Protein AF-0000000077112912 (afdb_homodimer)

Radius of gyration: 29.17 Å; Cα contacts (8 Å, |Δi|>4): 1895; chains: 2; bounding box: 53×95×68 Å

Foldseek 3Di:
DLPDDDQAWWAFFQDDAAQPFFTDIDGGHGFDDDAAQKFKWQWFWAWDDLVQLCQNRVQAAFDGGAGFLTWGATSDDYHPADPVRHGFIWTGAQFQDAPCPDPCNVVQNRVPHPPTDTAGGRADHRRIRMGMGGRVPIGGFDDQFDSQFRRLCRFLVQQLLQQLVVQPDQDAQVFEEEEEPLQAANNLLNLQVNVVRRYAYEYEEADDVSQVSSVVSRHPYYDHVVPDDQLVVLCVVHVNFAGLEYEYQAQDPVSLQCRLSRHGQLHEYEYEHHHRPPDDRDDDVVSCVVSVYHYYYTDGHGSVSSVVSSVCVSVVSGTWDEDEEASNCVRVVSVCVVVVNDGHIYMYTHD/DLPDDDQAWWAFFQPDAAQPFFTDIDGGHGFDDDAAQKFKWQWFWAWDDLVQLCQNRVQAAFDGGAGFQTWGATSDDHHPADPVRHGFIWTGAQFQDAPCPDPCNVVQNRLPHPPTDTAGGRADHRRIRMGMGGRVPIGGFDDQFDSLFLRLCRFLVLQLLQQLVVQPDQDAQVFEEEEEVLQAANNLLNLQVNVVRRYAYEYEEADDVSQVSSVVSRHPYYDHVVPDDQLVVLCVVHVNFAGLEYEYQAQDPVSLQCRLSRHGQLHEYEYRHHHRPPDDRPDDVVSCVVSVYYYYYTGGHGPVSSVVSSVCVSVVSTTWDEDEEASNCSRVVSVCVVVRNDGHIYMHTHD

Organism: Leptosphaeria maculans (strain JN3 / isolate v23.1.3 / race Av1-4-5-6-7-8) (NCBI:txid985895)

Nearest PDB structures (foldseek):
  4ejm-assembly1_A  TM=8.605E-01  e=1.794E-27  Sinorhizobium meliloti 1021
  5kia-assembly1_A-2  TM=8.356E-01  e=2.113E-24  Burkholderia thailandensis E264
  7f3p-assembly1_D  TM=8.708E-01  e=6.729E-24  Thermoanaerobacter brockii
  7xl5-assembly1_D-3  TM=8.618E-01  e=3.761E-22  Thermoanaerobacter brockii
  6sch-assembly1_B  TM=8.354E-01  e=3.176E-21  Clostridium beijerinckii

pLDDT: mean 96.27, std 5.17, range [39.06, 98.94]

Structure (mmCIF, N/CA/C/O backbone):
data_AF-0000000077112912-model_v1
#
loop_
_entity.id
_entity.type
_entity.pdbx_description
1 polymer 'Similar to alcohol dehydrogenase'
#
loop_
_atom_site.group_PDB
_atom_site.id
_atom_site.type_symbol
_atom_site.label_atom_id
_atom_site.label_alt_id
_atom_site.label_comp_id
_atom_site.label_asym_id
_atom_site.label_entity_id
_atom_site.label_seq_id
_atom_site.pdbx_PDB_ins_code
_atom_site.Cartn_x
_atom_site.Cartn_y
_atom_site.Cartn_z
_atom_site.occupancy
_atom_site.B_iso_or_equiv
_atom_site.auth_seq_id
_atom_site.auth_comp_id
_atom_site.auth_asym_id
_atom_site.auth_atom_id
_atom_site.pdbx_PDB_model_num
ATOM 1 N N . MET A 1 1 ? 13.766 -52.406 -16.375 1 39.31 1 MET A N 1
ATOM 2 C CA . MET A 1 1 ? 14.859 -51.625 -16.938 1 39.31 1 MET A CA 1
ATOM 3 C C . MET A 1 1 ? 14.656 -50.156 -16.672 1 39.31 1 MET A C 1
ATOM 5 O O . MET A 1 1 ? 13.523 -49.656 -16.625 1 39.31 1 MET A O 1
ATOM 9 N N . PRO A 1 2 ? 15.602 -49.406 -15.977 1 51.31 2 PRO A N 1
ATOM 10 C CA . PRO A 1 2 ? 15.297 -47.969 -15.797 1 51.31 2 PRO A CA 1
ATOM 11 C C . PRO A 1 2 ? 14.75 -47.312 -17.062 1 51.31 2 PRO A C 1
ATOM 13 O O . PRO A 1 2 ? 15.25 -47.594 -18.156 1 51.31 2 PRO A O 1
ATOM 16 N N . ASP A 1 3 ? 13.43 -47.094 -17.094 1 62.88 3 ASP A N 1
ATOM 17 C CA . ASP A 1 3 ? 12.766 -46.625 -18.312 1 62.88 3 ASP A CA 1
ATOM 18 C C . ASP A 1 3 ? 13.625 -45.625 -19.062 1 62.88 3 ASP A C 1
ATOM 20 O O . ASP A 1 3 ? 14.141 -44.688 -18.453 1 62.88 3 ASP A O 1
ATOM 24 N N . GLN A 1 4 ? 14.164 -46.031 -20.141 1 87.31 4 GLN A N 1
ATOM 25 C CA . GLN A 1 4 ? 15 -45.219 -21 1 87.31 4 GLN A CA 1
ATOM 26 C C . GLN A 1 4 ? 14.305 -43.906 -21.344 1 87.31 4 GLN A C 1
ATOM 28 O O . GLN A 1 4 ? 13.125 -43.875 -21.703 1 87.31 4 GLN A O 1
ATOM 33 N N . ILE A 1 5 ? 14.945 -42.781 -21.031 1 93.75 5 ILE A N 1
ATOM 34 C CA . ILE A 1 5 ? 14.453 -41.469 -21.391 1 93.75 5 ILE A CA 1
ATOM 35 C C . ILE A 1 5 ? 14.398 -41.312 -22.906 1 93.75 5 ILE A C 1
ATOM 37 O O . ILE A 1 5 ? 15.414 -41.5 -23.594 1 93.75 5 ILE A O 1
ATOM 41 N N . PRO A 1 6 ? 13.25 -41.125 -23.406 1 95.81 6 PRO A N 1
ATOM 42 C CA . PRO A 1 6 ? 13.148 -40.969 -24.859 1 95.81 6 PRO A CA 1
ATOM 43 C C . PRO A 1 6 ? 13.859 -39.719 -25.375 1 95.81 6 PRO A C 1
ATOM 45 O O . PRO A 1 6 ? 14.188 -38.812 -24.594 1 95.81 6 PRO A O 1
ATOM 48 N N . THR A 1 7 ? 14.086 -39.719 -26.703 1 95.38 7 THR A N 1
ATOM 49 C CA . THR A 1 7 ? 14.742 -38.562 -27.297 1 95.38 7 THR A CA 1
ATOM 50 C C . THR A 1 7 ? 13.727 -37.5 -27.703 1 95.38 7 THR A C 1
ATOM 52 O O . THR A 1 7 ? 14.07 -36.344 -27.875 1 95.38 7 THR A O 1
ATOM 55 N N . SER A 1 8 ? 12.508 -38 -27.953 1 97.06 8 SER A N 1
ATOM 56 C CA . SER A 1 8 ? 11.445 -37.094 -28.359 1 97.06 8 SER A CA 1
ATOM 57 C C . SER A 1 8 ? 10.25 -37.156 -27.406 1 97.06 8 SER A C 1
ATOM 59 O O . SER A 1 8 ? 10.117 -38.125 -26.656 1 97.06 8 SER A O 1
ATOM 61 N N . GLN A 1 9 ? 9.477 -36.094 -27.469 1 97.75 9 GLN A N 1
ATOM 62 C CA . GLN A 1 9 ? 8.344 -36.031 -26.547 1 97.75 9 GLN A CA 1
ATOM 63 C C . GLN A 1 9 ? 7.191 -35.25 -27.141 1 97.75 9 GLN A C 1
ATOM 65 O O . GLN A 1 9 ? 7.34 -34.625 -28.188 1 97.75 9 GLN A O 1
ATOM 70 N N . THR A 1 10 ? 6.027 -35.344 -26.438 1 98 10 THR A N 1
ATOM 71 C CA . THR A 1 10 ? 4.844 -34.562 -26.734 1 98 10 THR A CA 1
ATOM 72 C C . THR A 1 10 ? 4.801 -33.281 -25.891 1 98 10 THR A C 1
ATOM 74 O O . THR A 1 10 ? 5.039 -33.344 -24.672 1 98 10 THR A O 1
ATOM 77 N N . VAL A 1 11 ? 4.586 -32.125 -26.5 1 98.44 11 VAL A N 1
ATOM 78 C CA . VAL A 1 11 ? 4.527 -30.859 -25.797 1 98.44 11 VAL A CA 1
ATOM 79 C C . VAL A 1 11 ? 3.338 -30.047 -26.297 1 98.44 11 VAL A C 1
ATOM 81 O O . VAL A 1 11 ? 2.789 -30.328 -27.359 1 98.44 11 VAL A O 1
ATOM 84 N N . ALA A 1 12 ? 2.814 -29.219 -25.5 1 98.31 12 ALA A N 1
ATOM 85 C CA . ALA A 1 12 ? 1.978 -28.109 -25.969 1 98.31 12 ALA A CA 1
ATOM 86 C C . ALA A 1 12 ? 2.83 -26.922 -26.406 1 98.31 12 ALA A C 1
ATOM 88 O O . ALA A 1 12 ? 3.664 -26.438 -25.641 1 98.31 12 ALA A O 1
ATOM 89 N N . TRP A 1 13 ? 2.645 -26.453 -27.609 1 98 13 TRP A N 1
ATOM 90 C CA . TRP A 1 13 ? 3.592 -25.547 -28.266 1 98 13 TRP A CA 1
ATOM 91 C C . TRP A 1 13 ? 2.914 -24.25 -28.672 1 98 13 TRP A C 1
ATOM 93 O O . TRP A 1 13 ? 1.846 -24.266 -29.297 1 98 13 TRP A O 1
ATOM 103 N N . ILE A 1 14 ? 3.59 -23.172 -28.281 1 97.5 14 ILE A N 1
ATOM 104 C CA . ILE A 1 14 ? 3.199 -21.859 -28.766 1 97.5 14 ILE A CA 1
ATOM 105 C C . ILE A 1 14 ? 4.031 -21.484 -29.984 1 97.5 14 ILE A C 1
ATOM 107 O O . ILE A 1 14 ? 5.254 -21.328 -29.891 1 97.5 14 ILE A O 1
ATOM 111 N N . GLU A 1 15 ? 3.654 -21.219 -31.188 1 93.56 15 GLU A N 1
ATOM 112 C CA . GLU A 1 15 ? 4.414 -20.891 -32.375 1 93.56 15 GLU A CA 1
ATOM 113 C C . GLU A 1 15 ? 4.422 -19.391 -32.625 1 93.56 15 GLU A C 1
ATOM 115 O O . GLU A 1 15 ? 5.488 -18.781 -32.812 1 93.56 15 GLU A O 1
ATOM 120 N N . ASN A 1 16 ? 3.541 -18.578 -32.531 1 91.44 16 ASN A N 1
ATOM 121 C CA . ASN A 1 16 ? 3.395 -17.141 -32.75 1 91.44 16 ASN A CA 1
ATOM 122 C C . ASN A 1 16 ? 2.289 -16.562 -31.859 1 91.44 16 ASN A C 1
ATOM 124 O O . ASN A 1 16 ? 1.188 -16.297 -32.344 1 91.44 16 ASN A O 1
ATOM 128 N N . PRO A 1 17 ? 2.766 -16.312 -30.734 1 94.56 17 PRO A N 1
ATOM 129 C CA . PRO A 1 17 ? 1.732 -15.805 -29.812 1 94.56 17 PRO A CA 1
ATOM 130 C C . PRO A 1 17 ? 1.017 -14.57 -30.359 1 94.56 17 PRO A C 1
ATOM 132 O O . PRO A 1 17 ? 1.653 -13.695 -30.953 1 94.56 17 PRO A O 1
ATOM 135 N N . SER A 1 18 ? -0.224 -14.484 -30.359 1 94.5 18 SER A N 1
ATOM 136 C CA . SER A 1 18 ? -1.115 -13.422 -30.828 1 94.5 18 SER A CA 1
ATOM 137 C C . SER A 1 18 ? -2.525 -13.609 -30.281 1 94.5 18 SER A C 1
ATOM 139 O O . SER A 1 18 ? -2.855 -14.664 -29.734 1 94.5 18 SER A O 1
ATOM 141 N N . PRO A 1 19 ? -3.322 -12.648 -30.422 1 91.06 19 PRO A N 1
ATOM 142 C CA . PRO A 1 19 ? -4.707 -12.781 -29.969 1 91.06 19 PRO A CA 1
ATOM 143 C C . PRO A 1 19 ? -5.449 -13.922 -30.656 1 91.06 19 PRO A C 1
ATOM 145 O O . PRO A 1 19 ? -6.445 -14.422 -30.141 1 91.06 19 PRO A O 1
ATOM 148 N N . SER A 1 20 ? -4.93 -14.422 -31.812 1 92.81 20 SER A N 1
ATOM 149 C CA . SER A 1 20 ? -5.586 -15.492 -32.562 1 92.81 20 SER A CA 1
ATOM 150 C C . SER A 1 20 ? -4.816 -16.797 -32.438 1 92.81 20 SER A C 1
ATOM 152 O O . SER A 1 20 ? -5.195 -17.812 -33.031 1 92.81 20 SER A O 1
ATOM 154 N N . CYS A 1 21 ? -3.764 -16.781 -31.609 1 94.31 21 CYS A N 1
ATOM 155 C CA . CYS A 1 21 ? -2.914 -17.969 -31.469 1 94.31 21 CYS A CA 1
ATOM 156 C C . CYS A 1 21 ? -3.65 -19.078 -30.734 1 94.31 21 CYS A C 1
ATOM 158 O O . CYS A 1 21 ? -4.383 -18.828 -29.781 1 94.31 21 CYS A O 1
ATOM 160 N N . THR A 1 22 ? -3.459 -20.266 -31.234 1 94.56 22 THR A N 1
ATOM 161 C CA . THR A 1 22 ? -3.953 -21.453 -30.562 1 94.56 22 THR A CA 1
ATOM 162 C C . THR A 1 22 ? -2.801 -22.391 -30.188 1 94.56 22 THR A C 1
ATOM 164 O O . THR A 1 22 ? -1.913 -22.641 -31 1 94.56 22 THR A O 1
ATOM 167 N N . LEU A 1 23 ? -2.846 -22.828 -28.984 1 96.56 23 LEU A N 1
ATOM 168 C CA . LEU A 1 23 ? -1.861 -23.797 -28.516 1 96.56 23 LEU A CA 1
ATOM 169 C C . LEU A 1 23 ? -1.886 -25.062 -29.375 1 96.56 23 LEU A C 1
ATOM 171 O O . LEU A 1 23 ? -2.959 -25.547 -29.734 1 96.56 23 LEU A O 1
ATOM 175 N N . GLN A 1 24 ? -0.699 -25.594 -29.719 1 97 24 GLN A N 1
ATOM 176 C CA . GLN A 1 24 ? -0.6 -26.766 -30.578 1 97 24 GLN A CA 1
ATOM 177 C C . GLN A 1 24 ? 0.045 -27.938 -29.844 1 97 24 GLN A C 1
ATOM 179 O O . GLN A 1 24 ? 0.989 -27.75 -29.078 1 97 24 GLN A O 1
ATOM 184 N N . ILE A 1 25 ? -0.458 -29.141 -30.156 1 97.94 25 ILE A N 1
ATOM 185 C CA . ILE A 1 25 ? 0.181 -30.344 -29.641 1 97.94 25 ILE A CA 1
ATOM 186 C C . ILE A 1 25 ? 1.195 -30.859 -30.656 1 97.94 25 ILE A C 1
ATOM 188 O O . ILE A 1 25 ? 0.842 -31.156 -31.797 1 97.94 25 ILE A O 1
ATOM 192 N N . ARG A 1 26 ? 2.445 -30.922 -30.203 1 97.56 26 ARG A N 1
ATOM 193 C CA . ARG A 1 26 ? 3.523 -31.469 -31.031 1 97.56 26 ARG A CA 1
ATOM 194 C C . ARG A 1 26 ? 4.078 -32.75 -30.422 1 97.56 26 ARG A C 1
ATOM 196 O O . ARG A 1 26 ? 4.301 -32.844 -29.219 1 97.56 26 ARG A O 1
ATOM 203 N N . LYS A 1 27 ? 4.406 -33.75 -31.219 1 96.38 27 LYS A N 1
ATOM 204 C CA . LYS A 1 27 ? 4.77 -35.062 -30.703 1 96.38 27 LYS A CA 1
ATOM 205 C C . LYS A 1 27 ? 6.25 -35.344 -30.938 1 96.38 27 LYS A C 1
ATOM 207 O O . LYS A 1 27 ? 6.758 -36.375 -30.5 1 96.38 27 LYS A O 1
ATOM 212 N N . ASN A 1 28 ? 6.953 -34.438 -31.469 1 96 28 ASN A N 1
ATOM 213 C CA . ASN A 1 28 ? 8.336 -34.75 -31.844 1 96 28 ASN A CA 1
ATOM 214 C C . ASN A 1 28 ? 9.297 -33.688 -31.312 1 96 28 ASN A C 1
ATOM 216 O O . ASN A 1 28 ? 10.297 -33.375 -31.938 1 96 28 ASN A O 1
ATOM 220 N N . ALA A 1 29 ? 8.953 -33.125 -30.188 1 97.19 29 ALA A N 1
ATOM 221 C CA . ALA A 1 29 ? 9.875 -32.188 -29.578 1 97.19 29 ALA A CA 1
ATOM 222 C C . ALA A 1 29 ? 11.023 -32.906 -28.891 1 97.19 29 ALA A C 1
ATOM 224 O O . ALA A 1 29 ? 10.875 -34.031 -28.422 1 97.19 29 ALA A O 1
ATOM 225 N N . ILE A 1 30 ? 12.125 -32.281 -28.812 1 96.81 30 ILE A N 1
ATOM 226 C CA . ILE A 1 30 ? 13.32 -32.875 -28.234 1 96.81 30 ILE A CA 1
ATOM 227 C C . ILE A 1 30 ? 13.219 -32.875 -26.719 1 96.81 30 ILE A C 1
ATOM 229 O O . ILE A 1 30 ? 12.789 -31.906 -26.109 1 96.81 30 ILE A O 1
ATOM 233 N N . VAL A 1 31 ? 13.562 -34 -26.094 1 97.94 31 VAL A N 1
ATOM 234 C CA . VAL A 1 31 ? 13.734 -34.031 -24.641 1 97.94 31 VAL A CA 1
ATOM 235 C C . VAL A 1 31 ? 15.094 -33.438 -24.266 1 97.94 31 VAL A C 1
ATOM 237 O O . VAL A 1 31 ? 16.125 -33.906 -24.75 1 97.94 31 VAL A O 1
ATOM 240 N N . GLN A 1 32 ? 15.078 -32.469 -23.438 1 97.06 32 GLN A N 1
ATOM 241 C CA . GLN A 1 32 ? 16.312 -31.812 -23.062 1 97.06 32 GLN A CA 1
ATOM 242 C C . GLN A 1 32 ? 17.094 -32.594 -22.016 1 97.06 32 GLN A C 1
ATOM 244 O O . GLN A 1 32 ? 16.516 -33.406 -21.281 1 97.06 32 GLN A O 1
ATOM 249 N N . SER A 1 33 ? 18.359 -32.406 -22 1 97.56 33 SER A N 1
ATOM 250 C CA . SER A 1 33 ? 19.219 -32.969 -20.953 1 97.56 33 SER A CA 1
ATOM 251 C C . SER A 1 33 ? 19.531 -31.938 -19.891 1 97.56 33 SER A C 1
ATOM 253 O O . SER A 1 33 ? 19.812 -30.781 -20.203 1 97.56 33 SER A O 1
ATOM 255 N N . PRO A 1 34 ? 19.516 -32.344 -18.641 1 98.38 34 PRO A N 1
ATOM 256 C CA . PRO A 1 34 ? 19.75 -31.375 -17.578 1 98.38 34 PRO A CA 1
ATOM 257 C C . PRO A 1 34 ? 21.203 -30.922 -17.516 1 98.38 34 PRO A C 1
ATOM 259 O O . PRO A 1 34 ? 22.125 -31.734 -17.594 1 98.38 34 PRO A O 1
ATOM 262 N N . GLY A 1 35 ? 21.375 -29.609 -17.453 1 97.94 35 GLY A N 1
ATOM 263 C CA . GLY A 1 35 ? 22.688 -29.031 -17.188 1 97.94 35 GLY A CA 1
ATOM 264 C C . GLY A 1 35 ? 23.031 -28.984 -15.719 1 97.94 35 GLY A C 1
ATOM 265 O O . GLY A 1 35 ? 22.375 -29.625 -14.898 1 97.94 35 GLY A O 1
ATOM 266 N N . PRO A 1 36 ? 24.094 -28.203 -15.391 1 97.5 36 PRO A N 1
ATOM 267 C CA . PRO A 1 36 ? 24.484 -28.078 -13.984 1 97.5 36 PRO A CA 1
ATOM 268 C C . PRO A 1 36 ? 23.359 -27.547 -13.109 1 97.5 36 PRO A C 1
ATOM 270 O O . PRO A 1 36 ? 22.734 -26.531 -13.453 1 97.5 36 PRO A O 1
ATOM 273 N N . HIS A 1 37 ? 23.062 -28.25 -12.008 1 96.5 37 HIS A N 1
ATOM 274 C CA . HIS A 1 37 ? 22.078 -27.891 -10.984 1 96.5 37 HIS A CA 1
ATOM 275 C C . HIS A 1 37 ? 20.656 -28.031 -11.516 1 96.5 37 HIS A C 1
ATOM 277 O O . HIS A 1 37 ? 19.719 -27.469 -10.945 1 96.5 37 HIS A O 1
ATOM 283 N N . GLU A 1 38 ? 20.531 -28.734 -12.562 1 98.44 38 GLU A N 1
ATOM 284 C CA . GLU A 1 38 ? 19.219 -29 -13.125 1 98.44 38 GLU A CA 1
ATOM 285 C C . GLU A 1 38 ? 18.812 -30.469 -12.945 1 98.44 38 GLU A C 1
ATOM 287 O O . GLU A 1 38 ? 19.641 -31.297 -12.555 1 98.44 38 GLU A O 1
ATOM 292 N N . LEU A 1 39 ? 17.547 -30.688 -13.125 1 98.06 39 LEU A N 1
ATOM 293 C CA . LEU A 1 39 ? 16.938 -32 -13.133 1 98.06 39 LEU A CA 1
ATOM 294 C C . LEU A 1 39 ? 16 -32.188 -14.328 1 98.06 39 LEU A C 1
ATOM 296 O O . LEU A 1 39 ? 15.453 -31.188 -14.828 1 98.06 39 LEU A O 1
ATOM 300 N N . LEU A 1 40 ? 15.984 -33.406 -14.727 1 98.75 40 LEU A N 1
ATOM 301 C CA . LEU A 1 40 ? 14.914 -33.75 -15.648 1 98.75 40 LEU A CA 1
ATOM 302 C C . LEU A 1 40 ? 13.758 -34.406 -14.906 1 98.75 40 LEU A C 1
ATOM 304 O O . LEU A 1 40 ? 13.961 -35.375 -14.164 1 98.75 40 LEU A O 1
ATOM 308 N N . VAL A 1 41 ? 12.625 -33.875 -15.062 1 98.81 41 VAL A N 1
ATOM 309 C CA . VAL A 1 41 ? 11.445 -34.375 -14.383 1 98.81 41 VAL A CA 1
ATOM 310 C C . VAL A 1 41 ? 10.492 -35 -15.398 1 98.81 41 VAL A C 1
ATOM 312 O O . VAL A 1 41 ? 10.125 -34.375 -16.391 1 98.81 41 VAL A O 1
ATOM 315 N N . LYS A 1 42 ? 10.18 -36.25 -15.227 1 98.75 42 LYS A N 1
ATOM 316 C CA . LYS A 1 42 ? 9.086 -36.844 -15.977 1 98.75 42 LYS A CA 1
ATOM 317 C C . LYS A 1 42 ? 7.73 -36.469 -15.375 1 98.75 42 LYS A C 1
ATOM 319 O O . LYS A 1 42 ? 7.359 -36.969 -14.312 1 98.75 42 LYS A O 1
ATOM 324 N N . LEU A 1 43 ? 7 -35.719 -16.078 1 98.75 43 LEU A N 1
ATOM 325 C CA . LEU A 1 43 ? 5.785 -35.125 -15.523 1 98.75 43 LEU A CA 1
ATOM 326 C C . LEU A 1 43 ? 4.645 -36.125 -15.531 1 98.75 43 LEU A C 1
ATOM 328 O O . LEU A 1 43 ? 4.508 -36.906 -16.484 1 98.75 43 LEU A O 1
ATOM 332 N N . GLU A 1 44 ? 3.877 -36.094 -14.477 1 98.62 44 GLU A N 1
ATOM 333 C CA . GLU A 1 44 ? 2.609 -36.812 -14.383 1 98.62 44 GLU A CA 1
ATOM 334 C C . GLU A 1 44 ? 1.446 -35.938 -14.844 1 98.62 44 GLU A C 1
ATOM 336 O O . GLU A 1 44 ? 0.525 -36.406 -15.508 1 98.62 44 GLU A O 1
ATOM 341 N N . CYS A 1 45 ? 1.502 -34.719 -14.461 1 98.81 45 CYS A N 1
ATOM 342 C CA . CYS A 1 45 ? 0.44 -33.781 -14.805 1 98.81 45 CYS A CA 1
ATOM 343 C C . CYS A 1 45 ? 0.916 -32.344 -14.656 1 98.81 45 CYS A C 1
ATOM 345 O O . CYS A 1 45 ? 2.006 -32.094 -14.133 1 98.81 45 CYS A O 1
ATOM 347 N N . SER A 1 46 ? 0.193 -31.422 -15.156 1 98.81 46 SER A N 1
ATOM 348 C CA . SER A 1 46 ? 0.384 -29.984 -15.008 1 98.81 46 SER A CA 1
ATOM 349 C C . SER A 1 46 ? -0.953 -29.266 -14.945 1 98.81 46 SER A C 1
ATOM 351 O O . SER A 1 46 ? -1.886 -29.594 -15.68 1 98.81 46 SER A O 1
ATOM 353 N N . GLY A 1 47 ? -1.053 -28.391 -13.969 1 98.19 47 GLY A N 1
ATOM 354 C CA . GLY A 1 47 ? -2.17 -27.453 -14.039 1 98.19 47 GLY A CA 1
ATOM 355 C C . GLY A 1 47 ? -2.025 -26.438 -15.148 1 98.19 47 GLY A C 1
ATOM 356 O O . GLY A 1 47 ? -0.939 -26.266 -15.711 1 98.19 47 GLY A O 1
ATOM 357 N N . ILE A 1 48 ? -3.08 -25.875 -15.555 1 97.69 48 ILE A N 1
ATOM 358 C CA . ILE A 1 48 ? -3.084 -24.766 -16.516 1 97.69 48 ILE A CA 1
ATOM 359 C C . ILE A 1 48 ? -3.65 -23.516 -15.859 1 97.69 48 ILE A C 1
ATOM 361 O O . ILE A 1 48 ? -4.719 -23.562 -15.25 1 97.69 48 ILE A O 1
ATOM 365 N N . CYS A 1 49 ? -2.918 -22.453 -15.945 1 94.31 49 CYS A N 1
ATOM 366 C CA . CYS A 1 49 ? -3.215 -21.203 -15.258 1 94.31 49 CYS A CA 1
ATOM 367 C C . CYS A 1 49 ? -3.551 -20.094 -16.266 1 94.31 49 CYS A C 1
ATOM 369 O O . CYS A 1 49 ? -3.201 -20.203 -17.438 1 94.31 49 CYS A O 1
ATOM 371 N N . HIS A 1 50 ? -4.215 -19.125 -15.789 1 92.44 50 HIS A N 1
ATOM 372 C CA . HIS A 1 50 ? -4.516 -17.984 -16.641 1 92.44 50 HIS A CA 1
ATOM 373 C C . HIS A 1 50 ? -3.238 -17.328 -17.156 1 92.44 50 HIS A C 1
ATOM 375 O O . HIS A 1 50 ? -3.236 -16.734 -18.234 1 92.44 50 HIS A O 1
ATOM 381 N N . SER A 1 51 ? -2.186 -17.391 -16.453 1 92.38 51 SER A N 1
ATOM 382 C CA . SER A 1 51 ? -0.907 -16.875 -16.922 1 92.38 51 SER A CA 1
ATOM 383 C C . SER A 1 51 ? -0.464 -17.578 -18.203 1 92.38 51 SER A C 1
ATOM 385 O O . SER A 1 51 ? 0.255 -17 -19.016 1 92.38 51 SER A O 1
ATOM 387 N N . ASP A 1 52 ? -0.84 -18.797 -18.391 1 95.69 52 ASP A N 1
ATOM 388 C CA . ASP A 1 52 ? -0.534 -19.5 -19.641 1 95.69 52 ASP A CA 1
ATOM 389 C C . ASP A 1 52 ? -1.291 -18.891 -20.812 1 95.69 52 ASP A C 1
ATOM 391 O O . ASP A 1 52 ? -0.796 -18.891 -21.953 1 95.69 52 ASP A O 1
ATOM 395 N N . VAL A 1 53 ? -2.52 -18.422 -20.516 1 93.62 53 VAL A N 1
ATOM 396 C CA . VAL A 1 53 ? -3.305 -17.734 -21.531 1 93.62 53 VAL A CA 1
ATOM 397 C C . VAL A 1 53 ? -2.553 -16.484 -22 1 93.62 53 VAL A C 1
ATOM 399 O O . VAL A 1 53 ? -2.504 -16.219 -23.203 1 93.62 53 VAL A O 1
ATOM 402 N N . MET A 1 54 ? -1.937 -15.805 -21.047 1 91.62 54 MET A N 1
ATOM 403 C CA . MET A 1 54 ? -1.187 -14.602 -21.391 1 91.62 54 MET A CA 1
ATOM 404 C C . MET A 1 54 ? -0.016 -14.93 -22.312 1 91.62 54 MET A C 1
ATOM 406 O O . MET A 1 54 ? 0.312 -14.148 -23.203 1 91.62 54 MET A O 1
ATOM 410 N N . ASN A 1 55 ? 0.609 -16.031 -22.078 1 94.62 55 ASN A N 1
ATOM 411 C CA . ASN A 1 55 ? 1.682 -16.484 -22.969 1 94.62 55 ASN A CA 1
ATOM 412 C C . ASN A 1 55 ? 1.18 -16.719 -24.391 1 94.62 55 ASN A C 1
ATOM 414 O O . ASN A 1 55 ? 1.802 -16.281 -25.344 1 94.62 55 ASN A O 1
ATOM 418 N N . VAL A 1 56 ? 0.101 -17.375 -24.469 1 96.06 56 VAL A N 1
ATOM 419 C CA . VAL A 1 56 ? -0.456 -17.734 -25.766 1 96.06 56 VAL A CA 1
ATOM 420 C C . VAL A 1 56 ? -0.876 -16.484 -26.516 1 96.06 56 VAL A C 1
ATOM 422 O O . VAL A 1 56 ? -0.65 -16.375 -27.719 1 96.06 56 VAL A O 1
ATOM 425 N N . LEU A 1 57 ? -1.393 -15.508 -25.766 1 93.5 57 LEU A N 1
ATOM 426 C CA . LEU A 1 57 ? -1.905 -14.289 -26.375 1 93.5 57 LEU A CA 1
ATOM 427 C C . LEU A 1 57 ? -0.77 -13.312 -26.672 1 93.5 57 LEU A C 1
ATOM 429 O O . LEU A 1 57 ? -0.983 -12.297 -27.328 1 93.5 57 LEU A O 1
ATOM 433 N N . GLY A 1 58 ? 0.362 -13.57 -26.25 1 90.56 58 GLY A N 1
ATOM 434 C CA . GLY A 1 58 ? 1.514 -12.727 -26.531 1 90.56 58 GLY A CA 1
ATOM 435 C C . GLY A 1 58 ? 1.579 -11.492 -25.641 1 90.56 58 GLY A C 1
ATOM 436 O O . GLY A 1 58 ? 1.977 -10.414 -26.094 1 90.56 58 GLY A O 1
ATOM 437 N N . ARG A 1 59 ? 1.114 -11.68 -24.438 1 85.5 59 ARG A N 1
ATOM 438 C CA . ARG A 1 59 ? 1.106 -10.562 -23.5 1 85.5 59 ARG A CA 1
ATOM 439 C C . ARG A 1 59 ? 2.287 -10.648 -22.547 1 85.5 59 ARG A C 1
ATOM 441 O O . ARG A 1 59 ? 2.105 -10.883 -21.344 1 85.5 59 ARG A O 1
ATOM 448 N N . GLY A 1 60 ? 3.516 -10.5 -23.078 1 85.62 60 GLY A N 1
ATOM 449 C CA . GLY A 1 60 ? 4.73 -10.516 -22.266 1 85.62 60 GLY A CA 1
ATOM 450 C C . GLY A 1 60 ? 5.742 -11.539 -22.734 1 85.62 60 GLY A C 1
ATOM 451 O O . GLY A 1 60 ? 5.656 -12.039 -23.859 1 85.62 60 GLY A O 1
ATOM 452 N N . LYS A 1 61 ? 6.723 -11.828 -21.875 1 89.94 61 LYS A N 1
ATOM 453 C CA . LYS A 1 61 ? 7.719 -12.859 -22.141 1 89.94 61 LYS A CA 1
ATOM 454 C C . LYS A 1 61 ? 7.102 -14.25 -22.125 1 89.94 61 LYS A C 1
ATOM 456 O O . LYS A 1 61 ? 6.184 -14.516 -21.344 1 89.94 61 LYS A O 1
ATOM 461 N N . TYR A 1 62 ? 7.508 -15.047 -22.953 1 95.06 62 TYR A N 1
ATOM 462 C CA . TYR A 1 62 ? 6.984 -16.406 -23.031 1 95.06 62 TYR A CA 1
ATOM 463 C C . TYR A 1 62 ? 8.055 -17.375 -23.516 1 95.06 62 TYR A C 1
ATOM 465 O O . TYR A 1 62 ? 9.094 -16.969 -24.031 1 95.06 62 TYR A O 1
ATOM 473 N N . THR A 1 63 ? 7.863 -18.625 -23.25 1 96.88 63 THR A N 1
ATOM 474 C CA . THR A 1 63 ? 8.562 -19.703 -23.938 1 96.88 63 THR A CA 1
ATOM 475 C C . THR A 1 63 ? 7.605 -20.5 -24.828 1 96.88 63 THR A C 1
ATOM 477 O O . THR A 1 63 ? 6.387 -20.391 -24.672 1 96.88 63 THR A O 1
ATOM 480 N N . GLU A 1 64 ? 8.117 -21.219 -25.656 1 97.25 64 GLU A N 1
ATOM 481 C CA . GLU A 1 64 ? 7.312 -21.984 -26.594 1 97.25 64 GLU A CA 1
ATOM 482 C C . GLU A 1 64 ? 6.477 -23.047 -25.875 1 97.25 64 GLU A C 1
ATOM 484 O O . GLU A 1 64 ? 5.48 -23.531 -26.422 1 97.25 64 GLU A O 1
ATOM 489 N N . ILE A 1 65 ? 6.938 -23.453 -24.766 1 98.12 65 ILE A N 1
ATOM 490 C CA . ILE A 1 65 ? 6.164 -24.391 -23.969 1 98.12 65 ILE A CA 1
ATOM 491 C C . ILE A 1 65 ? 5.684 -23.703 -22.688 1 98.12 65 ILE A C 1
ATOM 493 O O . ILE A 1 65 ? 6.484 -23.375 -21.812 1 98.12 65 ILE A O 1
ATOM 497 N N . PRO A 1 66 ? 4.352 -23.453 -22.531 1 98.06 66 PRO A N 1
ATOM 498 C CA . PRO A 1 66 ? 3.82 -22.812 -21.328 1 98.06 66 PRO A CA 1
ATOM 499 C C . PRO A 1 66 ? 3.635 -23.797 -20.172 1 98.06 66 PRO A C 1
ATOM 501 O O . PRO A 1 66 ? 4.004 -24.969 -20.297 1 98.06 66 PRO A O 1
ATOM 504 N N . GLY A 1 67 ? 3.129 -23.328 -19.109 1 98.25 67 GLY A N 1
ATOM 505 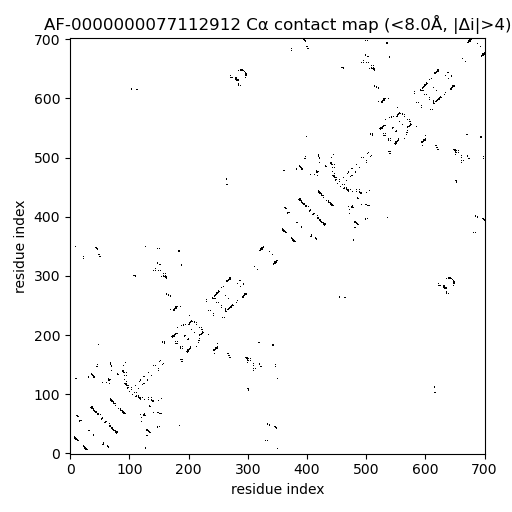C CA . GLY A 1 67 ? 2.859 -24.125 -17.922 1 98.25 67 GLY A CA 1
ATOM 506 C C . GLY A 1 67 ? 3.852 -23.875 -16.812 1 98.25 67 GLY A C 1
ATOM 507 O O . GLY A 1 67 ? 5.035 -23.641 -17.062 1 98.25 67 GLY A O 1
ATOM 508 N N . HIS A 1 68 ? 3.367 -23.953 -15.539 1 98.44 68 HIS A N 1
ATOM 509 C CA . HIS A 1 68 ? 4.25 -23.734 -14.406 1 98.44 68 HIS A CA 1
ATOM 510 C C . HIS A 1 68 ? 3.703 -24.406 -13.148 1 98.44 68 HIS A C 1
ATOM 512 O O . HIS A 1 68 ? 4.02 -23.984 -12.031 1 98.44 68 HIS A O 1
ATOM 518 N N . GLU A 1 69 ? 2.824 -25.391 -13.336 1 98.31 69 GLU A N 1
ATOM 519 C CA . GLU A 1 69 ? 2.219 -26.156 -12.258 1 98.31 69 GLU A CA 1
ATOM 520 C C . GLU A 1 69 ? 2.443 -27.656 -12.453 1 98.31 69 GLU A C 1
ATOM 522 O O . GLU A 1 69 ? 1.498 -28.453 -12.398 1 98.31 69 GLU A O 1
ATOM 527 N N . GLY A 1 70 ? 3.627 -28.078 -12.609 1 98.69 70 GLY A N 1
ATOM 528 C CA . GLY A 1 70 ? 3.904 -29.453 -12.961 1 98.69 70 GLY A CA 1
ATOM 529 C C . GLY A 1 70 ? 4.293 -30.312 -11.766 1 98.69 70 GLY A C 1
ATOM 530 O O . GLY A 1 70 ? 4.992 -29.844 -10.867 1 98.69 70 GLY A O 1
ATOM 531 N N . VAL A 1 71 ? 3.834 -31.531 -11.758 1 98.88 71 VAL A N 1
ATOM 532 C CA . VAL A 1 71 ? 4.25 -32.531 -10.781 1 98.88 71 VAL A CA 1
ATOM 533 C C . VAL A 1 71 ? 4.738 -33.781 -11.508 1 98.88 71 VAL A C 1
ATOM 535 O O . VAL A 1 71 ? 4.098 -34.25 -12.453 1 98.88 71 VAL A O 1
ATOM 538 N N . GLY A 1 72 ? 5.84 -34.312 -11.086 1 98.75 72 GLY A N 1
ATOM 539 C CA . GLY A 1 72 ? 6.387 -35.531 -11.68 1 98.75 72 GLY A CA 1
ATOM 540 C C . GLY A 1 72 ? 7.539 -36.094 -10.891 1 98.75 72 GLY A C 1
ATOM 541 O O . GLY A 1 72 ? 7.75 -35.75 -9.727 1 98.75 72 GLY A O 1
ATOM 542 N N . THR A 1 73 ? 8.227 -37 -11.523 1 98.56 73 THR A N 1
ATOM 543 C CA . THR A 1 73 ? 9.32 -37.719 -10.883 1 98.56 73 THR A CA 1
ATOM 544 C C . THR A 1 73 ? 10.664 -37.344 -11.516 1 98.56 73 THR A C 1
ATOM 546 O O . THR A 1 73 ? 10.781 -37.281 -12.742 1 98.56 73 THR A O 1
ATOM 549 N N . VAL A 1 74 ? 11.633 -37.156 -10.656 1 98.75 74 VAL A N 1
ATOM 550 C CA . VAL A 1 74 ? 12.969 -36.844 -11.148 1 98.75 74 VAL A CA 1
ATOM 551 C C . VAL A 1 74 ? 13.586 -38.094 -11.773 1 98.75 74 VAL A C 1
ATOM 553 O O . VAL A 1 74 ? 13.703 -39.125 -11.117 1 98.75 74 VAL A O 1
ATOM 556 N N . VAL A 1 75 ? 14.078 -37.969 -13.031 1 98.56 75 VAL A N 1
ATOM 557 C CA . VAL A 1 75 ? 14.539 -39.188 -13.719 1 98.56 75 VAL A CA 1
ATOM 558 C C . VAL A 1 75 ? 16 -39 -14.141 1 98.56 75 VAL A C 1
ATOM 560 O O . VAL A 1 75 ? 16.672 -40 -14.492 1 98.56 75 VAL A O 1
ATOM 563 N N . GLN A 1 76 ? 16.469 -37.812 -14.109 1 98.31 76 GLN A N 1
ATOM 564 C CA . GLN A 1 76 ? 17.875 -37.531 -14.438 1 98.31 76 GLN A CA 1
ATOM 565 C C . GLN A 1 76 ? 18.391 -36.312 -13.695 1 98.31 76 GLN A C 1
ATOM 567 O O . GLN A 1 76 ? 17.656 -35.344 -13.531 1 98.31 76 GLN A O 1
ATOM 572 N N . LEU A 1 77 ? 19.625 -36.406 -13.242 1 98.12 77 LEU A N 1
ATOM 573 C CA . LEU A 1 77 ? 20.266 -35.312 -12.508 1 98.12 77 LEU A CA 1
ATOM 574 C C . LEU A 1 77 ? 21.391 -34.688 -13.336 1 98.12 77 LEU A C 1
ATOM 576 O O . LEU A 1 77 ? 22.125 -35.406 -14.023 1 98.12 77 LEU A O 1
ATOM 580 N N . GLY A 1 78 ? 21.391 -33.375 -13.305 1 97.75 78 GLY A N 1
ATOM 581 C CA . GLY A 1 78 ? 22.594 -32.719 -13.781 1 97.75 78 GLY A CA 1
ATOM 582 C C . GLY A 1 78 ? 23.688 -32.625 -12.734 1 97.75 78 GLY A C 1
ATOM 583 O O . GLY A 1 78 ? 23.469 -32.969 -11.57 1 97.75 78 GLY A O 1
ATOM 584 N N . ALA A 1 79 ? 24.844 -32.094 -13.18 1 97.12 79 ALA A N 1
ATOM 585 C CA . ALA A 1 79 ? 25.969 -31.969 -12.258 1 97.12 79 ALA A CA 1
ATOM 586 C C . ALA A 1 79 ? 25.609 -31.031 -11.102 1 97.12 79 ALA A C 1
ATOM 588 O O . ALA A 1 79 ? 25.031 -29.969 -11.32 1 97.12 79 ALA A O 1
ATOM 589 N N . GLY A 1 80 ? 25.875 -31.469 -9.859 1 96.69 80 GLY A N 1
ATOM 590 C CA . GLY A 1 80 ? 25.688 -30.609 -8.703 1 96.69 80 GLY A CA 1
ATOM 591 C C . GLY A 1 80 ? 24.344 -30.812 -8.031 1 96.69 80 GLY A C 1
ATOM 592 O O . GLY A 1 80 ? 24.141 -30.359 -6.902 1 96.69 80 GLY A O 1
ATOM 593 N N . ALA A 1 81 ? 23.375 -31.438 -8.742 1 97.56 81 ALA A N 1
ATOM 594 C CA . ALA A 1 81 ? 22.078 -31.719 -8.133 1 97.56 81 ALA A CA 1
ATOM 595 C C . ALA A 1 81 ? 22.203 -32.844 -7.09 1 97.56 81 ALA A C 1
ATOM 597 O O . ALA A 1 81 ? 22.938 -33.812 -7.293 1 97.56 81 ALA A O 1
ATOM 598 N N . ALA A 1 82 ? 21.547 -32.719 -6.031 1 97 82 ALA A N 1
ATOM 599 C CA . ALA A 1 82 ? 21.609 -33.688 -4.941 1 97 82 ALA A CA 1
ATOM 600 C C . ALA A 1 82 ? 21.109 -35.062 -5.406 1 97 82 ALA A C 1
ATOM 602 O O . ALA A 1 82 ? 20.016 -35.188 -5.953 1 97 82 ALA A O 1
ATOM 603 N N . GLN A 1 83 ? 21.812 -36.062 -5.09 1 96.88 83 GLN A N 1
ATOM 604 C CA . GLN A 1 83 ? 21.469 -37.406 -5.484 1 96.88 83 GLN A CA 1
ATOM 605 C C . GLN A 1 83 ? 20.156 -37.875 -4.852 1 96.88 83 GLN A C 1
ATOM 607 O O . GLN A 1 83 ? 19.438 -38.688 -5.422 1 96.88 83 GLN A O 1
ATOM 612 N N . SER A 1 84 ? 19.875 -37.312 -3.766 1 97.5 84 SER A N 1
ATOM 613 C CA . SER A 1 84 ? 18.672 -37.719 -3.027 1 97.5 84 SER A CA 1
ATOM 614 C C . SER A 1 84 ? 17.422 -37.344 -3.797 1 97.5 84 SER A C 1
ATOM 616 O O . SER A 1 84 ? 16.328 -37.812 -3.477 1 97.5 84 SER A O 1
ATOM 618 N N . LEU A 1 85 ? 17.516 -36.5 -4.797 1 97.88 85 LEU A N 1
ATOM 619 C CA . LEU A 1 85 ? 16.344 -36.031 -5.547 1 97.88 85 LEU A CA 1
ATOM 620 C C . LEU A 1 85 ? 15.945 -37.062 -6.598 1 97.88 85 LEU A C 1
ATOM 622 O O . LEU A 1 85 ? 14.812 -37.031 -7.094 1 97.88 85 LEU A O 1
ATOM 626 N N . LEU A 1 86 ? 16.891 -37.938 -6.984 1 98 86 LEU A N 1
ATOM 627 C CA . LEU A 1 86 ? 16.578 -38.938 -8.008 1 98 86 LEU A CA 1
ATOM 628 C C . LEU A 1 86 ? 15.438 -39.844 -7.562 1 98 86 LEU A C 1
ATOM 630 O O . LEU A 1 86 ? 15.461 -40.375 -6.449 1 98 86 LEU A O 1
ATOM 634 N N . GLY A 1 87 ? 14.438 -39.906 -8.406 1 97.75 87 GLY A N 1
ATOM 635 C CA . GLY A 1 87 ? 13.312 -40.781 -8.125 1 97.75 87 GLY A CA 1
ATOM 636 C C . GLY A 1 87 ? 12.25 -40.094 -7.262 1 97.75 87 GLY A C 1
ATOM 637 O O . GLY A 1 87 ? 11.164 -40.656 -7.07 1 97.75 87 GLY A O 1
ATOM 638 N N . LYS A 1 88 ? 12.492 -38.938 -6.77 1 98 88 LYS A N 1
ATOM 639 C CA . LYS A 1 88 ? 11.531 -38.25 -5.918 1 98 88 LYS A CA 1
ATOM 640 C C . LYS A 1 88 ? 10.438 -37.594 -6.754 1 98 88 LYS A C 1
ATOM 642 O O . LYS A 1 88 ? 10.688 -37.125 -7.867 1 98 88 LYS A O 1
ATOM 647 N N . ARG A 1 89 ? 9.211 -37.594 -6.223 1 98.56 89 ARG A N 1
ATOM 648 C CA . ARG A 1 89 ? 8.133 -36.781 -6.797 1 98.56 89 ARG A CA 1
ATOM 649 C C . ARG A 1 89 ? 8.273 -35.312 -6.434 1 98.56 89 ARG A C 1
ATOM 651 O O . ARG A 1 89 ? 8.289 -34.969 -5.254 1 98.56 89 ARG A O 1
ATOM 658 N N . VAL A 1 90 ? 8.391 -34.469 -7.43 1 98.81 90 VAL A N 1
ATOM 659 C CA . VAL A 1 90 ? 8.641 -33.062 -7.172 1 98.81 90 VAL A CA 1
ATOM 660 C C . VAL A 1 90 ? 7.637 -32.219 -7.953 1 98.81 90 VAL A C 1
ATOM 662 O O . VAL A 1 90 ? 7.02 -32.688 -8.906 1 98.81 90 VAL A O 1
ATOM 665 N N . GLY A 1 91 ? 7.414 -31.078 -7.426 1 98.75 91 GLY A N 1
ATOM 666 C CA . GLY A 1 91 ? 6.652 -30.047 -8.117 1 98.75 91 GLY A CA 1
ATOM 667 C C . GLY A 1 91 ? 7.527 -28.984 -8.742 1 98.75 91 GLY A C 1
ATOM 668 O O . GLY A 1 91 ? 8.523 -28.562 -8.141 1 98.75 91 GLY A O 1
ATOM 669 N N . VAL A 1 92 ? 7.227 -28.609 -9.961 1 98.69 92 VAL A N 1
ATOM 670 C CA . VAL A 1 92 ? 7.844 -27.484 -10.664 1 98.69 92 VAL A CA 1
ATOM 671 C C . VAL A 1 92 ? 6.922 -26.266 -10.609 1 98.69 92 VAL A C 1
ATOM 673 O O . VAL A 1 92 ? 5.844 -26.266 -11.211 1 98.69 92 VAL A O 1
ATOM 676 N N . LYS A 1 93 ? 7.383 -25.203 -9.906 1 98 93 LYS A N 1
ATOM 677 C CA . LYS A 1 93 ? 6.559 -24.031 -9.625 1 98 93 LYS A CA 1
ATOM 678 C C . LYS A 1 93 ? 6.848 -22.891 -10.609 1 98 93 LYS A C 1
ATOM 680 O O . LYS A 1 93 ? 7.605 -23.078 -11.57 1 98 93 LYS A O 1
ATOM 685 N N . TRP A 1 94 ? 6.172 -21.844 -10.391 1 97.25 94 TRP A N 1
ATOM 686 C CA . TRP A 1 94 ? 6.359 -20.625 -11.164 1 97.25 94 TRP A CA 1
ATOM 687 C C . TRP A 1 94 ? 7.801 -20.125 -11.07 1 97.25 94 TRP A C 1
ATOM 689 O O . TRP A 1 94 ? 8.43 -19.828 -12.094 1 97.25 94 TRP A O 1
ATOM 699 N N . LEU A 1 95 ? 8.266 -20.031 -9.836 1 97.94 95 LEU A N 1
ATOM 700 C CA . LEU A 1 95 ? 9.641 -19.594 -9.633 1 97.94 95 LEU A CA 1
ATOM 701 C C . LEU A 1 95 ? 10.625 -20.703 -10.008 1 97.94 95 LEU A C 1
ATOM 703 O O . LEU A 1 95 ? 10.742 -21.703 -9.289 1 97.94 95 LEU A O 1
ATOM 707 N N . TRP A 1 96 ? 11.266 -20.516 -11.102 1 98.12 96 TRP A N 1
ATOM 708 C CA . TRP A 1 96 ? 12.234 -21.5 -11.578 1 98.12 96 TRP A CA 1
ATOM 709 C C . TRP A 1 96 ? 13.555 -21.375 -10.828 1 98.12 96 TRP A C 1
ATOM 711 O O . TRP A 1 96 ? 14.148 -22.391 -10.438 1 98.12 96 TRP A O 1
ATOM 721 N N . SER A 1 97 ? 13.961 -20.172 -10.641 1 98.12 97 SER A N 1
ATOM 722 C CA . SER A 1 97 ? 15.125 -19.875 -9.812 1 98.12 97 SER A CA 1
ATOM 723 C C . SER A 1 97 ? 15.18 -18.406 -9.43 1 98.12 97 SER A C 1
ATOM 725 O O . SER A 1 97 ? 14.477 -17.578 -10.016 1 98.12 97 SER A O 1
ATOM 727 N N . ALA A 1 98 ? 15.938 -18.094 -8.391 1 97.94 98 ALA A N 1
ATOM 728 C CA . ALA A 1 98 ? 16.234 -16.734 -7.945 1 97.94 98 ALA A CA 1
ATOM 729 C C . ALA A 1 98 ? 17.734 -16.516 -7.77 1 97.94 98 ALA A C 1
ATOM 731 O O . ALA A 1 98 ? 18.5 -17.484 -7.719 1 97.94 98 ALA A O 1
ATOM 732 N N . CYS A 1 99 ? 18.234 -15.297 -7.617 1 97.44 99 CYS A N 1
ATOM 733 C CA . CYS A 1 99 ? 19.672 -15.016 -7.641 1 97.44 99 CYS A CA 1
ATOM 734 C C . CYS A 1 99 ? 20.328 -15.391 -6.316 1 97.44 99 CYS A C 1
ATOM 736 O O . CYS A 1 99 ? 21.516 -15.664 -6.266 1 97.44 99 CYS A O 1
ATOM 738 N N . GLY A 1 100 ? 19.578 -15.344 -5.273 1 96.44 100 GLY A N 1
ATOM 739 C CA . GLY A 1 100 ? 20.078 -15.695 -3.957 1 96.44 100 GLY A CA 1
ATOM 740 C C . GLY A 1 100 ? 20.984 -14.633 -3.361 1 96.44 100 GLY A C 1
ATOM 741 O O . GLY A 1 100 ? 21.469 -14.781 -2.24 1 96.44 100 GLY A O 1
ATOM 742 N N . GLN A 1 101 ? 21.141 -13.461 -4.062 1 96.38 101 GLN A N 1
ATOM 743 C CA . GLN A 1 101 ? 22.156 -12.508 -3.639 1 96.38 101 GLN A CA 1
ATOM 744 C C . GLN A 1 101 ? 21.547 -11.133 -3.369 1 96.38 101 GLN A C 1
ATOM 746 O O . GLN A 1 101 ? 22.125 -10.328 -2.637 1 96.38 101 GLN A O 1
ATOM 751 N N . CYS A 1 102 ? 20.484 -10.852 -3.973 1 96.56 102 CYS A N 1
ATOM 752 C CA . CYS A 1 102 ? 19.891 -9.531 -3.805 1 96.56 102 CYS A CA 1
ATOM 753 C C . CYS A 1 102 ? 19.234 -9.391 -2.432 1 96.56 102 CYS A C 1
ATOM 755 O O . CYS A 1 102 ? 19.141 -10.367 -1.683 1 96.56 102 CYS A O 1
ATOM 757 N N . SER A 1 103 ? 18.75 -8.242 -2.131 1 95.5 103 SER A N 1
ATOM 758 C CA . SER A 1 103 ? 18.25 -7.945 -0.792 1 95.5 103 SER A CA 1
ATOM 759 C C . SER A 1 103 ? 17.016 -8.766 -0.472 1 95.5 103 SER A C 1
ATOM 761 O O . SER A 1 103 ? 16.844 -9.25 0.651 1 95.5 103 SER A O 1
ATOM 763 N N . VAL A 1 104 ? 16.141 -8.977 -1.442 1 95.62 104 VAL A N 1
ATOM 764 C CA . VAL A 1 104 ? 14.906 -9.695 -1.172 1 95.62 104 VAL A CA 1
ATOM 765 C C . VAL A 1 104 ? 15.195 -11.188 -1.025 1 95.62 104 VAL A C 1
ATOM 767 O O . VAL A 1 104 ? 14.578 -11.875 -0.206 1 95.62 104 VAL A O 1
ATOM 770 N N . CYS A 1 105 ? 16.125 -11.727 -1.77 1 96.69 105 CYS A N 1
ATOM 771 C CA . CYS A 1 105 ? 16.516 -13.133 -1.642 1 96.69 105 CYS A CA 1
ATOM 772 C C . CYS A 1 105 ? 17.109 -13.406 -0.269 1 96.69 105 CYS A C 1
ATOM 774 O O . CYS A 1 105 ? 16.781 -14.414 0.362 1 96.69 105 CYS A O 1
ATOM 776 N N . LYS A 1 106 ? 17.922 -12.484 0.155 1 95.38 106 LYS A N 1
ATOM 777 C CA . LYS A 1 106 ? 18.578 -12.656 1.441 1 95.38 106 LYS A CA 1
ATOM 778 C C . LYS A 1 106 ? 17.578 -12.68 2.586 1 95.38 106 LYS A C 1
ATOM 780 O O . LYS A 1 106 ? 17.828 -13.266 3.637 1 95.38 106 LYS A O 1
ATOM 785 N N . LYS A 1 107 ? 16.422 -12.062 2.316 1 93.56 107 LYS A N 1
ATOM 786 C CA . LYS A 1 107 ? 15.398 -12 3.352 1 93.56 107 LYS A CA 1
ATOM 787 C C . LYS A 1 107 ? 14.383 -13.133 3.195 1 93.56 107 LYS A C 1
ATOM 789 O O . LYS A 1 107 ? 13.391 -13.18 3.922 1 93.56 107 LYS A O 1
ATOM 794 N N . GLY A 1 108 ? 14.555 -13.969 2.221 1 93.5 108 GLY A N 1
ATOM 795 C CA . GLY A 1 108 ? 13.695 -15.133 2.041 1 93.5 108 GLY A CA 1
ATOM 796 C C . GLY A 1 108 ? 12.508 -14.859 1.136 1 93.5 108 GLY A C 1
ATOM 797 O O . GLY A 1 108 ? 11.625 -15.711 0.986 1 93.5 108 GLY A O 1
ATOM 798 N N . PHE A 1 109 ? 12.461 -13.672 0.54 1 95.75 109 PHE A N 1
ATOM 799 C CA . PHE A 1 109 ? 11.367 -13.305 -0.353 1 95.75 109 PHE A CA 1
ATOM 800 C C . PHE A 1 109 ? 11.781 -13.469 -1.811 1 95.75 109 PHE A C 1
ATOM 802 O O . PHE A 1 109 ? 11.648 -12.539 -2.607 1 95.75 109 PHE A O 1
ATOM 809 N N . ILE A 1 110 ? 12.164 -14.711 -2.133 1 96.5 110 ILE A N 1
ATOM 810 C CA . ILE A 1 110 ? 12.766 -15.008 -3.43 1 96.5 110 ILE A CA 1
ATOM 811 C C . ILE A 1 110 ? 11.734 -14.797 -4.535 1 96.5 110 ILE A C 1
ATOM 813 O O . ILE A 1 110 ? 12.094 -14.594 -5.699 1 96.5 110 ILE A O 1
ATOM 817 N N . ASN A 1 111 ? 10.453 -14.836 -4.105 1 97 111 ASN A N 1
ATOM 818 C CA . ASN A 1 111 ? 9.375 -14.648 -5.07 1 97 111 ASN A CA 1
ATOM 819 C C . ASN A 1 111 ? 9.328 -13.211 -5.586 1 97 111 ASN A C 1
ATOM 821 O O . ASN A 1 111 ? 8.617 -12.922 -6.547 1 97 111 ASN A O 1
ATOM 825 N N . TYR A 1 112 ? 10.109 -12.281 -4.992 1 97.75 112 TYR A N 1
ATOM 826 C CA . TYR A 1 112 ? 10.172 -10.898 -5.445 1 97.75 112 TYR A CA 1
ATOM 827 C C . TYR A 1 112 ? 11.539 -10.57 -6.027 1 97.75 112 TYR A C 1
ATOM 829 O O . TYR A 1 112 ? 11.859 -9.398 -6.266 1 97.75 112 TYR A O 1
ATOM 837 N N . CYS A 1 113 ? 12.422 -11.555 -6.277 1 97.75 113 CYS A N 1
ATOM 838 C CA . CYS A 1 113 ? 13.742 -11.352 -6.852 1 97.75 113 CYS A CA 1
ATOM 839 C C . CYS A 1 113 ? 13.648 -10.703 -8.227 1 97.75 113 CYS A C 1
ATOM 841 O O . CYS A 1 113 ? 12.945 -11.195 -9.109 1 97.75 113 CYS A O 1
ATOM 843 N N . PRO A 1 114 ? 14.328 -9.57 -8.391 1 96.56 114 PRO A N 1
ATOM 844 C CA . PRO A 1 114 ? 14.281 -8.922 -9.703 1 96.56 114 PRO A CA 1
ATOM 845 C C . PRO A 1 114 ? 14.969 -9.742 -10.789 1 96.56 114 PRO A C 1
ATOM 847 O O . PRO A 1 114 ? 14.812 -9.453 -11.977 1 96.56 114 PRO A O 1
ATOM 850 N N . ARG A 1 115 ? 15.734 -10.82 -10.445 1 96.62 115 ARG A N 1
ATOM 851 C CA . ARG A 1 115 ? 16.484 -11.633 -11.398 1 96.62 115 ARG A CA 1
ATOM 852 C C . ARG A 1 115 ? 15.953 -13.055 -11.453 1 96.62 115 ARG A C 1
ATOM 854 O O . ARG A 1 115 ? 16.656 -13.977 -11.852 1 96.62 115 ARG A O 1
ATOM 861 N N . GLN A 1 116 ? 14.711 -13.188 -11.023 1 97.69 116 GLN A N 1
ATOM 862 C CA . GLN A 1 116 ? 14.172 -14.539 -10.977 1 97.69 116 GLN A CA 1
ATOM 863 C C . GLN A 1 116 ? 13.906 -15.07 -12.383 1 97.69 116 GLN A C 1
ATOM 865 O O . GLN A 1 116 ? 13.688 -14.289 -13.312 1 97.69 116 GLN A O 1
ATOM 870 N N . ARG A 1 117 ? 14.055 -16.312 -12.555 1 97.94 117 ARG A N 1
ATOM 871 C CA . ARG A 1 117 ? 13.594 -17.031 -13.734 1 97.94 117 ARG A CA 1
ATOM 872 C C . ARG A 1 117 ? 12.273 -17.75 -13.477 1 97.94 117 ARG A C 1
ATOM 874 O O . ARG A 1 117 ? 12.016 -18.188 -12.352 1 97.94 117 ARG A O 1
ATOM 881 N N . ASN A 1 118 ? 11.445 -17.781 -14.461 1 97.88 118 ASN A N 1
ATOM 882 C CA . ASN A 1 118 ? 10.094 -18.297 -14.266 1 97.88 118 ASN A CA 1
ATOM 883 C C . ASN A 1 118 ? 9.758 -19.391 -15.266 1 97.88 118 ASN A C 1
ATOM 885 O O . ASN A 1 118 ? 10.031 -19.25 -16.469 1 97.88 118 ASN A O 1
ATOM 889 N N . THR A 1 119 ? 9.125 -20.406 -14.75 1 98.38 119 THR A N 1
ATOM 890 C CA . THR A 1 119 ? 8.703 -21.531 -15.578 1 98.38 119 THR A CA 1
ATOM 891 C C . THR A 1 119 ? 7.652 -21.094 -16.594 1 98.38 119 THR A C 1
ATOM 893 O O . THR A 1 119 ? 6.637 -20.5 -16.234 1 98.38 119 THR A O 1
ATOM 896 N N . GLY A 1 120 ? 7.895 -21.375 -17.859 1 97.56 120 GLY A N 1
ATOM 897 C CA . GLY A 1 120 ? 6.969 -21 -18.922 1 97.56 120 GLY A CA 1
ATOM 898 C C . GLY A 1 120 ? 7.227 -19.609 -19.469 1 97.56 120 GLY A C 1
ATOM 899 O O . GLY A 1 120 ? 6.621 -19.203 -20.469 1 97.56 120 GLY A O 1
ATOM 900 N N . ARG A 1 121 ? 8.102 -18.875 -18.844 1 96.19 121 ARG A N 1
ATOM 901 C CA . ARG A 1 121 ? 8.391 -17.516 -19.297 1 96.19 121 ARG A CA 1
ATOM 902 C C . ARG A 1 121 ? 9.859 -17.359 -19.672 1 96.19 121 ARG A C 1
ATOM 904 O O . ARG A 1 121 ? 10.18 -16.922 -20.781 1 96.19 121 ARG A O 1
ATOM 911 N N . THR A 1 122 ? 10.766 -17.703 -18.766 1 97.06 122 THR A N 1
ATOM 912 C CA . THR A 1 122 ? 12.195 -17.656 -19.047 1 97.06 122 THR A CA 1
ATOM 913 C C . THR A 1 122 ? 12.75 -19.047 -19.328 1 97.06 122 THR A C 1
ATOM 915 O O . THR A 1 122 ? 13.727 -19.188 -20.062 1 97.06 122 THR A O 1
ATOM 918 N N . ASP A 1 123 ? 12.172 -20 -18.734 1 97.88 123 ASP A N 1
ATOM 919 C CA . ASP A 1 123 ? 12.492 -21.406 -18.922 1 97.88 123 ASP A CA 1
ATOM 920 C C . ASP A 1 123 ? 11.289 -22.188 -19.453 1 97.88 123 ASP A C 1
ATOM 922 O O . ASP A 1 123 ? 10.141 -21.812 -19.188 1 97.88 123 ASP A O 1
ATOM 926 N N . LEU A 1 124 ? 11.523 -23.297 -20.172 1 98.38 124 LEU A N 1
ATOM 927 C CA . LEU A 1 124 ? 10.422 -24.062 -20.75 1 98.38 124 LEU A CA 1
ATOM 928 C C . LEU A 1 124 ? 9.445 -24.516 -19.656 1 98.38 124 LEU A C 1
ATOM 930 O O . LEU A 1 124 ? 9.867 -24.906 -18.578 1 98.38 124 LEU A O 1
ATOM 934 N N . GLY A 1 125 ? 8.172 -24.5 -20.047 1 98.5 125 GLY A N 1
ATOM 935 C CA . GLY A 1 125 ? 7.129 -24.734 -19.078 1 98.5 125 GLY A CA 1
ATOM 936 C C . GLY A 1 125 ? 6.828 -26.203 -18.875 1 98.5 125 GLY A C 1
ATOM 937 O O . GLY A 1 125 ? 7.578 -27.062 -19.328 1 98.5 125 GLY A O 1
ATOM 938 N N . THR A 1 126 ? 5.762 -26.469 -18.172 1 98.81 126 THR A N 1
ATOM 939 C CA . THR A 1 126 ? 5.473 -27.812 -17.688 1 98.81 126 THR A CA 1
ATOM 940 C C . THR A 1 126 ? 4.461 -28.5 -18.594 1 98.81 126 THR A C 1
ATOM 942 O O . THR A 1 126 ? 4.066 -29.641 -18.344 1 98.81 126 THR A O 1
ATOM 945 N N . LEU A 1 127 ? 3.992 -27.828 -19.609 1 98.62 127 LEU A N 1
ATOM 946 C CA . LEU A 1 127 ? 3.096 -28.5 -20.531 1 98.62 127 LEU A CA 1
ATOM 947 C C . LEU A 1 127 ? 3.883 -29.328 -21.547 1 98.62 127 LEU A C 1
ATOM 949 O O . LEU A 1 127 ? 3.775 -29.094 -22.75 1 98.62 127 LEU A O 1
ATOM 953 N N . GLN A 1 128 ? 4.566 -30.25 -21.094 1 98.38 128 GLN A N 1
ATOM 954 C CA . GLN A 1 128 ? 5.359 -31.234 -21.812 1 98.38 128 GLN A CA 1
ATOM 955 C C . GLN A 1 128 ? 5.539 -32.5 -20.984 1 98.38 128 GLN A C 1
ATOM 957 O O . GLN A 1 128 ? 5.145 -32.562 -19.812 1 98.38 128 GLN A O 1
ATOM 962 N N . GLN A 1 129 ? 6.09 -33.531 -21.516 1 98.19 129 GLN A N 1
ATOM 963 C CA . GLN A 1 129 ? 6.215 -34.844 -20.844 1 98.19 129 GLN A CA 1
ATOM 964 C C . GLN A 1 129 ? 7.414 -34.844 -19.906 1 98.19 129 GLN A C 1
ATOM 966 O O . GLN A 1 129 ? 7.355 -35.438 -18.828 1 98.19 129 GLN A O 1
ATOM 971 N N . TYR A 1 130 ? 8.531 -34.312 -20.375 1 98.38 130 TYR A N 1
ATOM 972 C CA . TYR A 1 130 ? 9.773 -34.188 -19.625 1 98.38 130 TYR A CA 1
ATOM 973 C C . TYR A 1 130 ? 10.219 -32.719 -19.562 1 98.38 130 TYR A C 1
ATOM 975 O O . TYR A 1 130 ? 10.414 -32.062 -20.594 1 98.38 130 TYR A O 1
ATOM 983 N N . CYS A 1 131 ? 10.336 -32.219 -18.406 1 98.25 131 CYS A N 1
ATOM 984 C CA . CYS A 1 131 ? 10.727 -30.797 -18.328 1 98.25 131 CYS A CA 1
ATOM 985 C C . CYS A 1 131 ? 11.945 -30.625 -17.438 1 98.25 131 CYS A C 1
ATOM 987 O O . CYS A 1 131 ? 12.172 -31.438 -16.516 1 98.25 131 CYS A O 1
ATOM 989 N N . LEU A 1 132 ? 12.727 -29.672 -17.734 1 98.69 132 LEU A N 1
ATOM 990 C CA . LEU A 1 132 ? 13.852 -29.297 -16.875 1 98.69 132 LEU A CA 1
ATOM 991 C C . LEU A 1 132 ? 13.375 -28.469 -15.68 1 98.69 132 LEU A C 1
ATOM 993 O O . LEU A 1 132 ? 12.391 -27.734 -15.781 1 98.69 132 LEU A O 1
ATOM 997 N N . ALA A 1 133 ? 14.016 -28.609 -14.57 1 98.75 133 ALA A N 1
ATOM 998 C CA . ALA A 1 133 ? 13.805 -27.797 -13.367 1 98.75 133 ALA A CA 1
ATOM 999 C C . ALA A 1 133 ? 15.117 -27.531 -12.648 1 98.75 133 ALA A C 1
ATOM 1001 O O . ALA A 1 133 ? 16.125 -28.203 -12.906 1 98.75 133 ALA A O 1
ATOM 1002 N N . HIS A 1 134 ? 15.133 -26.531 -11.891 1 98.5 134 HIS A N 1
ATOM 1003 C CA . HIS A 1 134 ? 16.297 -26.234 -11.062 1 98.5 134 HIS A CA 1
ATOM 1004 C C . HIS A 1 134 ? 16.266 -27.047 -9.773 1 98.5 134 HIS A C 1
ATOM 1006 O O . HIS A 1 134 ? 15.281 -27.016 -9.031 1 98.5 134 HIS A O 1
ATOM 1012 N N . ALA A 1 135 ? 17.344 -27.688 -9.453 1 98.25 135 ALA A N 1
ATOM 1013 C CA . ALA A 1 135 ? 17.406 -28.656 -8.352 1 98.25 135 ALA A CA 1
ATOM 1014 C C . ALA A 1 135 ? 17.094 -27.984 -7.02 1 98.25 135 ALA A C 1
ATOM 1016 O O . ALA A 1 135 ? 16.516 -28.594 -6.125 1 98.25 135 ALA A O 1
ATOM 1017 N N . ASP A 1 136 ? 17.438 -26.719 -6.875 1 96.44 136 ASP A N 1
ATOM 1018 C CA . ASP A 1 136 ? 17.312 -26.031 -5.59 1 96.44 136 ASP A CA 1
ATOM 1019 C C . ASP A 1 136 ? 15.914 -25.438 -5.418 1 96.44 136 ASP A C 1
ATOM 1021 O O . ASP A 1 136 ? 15.578 -24.938 -4.34 1 96.44 136 ASP A O 1
ATOM 1025 N N . TYR A 1 137 ? 15.047 -25.469 -6.422 1 97.25 137 TYR A N 1
ATOM 1026 C CA . TYR A 1 137 ? 13.812 -24.703 -6.348 1 97.25 137 TYR A CA 1
ATOM 1027 C C . TYR A 1 137 ? 12.594 -25.594 -6.562 1 97.25 137 TYR A C 1
ATOM 1029 O O . TYR A 1 137 ? 11.453 -25.141 -6.484 1 97.25 137 TYR A O 1
ATOM 1037 N N . VAL A 1 138 ? 12.805 -26.891 -6.816 1 98.31 138 VAL A N 1
ATOM 1038 C CA . VAL A 1 138 ? 11.688 -27.828 -6.895 1 98.31 138 VAL A CA 1
ATOM 1039 C C . VAL A 1 138 ? 11.109 -28.062 -5.496 1 98.31 138 VAL A C 1
ATOM 1041 O O . VAL A 1 138 ? 11.773 -27.781 -4.492 1 98.31 138 VAL A O 1
ATOM 1044 N N . THR A 1 139 ? 9.914 -28.469 -5.48 1 98.31 139 THR A N 1
ATOM 1045 C CA . THR A 1 139 ? 9.203 -28.781 -4.246 1 98.31 139 THR A CA 1
ATOM 1046 C C . THR A 1 139 ? 8.93 -30.281 -4.145 1 98.31 139 THR A C 1
ATOM 1048 O O . THR A 1 139 ? 8.273 -30.844 -5.016 1 98.31 139 THR A O 1
ATOM 1051 N N . GLU A 1 140 ? 9.461 -30.891 -3.137 1 98.25 140 GLU A N 1
ATOM 1052 C CA . GLU A 1 140 ? 9.109 -32.312 -2.941 1 98.25 140 GLU A CA 1
ATOM 1053 C C . GLU A 1 140 ? 7.629 -32.469 -2.594 1 98.25 140 GLU A C 1
ATOM 1055 O O . GLU A 1 140 ? 7.113 -31.75 -1.726 1 98.25 140 GLU A O 1
ATOM 1060 N N . ILE A 1 141 ? 6.965 -33.312 -3.229 1 98.62 141 ILE A N 1
ATOM 1061 C CA . ILE A 1 141 ? 5.547 -33.562 -2.998 1 98.62 141 ILE A CA 1
ATOM 1062 C C . ILE A 1 141 ? 5.379 -34.719 -1.999 1 98.62 141 ILE A C 1
ATOM 1064 O O . ILE A 1 141 ? 5.836 -35.844 -2.244 1 98.62 141 ILE A O 1
ATOM 1068 N N . PRO A 1 142 ? 4.785 -34.438 -0.843 1 97.81 142 PRO A N 1
ATOM 1069 C CA . PRO A 1 142 ? 4.602 -35.5 0.143 1 97.81 142 PRO A CA 1
ATOM 1070 C C . PRO A 1 142 ? 3.842 -36.688 -0.419 1 97.81 142 PRO A C 1
ATOM 1072 O O . PRO A 1 142 ? 2.924 -36.531 -1.227 1 97.81 142 PRO A O 1
ATOM 1075 N N . GLU A 1 143 ? 4.258 -37.781 0.313 1 95.5 143 GLU A N 1
ATOM 1076 C CA . GLU A 1 143 ? 3.492 -38.969 -0.006 1 95.5 143 GLU A CA 1
ATOM 1077 C C . GLU A 1 143 ? 2.037 -38.844 0.437 1 95.5 143 GLU A C 1
ATOM 1079 O O . GLU A 1 143 ? 1.759 -38.312 1.511 1 95.5 143 GLU A O 1
ATOM 1084 N N . GLY A 1 144 ? 1.073 -39 -0.329 1 96.81 144 GLY A N 1
ATOM 1085 C CA . GLY A 1 144 ? -0.333 -38.906 0.031 1 96.81 144 GLY A CA 1
ATOM 1086 C C . GLY A 1 144 ? -1.066 -37.781 -0.678 1 96.81 144 GLY A C 1
ATOM 1087 O O . GLY A 1 144 ? -2.299 -37.75 -0.702 1 96.81 144 GLY A O 1
ATOM 1088 N N . VAL A 1 145 ? -0.293 -36.875 -1.081 1 98.12 145 VAL A N 1
ATOM 1089 C CA . VAL A 1 145 ? -0.928 -35.812 -1.857 1 98.12 145 VAL A CA 1
ATOM 1090 C C . VAL A 1 145 ? -0.953 -36.219 -3.336 1 98.12 145 VAL A C 1
ATOM 1092 O O . VAL A 1 145 ? 0.099 -36.375 -3.955 1 98.12 145 VAL A O 1
ATOM 1095 N N . ARG A 1 146 ? -2.09 -36.312 -3.879 1 98.06 146 ARG A N 1
ATOM 1096 C CA . ARG A 1 146 ? -2.223 -36.656 -5.293 1 98.06 146 ARG A CA 1
ATOM 1097 C C . ARG A 1 146 ? -1.639 -35.562 -6.176 1 98.06 146 ARG A C 1
ATOM 1099 O O . ARG A 1 146 ? -1.767 -34.375 -5.867 1 98.06 146 ARG A O 1
ATOM 1106 N N . SER A 1 147 ? -1.006 -35.969 -7.234 1 98.5 147 SER A N 1
ATOM 1107 C CA . SER A 1 147 ? -0.336 -35.031 -8.133 1 98.5 147 SER A CA 1
ATOM 1108 C C . SER A 1 147 ? -1.312 -34 -8.68 1 98.5 147 SER A C 1
ATOM 1110 O O . SER A 1 147 ? -0.982 -32.812 -8.766 1 98.5 147 SER A O 1
ATOM 1112 N N . GLU A 1 148 ? -2.535 -34.469 -9 1 98.06 148 GLU A N 1
ATOM 1113 C CA . GLU A 1 148 ? -3.52 -33.562 -9.602 1 98.06 148 GLU A CA 1
ATOM 1114 C C . GLU A 1 148 ? -4.008 -32.531 -8.586 1 98.06 148 GLU A C 1
ATOM 1116 O O . GLU A 1 148 ? -4.52 -31.469 -8.969 1 98.06 148 GLU A O 1
ATOM 1121 N N . VAL A 1 149 ? -3.877 -32.844 -7.285 1 97.88 149 VAL A N 1
ATOM 1122 C CA . VAL A 1 149 ? -4.227 -31.906 -6.219 1 97.88 149 VAL A CA 1
ATOM 1123 C C . VAL A 1 149 ? -3.057 -30.969 -5.957 1 97.88 149 VAL A C 1
ATOM 1125 O O . VAL A 1 149 ? -3.256 -29.766 -5.773 1 97.88 149 VAL A O 1
ATOM 1128 N N . ALA A 1 150 ? -1.834 -31.453 -6.023 1 98.5 150 ALA A N 1
ATOM 1129 C CA . ALA A 1 150 ? -0.633 -30.672 -5.738 1 98.5 150 ALA A CA 1
ATOM 1130 C C . ALA A 1 150 ? -0.386 -29.641 -6.828 1 98.5 150 ALA A C 1
ATOM 1132 O O . ALA A 1 150 ? 0.068 -28.531 -6.539 1 98.5 150 ALA A O 1
ATOM 1133 N N . ALA A 1 151 ? -0.697 -29.969 -8.039 1 98.5 151 ALA A N 1
ATOM 1134 C CA . ALA A 1 151 ? -0.318 -29.156 -9.195 1 98.5 151 ALA A CA 1
ATOM 1135 C C . ALA A 1 151 ? -0.872 -27.75 -9.078 1 98.5 151 ALA A C 1
ATOM 1137 O O . ALA A 1 151 ? -0.113 -26.766 -9.078 1 98.5 151 ALA A O 1
ATOM 1138 N N . PRO A 1 152 ? -2.201 -27.625 -8.852 1 97.81 152 PRO A N 1
ATOM 1139 C CA . PRO A 1 152 ? -2.727 -26.25 -8.75 1 97.81 152 PRO A CA 1
ATOM 1140 C C . PRO A 1 152 ? -2.205 -25.516 -7.52 1 97.81 152 PRO A C 1
ATOM 1142 O O . PRO A 1 152 ? -2.188 -24.281 -7.496 1 97.81 152 PRO A O 1
ATOM 1145 N N . LEU A 1 153 ? -1.793 -26.219 -6.473 1 98.44 153 LEU A N 1
ATOM 1146 C CA . LEU A 1 153 ? -1.296 -25.578 -5.262 1 98.44 153 LEU A CA 1
ATOM 1147 C C . LEU A 1 153 ? 0.062 -24.938 -5.508 1 98.44 153 LEU A C 1
ATOM 1149 O O . LEU A 1 153 ? 0.451 -24 -4.793 1 98.44 153 LEU A O 1
ATOM 1153 N N . LEU A 1 154 ? 0.772 -25.344 -6.559 1 98.38 154 LEU A N 1
ATOM 1154 C CA . LEU A 1 154 ? 2.125 -24.891 -6.855 1 98.38 154 LEU A CA 1
ATOM 1155 C C . LEU A 1 154 ? 2.115 -23.453 -7.367 1 98.38 154 LEU A C 1
ATOM 1157 O O . LEU A 1 154 ? 3.152 -22.781 -7.383 1 98.38 154 LEU A O 1
ATOM 1161 N N . CYS A 1 155 ? 1.006 -22.953 -7.785 1 97.5 155 CYS A N 1
ATOM 1162 C CA . CYS A 1 155 ? 0.874 -21.562 -8.195 1 97.5 155 CYS A CA 1
ATOM 1163 C C . CYS A 1 155 ? -0.352 -20.906 -7.559 1 97.5 155 CYS A C 1
ATOM 1165 O O . CYS A 1 155 ? -0.223 -20.031 -6.715 1 97.5 155 CYS A O 1
ATOM 1167 N N . ALA A 1 156 ? -1.546 -21.438 -7.891 1 96.94 156 ALA A N 1
ATOM 1168 C CA . ALA A 1 156 ? -2.785 -20.859 -7.383 1 96.94 156 ALA A CA 1
ATOM 1169 C C . ALA A 1 156 ? -2.797 -20.828 -5.859 1 96.94 156 ALA A C 1
ATOM 1171 O O . ALA A 1 156 ? -3.049 -19.797 -5.25 1 96.94 156 ALA A O 1
ATOM 1172 N N . GLY A 1 157 ? -2.533 -22 -5.262 1 98.12 157 GLY A N 1
ATOM 1173 C CA . GLY A 1 157 ? -2.473 -22.062 -3.811 1 98.12 157 GLY A CA 1
ATOM 1174 C C . GLY A 1 157 ? -1.395 -21.172 -3.221 1 98.12 157 GLY A C 1
ATOM 1175 O O . GLY A 1 157 ? -1.647 -20.422 -2.271 1 98.12 157 GLY A O 1
ATOM 1176 N N . LEU A 1 158 ? -0.216 -21.266 -3.809 1 98.44 158 LEU A N 1
ATOM 1177 C CA . LEU A 1 158 ? 0.924 -20.516 -3.295 1 98.44 158 LEU A CA 1
ATOM 1178 C C . LEU A 1 158 ? 0.69 -19.016 -3.432 1 98.44 158 LEU A C 1
ATOM 1180 O O . LEU A 1 158 ? 1.078 -18.234 -2.555 1 98.44 158 LEU A O 1
ATOM 1184 N N . SER A 1 159 ? 0.031 -18.609 -4.504 1 98 159 SER A N 1
ATOM 1185 C CA . SER A 1 159 ? -0.302 -17.203 -4.719 1 98 159 SER A CA 1
ATOM 1186 C C . SER A 1 159 ? -1.203 -16.672 -3.609 1 98 159 SER A C 1
ATOM 1188 O O . SER A 1 159 ? -0.986 -15.57 -3.1 1 98 159 SER A O 1
ATOM 1190 N N . LEU A 1 160 ? -2.137 -17.453 -3.203 1 98.12 160 LEU A N 1
ATOM 1191 C CA . LEU A 1 160 ? -3.08 -16.969 -2.207 1 98.12 160 LEU A CA 1
ATOM 1192 C C . LEU A 1 160 ? -2.512 -17.109 -0.801 1 98.12 160 LEU A C 1
ATOM 1194 O O . LEU A 1 160 ? -2.84 -16.312 0.09 1 98.12 160 LEU A O 1
ATOM 1198 N N . ALA A 1 161 ? -1.612 -18.109 -0.614 1 98.44 161 ALA A N 1
ATOM 1199 C CA . ALA A 1 161 ? -0.866 -18.109 0.642 1 98.44 161 ALA A CA 1
ATOM 1200 C C . ALA A 1 161 ? -0.049 -16.828 0.793 1 98.44 161 ALA A C 1
ATOM 1202 O O . ALA A 1 161 ? -0.042 -16.219 1.861 1 98.44 161 ALA A O 1
ATOM 1203 N N . GLY A 1 162 ? 0.615 -16.469 -0.277 1 98.31 162 GLY A N 1
ATOM 1204 C CA . GLY A 1 162 ? 1.336 -15.211 -0.274 1 98.31 162 GLY A CA 1
ATOM 1205 C C . GLY A 1 162 ? 0.439 -14.008 -0.03 1 98.31 162 GLY A C 1
ATOM 1206 O O . GLY A 1 162 ? 0.752 -13.148 0.796 1 98.31 162 GLY A O 1
ATOM 1207 N N . ALA A 1 163 ? -0.68 -13.945 -0.686 1 98.69 163 ALA A N 1
ATOM 1208 C CA . ALA A 1 163 ? -1.601 -12.812 -0.596 1 98.69 163 ALA A CA 1
ATOM 1209 C C . ALA A 1 163 ? -2.15 -12.664 0.82 1 98.69 163 ALA A C 1
ATOM 1211 O O . ALA A 1 163 ? -2.191 -11.562 1.365 1 98.69 163 ALA A O 1
ATOM 1212 N N . VAL A 1 164 ? -2.572 -13.789 1.41 1 98.69 164 VAL A N 1
ATOM 1213 C CA . VAL A 1 164 ? -3.135 -13.773 2.756 1 98.69 164 VAL A CA 1
ATOM 1214 C C . VAL A 1 164 ? -2.072 -13.32 3.756 1 98.69 164 VAL A C 1
ATOM 1216 O O . VAL A 1 164 ? -2.371 -12.594 4.703 1 98.69 164 VAL A O 1
ATOM 1219 N N . SER A 1 165 ? -0.838 -13.734 3.525 1 97.81 165 SER A N 1
ATOM 1220 C CA . SER A 1 165 ? 0.233 -13.328 4.43 1 97.81 165 SER A CA 1
ATOM 1221 C C . SER A 1 165 ? 0.458 -11.82 4.367 1 97.81 165 SER A C 1
ATOM 1223 O O . SER A 1 165 ? 0.914 -11.211 5.34 1 97.81 165 SER A O 1
ATOM 1225 N N . ARG A 1 166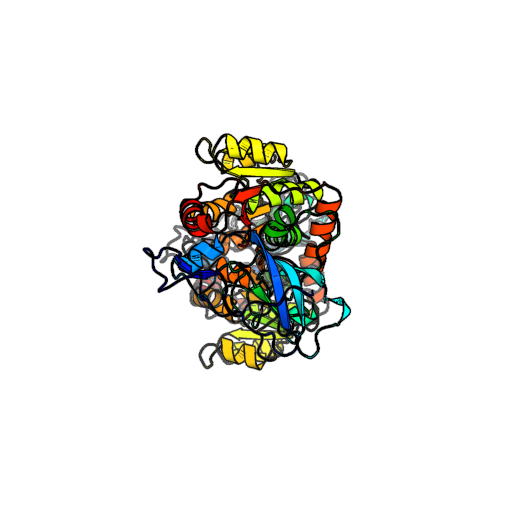 ? 0.108 -11.195 3.275 1 98.12 166 ARG A N 1
ATOM 1226 C CA . ARG A 1 166 ? 0.324 -9.766 3.064 1 98.12 166 ARG A CA 1
ATOM 1227 C C . ARG A 1 166 ? -0.73 -8.938 3.793 1 98.12 166 ARG A C 1
ATOM 1229 O O . ARG A 1 166 ? -0.654 -7.711 3.818 1 98.12 166 ARG A O 1
ATOM 1236 N N . LEU A 1 167 ? -1.689 -9.594 4.438 1 98.5 167 LEU A N 1
ATOM 1237 C CA . LEU A 1 167 ? -2.725 -8.891 5.184 1 98.5 167 LEU A CA 1
ATOM 1238 C C . LEU A 1 167 ? -2.188 -8.391 6.52 1 98.5 167 LEU A C 1
ATOM 1240 O O . LEU A 1 167 ? -2.693 -7.406 7.07 1 98.5 167 LEU A O 1
ATOM 1244 N N . ALA A 1 168 ? -1.176 -9.031 6.992 1 96.25 168 ALA A N 1
ATOM 1245 C CA . ALA A 1 168 ? -0.563 -8.641 8.258 1 96.25 168 ALA A CA 1
ATOM 1246 C C . ALA A 1 168 ? 0.352 -7.434 8.07 1 96.25 168 ALA A C 1
ATOM 1248 O O . ALA A 1 168 ? 0.974 -7.273 7.016 1 96.25 168 ALA A O 1
ATOM 1249 N N . PRO A 1 169 ? 0.45 -6.621 9.133 1 95.62 169 PRO A N 1
ATOM 1250 C CA . PRO A 1 169 ? -0.102 -6.797 10.477 1 95.62 169 PRO A CA 1
ATOM 1251 C C . PRO A 1 169 ? -1.485 -6.168 10.633 1 95.62 169 PRO A C 1
ATOM 1253 O O . PRO A 1 169 ? -2.092 -6.258 11.703 1 95.62 169 PRO A O 1
ATOM 1256 N N . GLU A 1 170 ? -2.107 -5.574 9.633 1 96.56 170 GLU A N 1
ATOM 1257 C CA . GLU A 1 170 ? -3.318 -4.77 9.766 1 96.56 170 GLU A CA 1
ATOM 1258 C C . GLU A 1 170 ? -4.531 -5.641 10.062 1 96.56 170 GLU A C 1
ATOM 1260 O O . GLU A 1 170 ? -5.492 -5.188 10.688 1 96.56 170 GLU A O 1
ATOM 1265 N N . VAL A 1 171 ? -4.496 -6.906 9.586 1 98 171 VAL A N 1
ATOM 1266 C CA . VAL A 1 171 ? -5.645 -7.801 9.68 1 98 171 VAL A CA 1
ATOM 1267 C C . VAL A 1 171 ? -5.324 -8.961 10.617 1 98 171 VAL A C 1
ATOM 1269 O O . VAL A 1 171 ? -4.227 -9.516 10.578 1 98 171 VAL A O 1
ATOM 1272 N N . GLN A 1 172 ? -6.242 -9.273 11.453 1 97.56 172 GLN A N 1
ATOM 1273 C CA . GLN A 1 172 ? -6.105 -10.344 12.438 1 97.56 172 GLN A CA 1
ATOM 1274 C C . GLN A 1 172 ? -7.207 -11.391 12.273 1 97.56 172 GLN A C 1
ATOM 1276 O O . GLN A 1 172 ? -8.219 -11.133 11.617 1 97.56 172 GLN A O 1
ATOM 1281 N N . PRO A 1 173 ? -6.93 -12.695 12.836 1 98.19 173 PRO A N 1
ATOM 1282 C CA . PRO A 1 173 ? -8.031 -13.664 12.836 1 98.19 173 PRO A CA 1
ATOM 1283 C C . PRO A 1 173 ? -9.32 -13.094 13.406 1 98.19 173 PRO A C 1
ATOM 1285 O O . PRO A 1 173 ? -9.289 -12.359 14.398 1 98.19 173 PRO A O 1
ATOM 1288 N N . GLY A 1 174 ? -10.398 -13.344 12.797 1 98.25 174 GLY A N 1
ATOM 1289 C CA . GLY A 1 174 ? -11.688 -12.797 13.188 1 98.25 174 GLY A CA 1
ATOM 1290 C C . GLY A 1 174 ? -12.125 -11.633 12.32 1 98.25 174 GLY A C 1
ATOM 1291 O O . GLY A 1 174 ? -13.312 -11.281 12.297 1 98.25 174 GLY A O 1
ATOM 1292 N N . ASP A 1 175 ? -11.219 -11 11.609 1 98.5 175 ASP A N 1
ATOM 1293 C CA . ASP A 1 175 ? -11.516 -9.859 10.742 1 98.5 175 ASP A CA 1
ATOM 1294 C C . ASP A 1 175 ? -12.102 -10.32 9.414 1 98.5 175 ASP A C 1
ATOM 1296 O O . ASP A 1 175 ? -11.898 -11.469 9 1 98.5 175 ASP A O 1
ATOM 1300 N N . SER A 1 176 ? -12.812 -9.43 8.734 1 98.81 176 SER A N 1
ATOM 1301 C CA . SER A 1 176 ? -13.438 -9.719 7.449 1 98.81 176 SER A CA 1
ATOM 1302 C C . SER A 1 176 ? -12.5 -9.414 6.289 1 98.81 176 SER A C 1
ATOM 1304 O O . SER A 1 176 ? -11.828 -8.383 6.289 1 98.81 176 SER A O 1
ATOM 1306 N N . VAL A 1 177 ? -12.453 -10.328 5.32 1 98.94 177 VAL A N 1
ATOM 1307 C CA . VAL A 1 177 ? -11.648 -10.156 4.109 1 98.94 177 VAL A CA 1
ATOM 1308 C C . VAL A 1 177 ? -12.5 -10.453 2.879 1 98.94 177 VAL A C 1
ATOM 1310 O O . VAL A 1 177 ? -13.172 -11.484 2.812 1 98.94 177 VAL A O 1
ATOM 1313 N N . VAL A 1 178 ? -12.5 -9.492 1.985 1 98.94 178 VAL A N 1
ATOM 1314 C CA . VAL A 1 178 ? -13.156 -9.695 0.701 1 98.94 178 VAL A CA 1
ATOM 1315 C C . VAL A 1 178 ? -12.188 -10.336 -0.287 1 98.94 178 VAL A C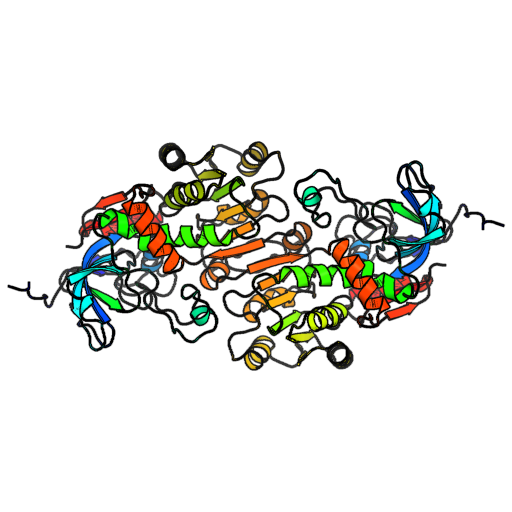 1
ATOM 1317 O O . VAL A 1 178 ? -11.031 -9.914 -0.395 1 98.94 178 VAL A O 1
ATOM 1320 N N . ILE A 1 179 ? -12.602 -11.352 -0.953 1 98.81 179 ILE A N 1
ATOM 1321 C CA . ILE A 1 179 ? -11.852 -11.898 -2.076 1 98.81 179 ILE A CA 1
ATOM 1322 C C . ILE A 1 179 ? -12.625 -11.688 -3.373 1 98.81 179 ILE A C 1
ATOM 1324 O O . ILE A 1 179 ? -13.695 -12.266 -3.566 1 98.81 179 ILE A O 1
ATOM 1328 N N . LEU A 1 180 ? -12.125 -10.789 -4.203 1 98.25 180 LEU A N 1
ATOM 1329 C CA . LEU A 1 180 ? -12.672 -10.547 -5.535 1 98.25 180 LEU A CA 1
ATOM 1330 C C . LEU A 1 180 ? -12.211 -11.617 -6.516 1 98.25 180 LEU A C 1
ATOM 1332 O O . LEU A 1 180 ? -11.008 -11.781 -6.746 1 98.25 180 LEU A O 1
ATOM 1336 N N . GLY A 1 181 ? -13.148 -12.289 -7.148 1 96.38 181 GLY A N 1
ATOM 1337 C CA . GLY A 1 181 ? -12.812 -13.453 -7.961 1 96.38 181 GLY A CA 1
ATOM 1338 C C . GLY A 1 181 ? -12.688 -14.727 -7.152 1 96.38 181 GLY A C 1
ATOM 1339 O O . GLY A 1 181 ? -11.82 -15.562 -7.426 1 96.38 181 GLY A O 1
ATOM 1340 N N . ALA A 1 182 ? -13.555 -14.914 -6.188 1 97.31 182 ALA A N 1
ATOM 1341 C CA . ALA A 1 182 ? -13.422 -15.953 -5.172 1 97.31 182 ALA A CA 1
ATOM 1342 C C . ALA A 1 182 ? -13.711 -17.328 -5.766 1 97.31 182 ALA A C 1
ATOM 1344 O O . ALA A 1 182 ? -13.172 -18.344 -5.297 1 97.31 182 ALA A O 1
ATOM 1345 N N . GLY A 1 183 ? -14.477 -17.438 -6.73 1 95.06 183 GLY A N 1
ATOM 1346 C CA . GLY A 1 183 ? -14.898 -18.719 -7.258 1 95.06 183 GLY A CA 1
ATOM 1347 C C . GLY A 1 183 ? -14.008 -19.234 -8.375 1 95.06 183 GLY A C 1
ATOM 1348 O O . GLY A 1 183 ? -14.242 -20.312 -8.922 1 95.06 183 GLY A O 1
ATOM 1349 N N . GLY A 1 184 ? -12.992 -18.438 -8.68 1 93.5 184 GLY A N 1
ATOM 1350 C CA . GLY A 1 184 ? -12.086 -18.828 -9.75 1 93.5 184 GLY A CA 1
ATOM 1351 C C . GLY A 1 184 ? -11 -19.766 -9.297 1 93.5 184 GLY A C 1
ATOM 1352 O O . GLY A 1 184 ? -11.086 -20.359 -8.219 1 93.5 184 GLY A O 1
ATOM 1353 N N . GLY A 1 185 ? -10.078 -20.031 -10.227 1 93.12 185 GLY A N 1
ATOM 1354 C CA . GLY A 1 185 ? -9.008 -20.984 -10 1 93.12 185 GLY A CA 1
ATOM 1355 C C . GLY A 1 185 ? -8.164 -20.672 -8.773 1 93.12 185 GLY A C 1
ATOM 1356 O O . GLY A 1 185 ? -7.836 -21.562 -7.992 1 93.12 185 GLY A O 1
ATOM 1357 N N . LEU A 1 186 ? -7.82 -19.422 -8.594 1 95.56 186 LEU A N 1
ATOM 1358 C CA . LEU A 1 186 ? -7.055 -19 -7.426 1 95.56 186 LEU A CA 1
ATOM 1359 C C . LEU A 1 186 ? -7.977 -18.719 -6.246 1 95.56 186 LEU A C 1
ATOM 1361 O O . LEU A 1 186 ? -7.691 -19.125 -5.117 1 95.56 186 LEU A O 1
ATOM 1365 N N . GLY A 1 187 ? -9.078 -18.125 -6.559 1 97.12 187 GLY A N 1
ATOM 1366 C CA . GLY A 1 187 ? -9.961 -17.578 -5.547 1 97.12 187 GLY A CA 1
ATOM 1367 C C . GLY A 1 187 ? -10.484 -18.625 -4.578 1 97.12 187 GLY A C 1
ATOM 1368 O O . GLY A 1 187 ? -10.508 -18.391 -3.367 1 97.12 187 GLY A O 1
ATOM 1369 N N . HIS A 1 188 ? -10.922 -19.734 -5.121 1 97.69 188 HIS A N 1
ATOM 1370 C CA . HIS A 1 188 ? -11.57 -20.719 -4.25 1 97.69 188 HIS A CA 1
ATOM 1371 C C . HIS A 1 188 ? -10.57 -21.328 -3.271 1 97.69 188 HIS A C 1
ATOM 1373 O O . HIS A 1 188 ? -10.938 -21.703 -2.16 1 97.69 188 HIS A O 1
ATOM 1379 N N . ILE A 1 189 ? -9.305 -21.391 -3.672 1 98 189 ILE A N 1
ATOM 1380 C CA . ILE A 1 189 ? -8.258 -21.844 -2.76 1 98 189 ILE A CA 1
ATOM 1381 C C . ILE A 1 189 ? -7.988 -20.766 -1.709 1 98 189 ILE A C 1
ATOM 1383 O O . ILE A 1 189 ? -7.77 -21.078 -0.536 1 98 189 ILE A O 1
ATOM 1387 N N . GLY A 1 190 ? -8.039 -19.547 -2.154 1 98.31 190 GLY A N 1
ATOM 1388 C CA . GLY A 1 190 ? -7.875 -18.422 -1.237 1 98.31 190 GLY A CA 1
ATOM 1389 C C . GLY A 1 190 ? -8.945 -18.375 -0.163 1 98.31 190 GLY A C 1
ATOM 1390 O O . GLY A 1 190 ? -8.656 -18.047 0.992 1 98.31 190 GLY A O 1
ATOM 1391 N N . VAL A 1 191 ? -10.18 -18.703 -0.555 1 98.75 191 VAL A N 1
ATOM 1392 C CA . VAL A 1 191 ? -11.273 -18.75 0.409 1 98.75 191 VAL A CA 1
ATOM 1393 C C . VAL A 1 191 ? -10.961 -19.781 1.498 1 98.75 191 VAL A C 1
ATOM 1395 O O . VAL A 1 191 ? -11.086 -19.484 2.689 1 98.75 191 VAL A O 1
ATOM 1398 N N . GLN A 1 192 ? -10.508 -20.922 1.09 1 98.62 192 GLN A N 1
ATOM 1399 C CA . GLN A 1 192 ? -10.172 -21.969 2.047 1 98.62 192 GLN A CA 1
ATOM 1400 C C . GLN A 1 192 ? -9.023 -21.547 2.957 1 98.62 192 GLN A C 1
ATOM 1402 O O . GLN A 1 192 ? -9.125 -21.656 4.18 1 98.62 192 GLN A O 1
ATOM 1407 N N . TYR A 1 193 ? -7.977 -21.125 2.367 1 98.69 193 TYR A N 1
ATOM 1408 C CA . TYR A 1 193 ? -6.762 -20.781 3.104 1 98.69 193 TYR A CA 1
ATOM 1409 C C . TYR A 1 193 ? -7.02 -19.672 4.105 1 98.69 193 TYR A C 1
ATOM 1411 O O . TYR A 1 193 ? -6.625 -19.766 5.27 1 98.69 193 TYR A O 1
ATOM 1419 N N . ALA A 1 194 ? -7.699 -18.594 3.637 1 98.81 194 ALA A N 1
ATOM 1420 C CA . ALA A 1 194 ? -8.031 -17.484 4.52 1 98.81 194 ALA A CA 1
ATOM 1421 C C . ALA A 1 194 ? -8.922 -17.938 5.672 1 98.81 194 ALA A C 1
ATOM 1423 O O . ALA A 1 194 ? -8.758 -17.5 6.809 1 98.81 194 ALA A O 1
ATOM 1424 N N . SER A 1 195 ? -9.883 -18.828 5.359 1 98.75 195 SER A N 1
ATOM 1425 C CA . SER A 1 195 ? -10.766 -19.359 6.395 1 98.75 195 SER A CA 1
ATOM 1426 C C . SER A 1 195 ? -9.977 -20.172 7.426 1 98.75 195 SER A C 1
ATOM 1428 O O . SER A 1 195 ? -10.219 -20.047 8.625 1 98.75 195 SER A O 1
ATOM 1430 N N . ILE A 1 196 ? -9.031 -20.938 6.969 1 98.25 196 ILE A N 1
ATOM 1431 C CA . ILE A 1 196 ? -8.188 -21.75 7.844 1 98.25 196 ILE A CA 1
ATOM 1432 C C . ILE A 1 196 ? -7.383 -20.828 8.766 1 98.25 196 ILE A C 1
ATOM 1434 O O . ILE A 1 196 ? -7.145 -21.172 9.93 1 98.25 196 ILE A O 1
ATOM 1438 N N . LYS A 1 197 ? -7 -19.656 8.281 1 98.31 197 LYS A N 1
ATOM 1439 C CA . LYS A 1 197 ? -6.238 -18.703 9.078 1 98.31 197 LYS A CA 1
ATOM 1440 C C . LYS A 1 197 ? -7.145 -17.922 10.023 1 98.31 197 LYS A C 1
ATOM 1442 O O . LYS A 1 197 ? -6.691 -17.016 10.727 1 98.31 197 LYS A O 1
ATOM 1447 N N . GLY A 1 198 ? -8.469 -18.203 10.047 1 98.62 198 GLY A N 1
ATOM 1448 C CA . GLY A 1 198 ? -9.398 -17.641 11 1 98.62 198 GLY A CA 1
ATOM 1449 C C . GLY A 1 198 ? -10.055 -16.359 10.516 1 98.62 198 GLY A C 1
ATOM 1450 O O . GLY A 1 198 ? -10.656 -15.625 11.305 1 98.62 198 GLY A O 1
ATOM 1451 N N . LEU A 1 199 ? -9.953 -16.047 9.258 1 98.81 199 LEU A N 1
ATOM 1452 C CA . LEU A 1 199 ? -10.555 -14.828 8.711 1 98.81 199 LEU A CA 1
ATOM 1453 C C . LEU A 1 199 ? -11.984 -15.086 8.266 1 98.81 199 LEU A C 1
ATOM 1455 O O . LEU A 1 199 ? -12.344 -16.219 7.926 1 98.81 199 LEU A O 1
ATOM 1459 N N . LYS A 1 200 ? -12.789 -14.109 8.32 1 98.88 200 LYS A N 1
ATOM 1460 C CA . LYS A 1 200 ? -14.156 -14.164 7.793 1 98.88 200 LYS A CA 1
ATOM 1461 C C . LYS A 1 200 ? -14.195 -13.734 6.328 1 98.88 200 LYS A C 1
ATOM 1463 O O . LYS A 1 200 ? -14.203 -12.539 6.027 1 98.88 200 LYS A O 1
ATOM 1468 N N . VAL A 1 201 ? -14.352 -14.703 5.453 1 98.94 201 VAL A N 1
ATOM 1469 C CA . VAL A 1 201 ? -14.203 -14.438 4.027 1 98.94 201 VAL A CA 1
ATOM 1470 C C . VAL A 1 201 ? -15.555 -14.062 3.424 1 98.94 201 VAL A C 1
ATOM 1472 O O . VAL A 1 201 ? -16.516 -14.82 3.529 1 98.94 201 VAL A O 1
ATOM 1475 N N . ILE A 1 202 ? -15.617 -12.891 2.885 1 98.94 202 ILE A N 1
ATOM 1476 C CA . ILE A 1 202 ? -16.719 -12.477 2.016 1 98.94 202 ILE A CA 1
ATOM 1477 C C . ILE A 1 202 ? -16.312 -12.68 0.555 1 98.94 202 ILE A C 1
ATOM 1479 O O . ILE A 1 202 ? -15.484 -11.945 0.02 1 98.94 202 ILE A O 1
ATOM 1483 N N . ALA A 1 203 ? -16.938 -13.703 -0.064 1 98.75 203 ALA A N 1
ATOM 1484 C CA . ALA A 1 203 ? -16.594 -14.086 -1.432 1 98.75 203 ALA A CA 1
ATOM 1485 C C . ALA A 1 203 ? -17.391 -13.281 -2.445 1 98.75 203 ALA A C 1
ATOM 1487 O O . ALA A 1 203 ? -18.625 -13.156 -2.312 1 98.75 203 ALA A O 1
ATOM 1488 N N . ILE A 1 204 ? -16.703 -12.711 -3.396 1 98.31 204 ILE A N 1
ATOM 1489 C CA . ILE A 1 204 ? -17.391 -11.977 -4.453 1 98.31 204 ILE A CA 1
ATOM 1490 C C . ILE A 1 204 ? -17.094 -12.617 -5.805 1 98.31 204 ILE A C 1
ATOM 1492 O O . ILE A 1 204 ? -15.93 -12.773 -6.18 1 98.31 204 ILE A O 1
ATOM 1496 N N . ASP A 1 205 ? -18.016 -12.977 -6.434 1 96.69 205 ASP A N 1
ATOM 1497 C CA . ASP A 1 205 ? -18.016 -13.516 -7.789 1 96.69 205 ASP A CA 1
ATOM 1498 C C . ASP A 1 205 ? -19.422 -13.578 -8.359 1 96.69 205 ASP A C 1
ATOM 1500 O O . ASP A 1 205 ? -20.297 -12.805 -7.953 1 96.69 205 ASP A O 1
ATOM 1504 N N . SER A 1 206 ? -19.609 -14.305 -9.453 1 95.5 206 SER A N 1
ATOM 1505 C CA . SER A 1 206 ? -20.938 -14.422 -10.031 1 95.5 206 SER A CA 1
ATOM 1506 C C . SER A 1 206 ? -21.266 -15.867 -10.398 1 95.5 206 SER A C 1
ATOM 1508 O O . SER A 1 206 ? -20.375 -16.609 -10.844 1 95.5 206 SER A O 1
ATOM 1510 N N . GLY A 1 207 ? -22.547 -16.281 -10.172 1 94.88 207 GLY A N 1
ATOM 1511 C CA . GLY A 1 207 ? -23.031 -17.578 -10.609 1 94.88 207 GLY A CA 1
ATOM 1512 C C . GLY A 1 207 ? -23.25 -18.547 -9.469 1 94.88 207 GLY A C 1
ATOM 1513 O O . GLY A 1 207 ? -22.484 -18.547 -8.492 1 94.88 207 GLY A O 1
ATOM 1514 N N . ALA A 1 208 ? -24.203 -19.438 -9.664 1 95.81 208 ALA A N 1
ATOM 1515 C CA . ALA A 1 208 ? -24.641 -20.359 -8.617 1 95.81 208 ALA A CA 1
ATOM 1516 C C . ALA A 1 208 ? -23.562 -21.391 -8.312 1 95.81 208 ALA A C 1
ATOM 1518 O O . ALA A 1 208 ? -23.359 -21.781 -7.16 1 95.81 208 ALA A O 1
ATOM 1519 N N . GLU A 1 209 ? -22.875 -21.812 -9.328 1 95.12 209 GLU A N 1
ATOM 1520 C CA . GLU A 1 209 ? -21.844 -22.812 -9.141 1 95.12 209 GLU A CA 1
ATOM 1521 C C . GLU A 1 209 ? -20.688 -22.266 -8.289 1 95.12 209 GLU A C 1
ATOM 1523 O O . GLU A 1 209 ? -20.203 -22.953 -7.391 1 95.12 209 GLU A O 1
ATOM 1528 N N . LYS A 1 210 ? -20.312 -21.078 -8.555 1 95.5 210 LYS A N 1
ATOM 1529 C CA . LYS A 1 210 ? -19.25 -20.453 -7.797 1 95.5 210 LYS A CA 1
ATOM 1530 C C . LYS A 1 210 ? -19.688 -20.109 -6.379 1 95.5 210 LYS A C 1
ATOM 1532 O O . LYS A 1 210 ? -18.906 -20.188 -5.438 1 95.5 210 LYS A O 1
ATOM 1537 N N . GLU A 1 211 ? -20.969 -19.719 -6.273 1 97.25 211 GLU A N 1
ATOM 1538 C CA . GLU A 1 211 ? -21.516 -19.5 -4.941 1 97.25 211 GLU A CA 1
ATOM 1539 C C . GLU A 1 211 ? -21.406 -20.75 -4.078 1 97.25 211 GLU A C 1
ATOM 1541 O O . GLU A 1 211 ? -20.891 -20.703 -2.959 1 97.25 211 GLU A O 1
ATOM 1546 N N . LYS A 1 212 ? -21.859 -21.828 -4.648 1 97.5 212 LYS A N 1
ATOM 1547 C CA . LYS A 1 212 ? -21.812 -23.094 -3.928 1 97.5 212 LYS A CA 1
ATOM 1548 C C . LYS A 1 212 ? -20.391 -23.484 -3.564 1 97.5 212 LYS A C 1
ATOM 1550 O O . LYS A 1 212 ? -20.109 -23.906 -2.439 1 97.5 212 LYS A O 1
ATOM 1555 N N . LEU A 1 213 ? -19.531 -23.281 -4.504 1 96.31 213 LEU A N 1
ATOM 1556 C CA . LEU A 1 213 ? -18.125 -23.609 -4.289 1 96.31 213 LEU A CA 1
ATOM 1557 C C . LEU A 1 213 ? -17.547 -22.781 -3.15 1 96.31 213 LEU A C 1
ATOM 1559 O O . LEU A 1 213 ? -16.906 -23.328 -2.248 1 96.31 213 LEU A O 1
ATOM 1563 N N . CYS A 1 214 ? -17.766 -21.484 -3.148 1 97.81 214 CYS A N 1
ATOM 1564 C CA . CYS A 1 214 ? -17.219 -20.594 -2.133 1 97.81 214 CYS A CA 1
ATOM 1565 C C . CYS A 1 214 ? -17.766 -20.938 -0.752 1 97.81 214 CYS A C 1
ATOM 1567 O O . CYS A 1 214 ? -17.031 -20.922 0.234 1 97.81 214 CYS A O 1
ATOM 1569 N N . GLU A 1 215 ? -19.047 -21.234 -0.709 1 97.88 215 GLU A N 1
ATOM 1570 C CA . GLU A 1 215 ? -19.656 -21.641 0.553 1 97.88 215 GLU A CA 1
ATOM 1571 C C . GLU A 1 215 ? -19.031 -22.922 1.099 1 97.88 215 GLU A C 1
ATOM 1573 O O . GLU A 1 215 ? -18.703 -23 2.287 1 97.88 215 GLU A O 1
ATOM 1578 N N . GLU A 1 216 ? -18.828 -23.844 0.193 1 96.94 216 GLU A N 1
ATOM 1579 C CA . GLU A 1 216 ? -18.219 -25.109 0.58 1 96.94 216 GLU A CA 1
ATOM 1580 C C . GLU A 1 216 ? -16.797 -24.906 1.071 1 96.94 216 GLU A C 1
ATOM 1582 O O . GLU A 1 216 ? -16.312 -25.641 1.934 1 96.94 216 GLU A O 1
ATOM 1587 N N . MET A 1 217 ? -16.172 -23.859 0.555 1 97.38 217 MET A N 1
ATOM 1588 C CA . MET A 1 217 ? -14.766 -23.625 0.857 1 97.38 217 MET A CA 1
ATOM 1589 C C . MET A 1 217 ? -14.609 -22.781 2.123 1 97.38 217 MET A C 1
ATOM 1591 O O . MET A 1 217 ? -13.484 -22.547 2.582 1 97.38 217 MET A O 1
ATOM 1595 N N . GLY A 1 218 ? -15.688 -22.281 2.691 1 98.06 218 GLY A N 1
ATOM 1596 C CA . GLY A 1 218 ? -15.594 -21.688 4.012 1 98.06 218 GLY A CA 1
ATOM 1597 C C . GLY A 1 218 ? -15.938 -20.203 4.023 1 98.06 218 GLY A C 1
ATOM 1598 O O . GLY A 1 218 ? -15.789 -19.531 5.047 1 98.06 218 GLY A O 1
ATOM 1599 N N . ALA A 1 219 ? -16.438 -19.703 2.92 1 98.75 219 ALA A N 1
ATOM 1600 C CA . ALA A 1 219 ? -16.859 -18.297 2.91 1 98.75 219 ALA A CA 1
ATOM 1601 C C . ALA A 1 219 ? -18.031 -18.078 3.855 1 98.75 219 ALA A C 1
ATOM 1603 O O . ALA A 1 219 ? -18.953 -18.906 3.928 1 98.75 219 ALA A O 1
ATOM 1604 N N . VAL A 1 220 ? -18.031 -16.969 4.582 1 98.69 220 VAL A N 1
ATOM 1605 C CA . VAL A 1 220 ? -19.125 -16.688 5.5 1 98.69 220 VAL A CA 1
ATOM 1606 C C . VAL A 1 220 ? -20.281 -16.016 4.746 1 98.69 220 VAL A C 1
ATOM 1608 O O . VAL A 1 220 ? -21.406 -15.977 5.23 1 98.69 220 VAL A O 1
ATOM 1611 N N . ALA A 1 221 ? -19.938 -15.445 3.605 1 98.69 221 ALA A N 1
ATOM 1612 C CA . ALA A 1 221 ? -20.938 -14.812 2.734 1 98.69 221 ALA A CA 1
ATOM 1613 C C . ALA A 1 221 ? -20.469 -14.828 1.279 1 98.69 221 ALA A C 1
ATOM 1615 O O . ALA A 1 221 ? -19.281 -14.914 1.002 1 98.69 221 ALA A O 1
ATOM 1616 N N . PHE A 1 222 ? -21.453 -14.867 0.396 1 98.69 222 PHE A N 1
ATOM 1617 C CA . PHE A 1 222 ? -21.219 -14.758 -1.038 1 98.69 222 PHE A CA 1
ATOM 1618 C C . PHE A 1 222 ? -22.031 -13.625 -1.643 1 98.69 222 PHE A C 1
ATOM 1620 O O . PHE A 1 222 ? -23.234 -13.508 -1.375 1 98.69 222 PHE A O 1
ATOM 1627 N N . ILE A 1 223 ? -21.375 -12.719 -2.344 1 98.62 223 ILE A N 1
ATOM 1628 C CA . ILE A 1 223 ? -22.031 -11.609 -3.039 1 98.62 223 ILE A CA 1
ATOM 1629 C C . ILE A 1 223 ? -21.891 -11.805 -4.547 1 98.62 223 ILE A C 1
ATOM 1631 O O . ILE A 1 223 ? -20.781 -11.828 -5.082 1 98.62 223 ILE A O 1
ATOM 1635 N N . ASP A 1 224 ? -23 -11.969 -5.223 1 98.12 224 ASP A N 1
ATOM 1636 C CA . ASP A 1 224 ? -23.031 -12.047 -6.684 1 98.12 224 ASP A CA 1
ATOM 1637 C C . ASP A 1 224 ? -23 -10.648 -7.305 1 98.12 224 ASP A C 1
ATOM 1639 O O . ASP A 1 224 ? -24 -9.93 -7.27 1 98.12 224 ASP A O 1
ATOM 1643 N N . TYR A 1 225 ? -21.859 -10.281 -7.879 1 96.12 225 TYR A N 1
ATOM 1644 C CA . TYR A 1 225 ? -21.688 -8.906 -8.336 1 96.12 225 TYR A CA 1
ATOM 1645 C C . TYR A 1 225 ? -22.609 -8.602 -9.508 1 96.12 225 TYR A C 1
ATOM 1647 O O . TYR A 1 225 ? -22.797 -7.441 -9.883 1 96.12 225 TYR A O 1
ATOM 1655 N N . ALA A 1 226 ? -23.188 -9.633 -10.133 1 95.69 226 ALA A N 1
ATOM 1656 C CA . ALA A 1 226 ? -24.125 -9.445 -11.25 1 95.69 226 ALA A CA 1
ATOM 1657 C C . ALA A 1 226 ? -25.516 -9.125 -10.742 1 95.69 226 ALA A C 1
ATOM 1659 O O . ALA A 1 226 ? -26.375 -8.672 -11.516 1 95.69 226 ALA A O 1
ATOM 1660 N N . LYS A 1 227 ? -25.75 -9.305 -9.453 1 96 227 LYS A N 1
ATOM 1661 C CA . LYS A 1 227 ? -27.125 -9.242 -8.953 1 96 227 LYS A CA 1
ATOM 1662 C C . LYS A 1 227 ? -27.266 -8.18 -7.867 1 96 227 LYS A C 1
ATOM 1664 O O . LYS A 1 227 ? -28.375 -7.816 -7.484 1 96 227 LYS A O 1
ATOM 1669 N N . GLN A 1 228 ? -26.172 -7.754 -7.328 1 93.88 228 GLN A N 1
ATOM 1670 C CA . GLN A 1 228 ? -26.25 -6.871 -6.168 1 93.88 228 GLN A CA 1
ATOM 1671 C C . GLN A 1 228 ? -25.219 -5.742 -6.266 1 93.88 228 GLN A C 1
ATOM 1673 O O . GLN A 1 228 ? -24.281 -5.824 -7.051 1 93.88 228 GLN A O 1
ATOM 1678 N N . ASP A 1 229 ? -25.531 -4.676 -5.488 1 97 229 ASP A N 1
ATOM 1679 C CA . ASP A 1 229 ? -24.516 -3.65 -5.238 1 97 229 ASP A CA 1
ATOM 1680 C C . ASP A 1 229 ? -23.438 -4.16 -4.285 1 97 229 ASP A C 1
ATOM 1682 O O . ASP A 1 229 ? -23.672 -4.254 -3.074 1 97 229 ASP A O 1
ATOM 1686 N N . VAL A 1 230 ? -22.328 -4.43 -4.809 1 98 230 VAL A N 1
ATOM 1687 C CA . VAL A 1 230 ? -21.266 -5.117 -4.082 1 98 230 VAL A CA 1
ATOM 1688 C C . VAL A 1 230 ? -20.844 -4.281 -2.877 1 98 230 VAL A C 1
ATOM 1690 O O . VAL A 1 230 ? -20.734 -4.801 -1.763 1 98 230 VAL A O 1
ATOM 1693 N N . ALA A 1 231 ? -20.641 -2.971 -3.051 1 98.12 231 ALA A N 1
ATOM 1694 C CA . ALA A 1 231 ? -20.172 -2.094 -1.982 1 98.12 231 ALA A CA 1
ATOM 1695 C C . ALA A 1 231 ? -21.172 -2.049 -0.831 1 98.12 231 ALA A C 1
ATOM 1697 O O . ALA A 1 231 ? -20.781 -2.168 0.336 1 98.12 231 ALA A O 1
ATOM 1698 N N . GLN A 1 232 ? -22.406 -1.865 -1.128 1 98.25 232 GLN A N 1
ATOM 1699 C CA . GLN A 1 232 ? -23.438 -1.823 -0.1 1 98.25 232 GLN A CA 1
ATOM 1700 C C . GLN A 1 232 ? -23.547 -3.158 0.633 1 98.25 232 GLN A C 1
ATOM 1702 O O . GLN A 1 232 ? -23.688 -3.189 1.858 1 98.25 232 GLN A O 1
ATOM 1707 N N . ALA A 1 233 ? -23.516 -4.277 -0.164 1 98.56 233 ALA A N 1
ATOM 1708 C CA . ALA A 1 233 ? -23.594 -5.605 0.44 1 98.56 233 ALA A CA 1
ATOM 1709 C C . ALA A 1 233 ? -22.453 -5.836 1.427 1 98.56 233 ALA A C 1
ATOM 1711 O O . ALA A 1 233 ? -22.672 -6.383 2.512 1 98.56 233 ALA A O 1
ATOM 1712 N N . VAL A 1 234 ? -21.25 -5.422 1.068 1 98.75 234 VAL A N 1
ATOM 1713 C CA . VAL A 1 234 ? -20.094 -5.57 1.957 1 98.75 234 VAL A CA 1
ATOM 1714 C C . VAL A 1 234 ? -20.297 -4.723 3.209 1 98.75 234 VAL A C 1
ATOM 1716 O O . VAL A 1 234 ? -20.047 -5.176 4.324 1 98.75 234 VAL A O 1
ATOM 1719 N N . ARG A 1 235 ? -20.75 -3.471 3.062 1 98.25 235 ARG A N 1
ATOM 1720 C CA . ARG A 1 235 ? -20.984 -2.594 4.203 1 98.25 235 ARG A CA 1
ATOM 1721 C C . ARG A 1 235 ? -22 -3.209 5.16 1 98.25 235 ARG A C 1
ATOM 1723 O O . ARG A 1 235 ? -21.844 -3.139 6.379 1 98.25 235 ARG A O 1
ATOM 1730 N N . ASP A 1 236 ? -23.031 -3.824 4.559 1 98.25 236 ASP A N 1
ATOM 1731 C CA . ASP A 1 236 ? -24.078 -4.449 5.371 1 98.25 236 ASP A CA 1
ATOM 1732 C C . ASP A 1 236 ? -23.5 -5.586 6.215 1 98.25 236 ASP A C 1
ATOM 1734 O O . ASP A 1 236 ? -23.969 -5.84 7.324 1 98.25 236 ASP A O 1
ATOM 1738 N N . LEU A 1 237 ? -22.469 -6.211 5.715 1 98.38 237 LEU A N 1
ATOM 1739 C CA . LEU A 1 237 ? -21.891 -7.371 6.383 1 98.38 237 LEU A CA 1
ATOM 1740 C C . LEU A 1 237 ? -20.797 -6.949 7.355 1 98.38 237 LEU A C 1
ATOM 1742 O O . LEU A 1 237 ? -20.281 -7.773 8.117 1 98.38 237 LEU A O 1
ATOM 1746 N N . THR A 1 238 ? -20.391 -5.66 7.348 1 98.19 238 THR A N 1
ATOM 1747 C CA . THR A 1 238 ? -19.219 -5.219 8.094 1 98.19 238 THR A CA 1
ATOM 1748 C C . THR A 1 238 ? -19.531 -3.982 8.93 1 98.19 238 THR A C 1
ATOM 1750 O O . THR A 1 238 ? -18.734 -3.047 8.992 1 98.19 238 THR A O 1
ATOM 1753 N N . GLU A 1 239 ? -20.703 -3.906 9.492 1 95.56 239 GLU A N 1
ATOM 1754 C CA . GLU A 1 239 ? -21.156 -2.873 10.43 1 95.56 239 GLU A CA 1
ATOM 1755 C C . GLU A 1 239 ? -21.078 -1.487 9.789 1 95.56 239 GLU A C 1
ATOM 1757 O O . GLU A 1 239 ? -20.766 -0.507 10.469 1 95.56 239 GLU A O 1
ATOM 1762 N N . GLY A 1 240 ? -21.094 -1.479 8.508 1 97.25 240 GLY A N 1
ATOM 1763 C CA . GLY A 1 240 ? -21.219 -0.223 7.781 1 97.25 240 GLY A CA 1
ATOM 1764 C C . GLY A 1 240 ? -19.875 0.399 7.434 1 97.25 240 GLY A C 1
ATOM 1765 O O . GLY A 1 240 ? -19.828 1.427 6.754 1 97.25 240 GLY A O 1
ATOM 1766 N N . GLU A 1 241 ? -18.734 -0.16 7.758 1 97.75 241 GLU A N 1
ATOM 1767 C CA . GLU A 1 241 ? -17.438 0.513 7.609 1 97.75 241 GLU A CA 1
ATOM 1768 C C . GLU A 1 241 ? -16.656 -0.056 6.434 1 97.75 241 GLU A C 1
ATOM 1770 O O . GLU A 1 241 ? -15.688 0.549 5.977 1 97.75 241 GLU A O 1
ATOM 1775 N N . GLY A 1 242 ? -17.062 -1.268 5.906 1 98.56 242 GLY A N 1
ATOM 1776 C CA . GLY A 1 242 ? -16.266 -1.964 4.902 1 98.56 242 GLY A CA 1
ATOM 1777 C C . GLY A 1 242 ? -15.391 -3.057 5.484 1 98.56 242 GLY A C 1
ATOM 1778 O O . GLY A 1 242 ? -15.219 -3.137 6.703 1 98.56 242 GLY A O 1
ATOM 1779 N N . ALA A 1 243 ? -14.867 -3.881 4.68 1 98.88 243 ALA A N 1
ATOM 1780 C CA . ALA A 1 243 ? -14.047 -5.008 5.109 1 98.88 243 ALA A CA 1
ATOM 1781 C C . ALA A 1 243 ? -12.68 -4.539 5.594 1 98.88 243 ALA A C 1
ATOM 1783 O O . ALA A 1 243 ? -12.258 -3.42 5.289 1 98.88 243 ALA A O 1
ATOM 1784 N N . HIS A 1 244 ? -12.039 -5.398 6.41 1 98.81 244 HIS A N 1
ATOM 1785 C CA . HIS A 1 244 ? -10.688 -5.102 6.871 1 98.81 244 HIS A CA 1
ATOM 1786 C C . HIS A 1 244 ? -9.688 -5.164 5.723 1 98.81 244 HIS A C 1
ATOM 1788 O O . HIS A 1 244 ? -8.68 -4.457 5.734 1 98.81 244 HIS A O 1
ATOM 1794 N N . ALA A 1 245 ? -10.039 -6 4.746 1 98.88 245 ALA A N 1
ATOM 1795 C CA . ALA A 1 245 ? -9.133 -6.141 3.615 1 98.88 245 ALA A CA 1
ATOM 1796 C C . ALA A 1 245 ? -9.875 -6.625 2.373 1 98.88 245 ALA A C 1
ATOM 1798 O O . ALA A 1 245 ? -10.969 -7.184 2.473 1 98.88 245 ALA A O 1
ATOM 1799 N N . VAL A 1 246 ? -9.234 -6.359 1.273 1 98.88 246 VAL A N 1
ATOM 1800 C CA . VAL A 1 246 ? -9.656 -6.867 -0.028 1 98.88 246 VAL A CA 1
ATOM 1801 C C . VAL A 1 246 ? -8.469 -7.523 -0.732 1 98.88 246 VAL A C 1
ATOM 1803 O O . VAL A 1 246 ? -7.383 -6.941 -0.803 1 98.88 246 VAL A O 1
ATOM 1806 N N . ILE A 1 247 ? -8.641 -8.742 -1.146 1 98.81 247 ILE A N 1
ATOM 1807 C CA . ILE A 1 247 ? -7.691 -9.383 -2.043 1 98.81 247 ILE A CA 1
ATOM 1808 C C . ILE A 1 247 ? -8.266 -9.43 -3.457 1 98.81 247 ILE A C 1
ATOM 1810 O O . ILE A 1 247 ? -9.289 -10.078 -3.699 1 98.81 247 ILE A O 1
ATOM 1814 N N . CYS A 1 248 ? -7.582 -8.766 -4.34 1 98.38 248 CYS A N 1
ATOM 1815 C CA . CYS A 1 248 ? -8.016 -8.75 -5.73 1 98.38 248 CYS A CA 1
ATOM 1816 C C . CYS A 1 248 ? -7.422 -9.922 -6.5 1 98.38 248 CYS A C 1
ATOM 1818 O O . CYS A 1 248 ? -6.32 -9.812 -7.047 1 98.38 248 CYS A O 1
ATOM 1820 N N . VAL A 1 249 ? -8.18 -10.906 -6.621 1 96.25 249 VAL A N 1
ATOM 1821 C CA . VAL A 1 249 ? -7.723 -12.094 -7.336 1 96.25 249 VAL A CA 1
ATOM 1822 C C . VAL A 1 249 ? -8.133 -12.016 -8.805 1 96.25 249 VAL A C 1
ATOM 1824 O O . VAL A 1 249 ? -7.41 -12.484 -9.688 1 96.25 249 VAL A O 1
ATOM 1827 N N . ALA A 1 250 ? -9.258 -11.375 -8.992 1 89.12 250 ALA A N 1
ATOM 1828 C CA . ALA A 1 250 ? -9.711 -11.141 -10.359 1 89.12 250 ALA A CA 1
ATOM 1829 C C . ALA A 1 250 ? -8.836 -10.109 -11.062 1 89.12 250 ALA A C 1
ATOM 1831 O O . ALA A 1 250 ? -8.641 -9 -10.555 1 89.12 250 ALA A O 1
ATOM 1832 N N . GLY A 1 251 ? -8.258 -10.422 -12.133 1 87.5 251 GLY A N 1
ATOM 1833 C CA . GLY A 1 251 ? -7.438 -9.492 -12.883 1 87.5 251 GLY A CA 1
ATOM 1834 C C . GLY A 1 251 ? -8.242 -8.586 -13.797 1 87.5 251 GLY A C 1
ATOM 1835 O O . GLY A 1 251 ? -7.805 -8.258 -14.906 1 87.5 251 GLY A O 1
ATOM 1836 N N . SER A 1 252 ? -9.461 -8.242 -13.344 1 88.81 252 SER A N 1
ATOM 1837 C CA . SER A 1 252 ? -10.297 -7.371 -14.164 1 88.81 252 SER A CA 1
ATOM 1838 C C . SER A 1 252 ? -10.195 -5.918 -13.703 1 88.81 252 SER A C 1
ATOM 1840 O O . SER A 1 252 ? -10 -5.652 -12.516 1 88.81 252 SER A O 1
ATOM 1842 N N . GLU A 1 253 ? -10.398 -5.066 -14.641 1 93.12 253 GLU A N 1
ATOM 1843 C CA . GLU A 1 253 ? -10.375 -3.639 -14.336 1 93.12 253 GLU A CA 1
ATOM 1844 C C . GLU A 1 253 ? -11.484 -3.266 -13.352 1 93.12 253 GLU A C 1
ATOM 1846 O O . GLU A 1 253 ? -11.266 -2.469 -12.438 1 93.12 253 GLU A O 1
ATOM 1851 N N . ARG A 1 254 ? -12.586 -3.883 -13.508 1 92.12 254 ARG A N 1
ATOM 1852 C CA . ARG A 1 254 ? -13.734 -3.598 -12.648 1 92.12 254 ARG A CA 1
ATOM 1853 C C . ARG A 1 254 ? -13.438 -3.965 -11.203 1 92.12 254 ARG A C 1
ATOM 1855 O O . ARG A 1 254 ? -13.797 -3.223 -10.281 1 92.12 254 ARG A O 1
ATOM 1862 N N . ALA A 1 255 ? -12.852 -5.098 -10.977 1 92.88 255 ALA A N 1
ATOM 1863 C CA . ALA A 1 255 ? -12.508 -5.543 -9.633 1 92.88 255 ALA A CA 1
ATOM 1864 C C . ALA A 1 255 ? -11.609 -4.531 -8.93 1 92.88 255 ALA A C 1
ATOM 1866 O O . ALA A 1 255 ? -11.859 -4.148 -7.785 1 92.88 255 ALA A O 1
ATOM 1867 N N . TYR A 1 256 ? -10.602 -4.051 -9.648 1 96.06 256 TYR A N 1
ATOM 1868 C CA . TYR A 1 256 ? -9.664 -3.092 -9.07 1 96.06 256 TYR A CA 1
ATOM 1869 C C . TYR A 1 256 ? -10.344 -1.747 -8.828 1 96.06 256 TYR A C 1
ATOM 1871 O O . TYR A 1 256 ? -10.117 -1.107 -7.801 1 96.06 256 TYR A O 1
ATOM 1879 N N . SER A 1 257 ? -11.172 -1.317 -9.75 1 95.69 257 SER A N 1
ATOM 1880 C CA . SER A 1 257 ? -11.828 -0.021 -9.633 1 95.69 257 SER A CA 1
ATOM 1881 C C . SER A 1 257 ? -12.758 0.023 -8.422 1 95.69 257 SER A C 1
ATOM 1883 O O . SER A 1 257 ? -12.922 1.075 -7.805 1 95.69 257 SER A O 1
ATOM 1885 N N . GLN A 1 258 ? -13.281 -1.09 -8.008 1 96.56 258 GLN A N 1
ATOM 1886 C CA . GLN A 1 258 ? -14.25 -1.089 -6.918 1 96.56 258 GLN A CA 1
ATOM 1887 C C . GLN A 1 258 ? -13.578 -1.389 -5.582 1 96.56 258 GLN A C 1
ATOM 1889 O O . GLN A 1 258 ? -14.164 -1.155 -4.523 1 96.56 258 GLN A O 1
ATOM 1894 N N . ALA A 1 259 ? -12.367 -1.931 -5.586 1 97.81 259 ALA A N 1
ATOM 1895 C CA . ALA A 1 259 ? -11.695 -2.445 -4.395 1 97.81 259 ALA A CA 1
ATOM 1896 C C . ALA A 1 259 ? -11.625 -1.383 -3.301 1 97.81 259 ALA A C 1
ATOM 1898 O O . ALA A 1 259 ? -11.93 -1.658 -2.139 1 97.81 259 ALA A O 1
ATOM 1899 N N . PRO A 1 260 ? -11.32 -0.085 -3.619 1 97.31 260 PRO A N 1
ATOM 1900 C CA . PRO A 1 260 ? -11.203 0.928 -2.566 1 97.31 260 PRO A CA 1
ATOM 1901 C C . PRO A 1 260 ? -12.523 1.187 -1.844 1 97.31 260 PRO A C 1
ATOM 1903 O O . PRO A 1 260 ? -12.523 1.625 -0.691 1 97.31 260 PRO A O 1
ATOM 1906 N N . ASP A 1 261 ? -13.625 0.919 -2.48 1 97.62 261 ASP A N 1
ATOM 1907 C CA . ASP A 1 261 ? -14.938 1.175 -1.893 1 97.62 261 ASP A CA 1
ATOM 1908 C C . ASP A 1 261 ? -15.367 0.024 -0.987 1 97.62 261 ASP A C 1
ATOM 1910 O O . ASP A 1 261 ? -16.359 0.133 -0.264 1 97.62 261 ASP A O 1
ATOM 1914 N N . LEU A 1 262 ? -14.633 -1.056 -1 1 98.62 262 LEU A N 1
ATOM 1915 C CA . LEU A 1 262 ? -15.031 -2.252 -0.264 1 98.62 262 LEU A CA 1
ATOM 1916 C C . LEU A 1 262 ? -14.312 -2.328 1.077 1 98.62 262 LEU A C 1
ATOM 1918 O O . LEU A 1 262 ? -14.672 -3.133 1.938 1 98.62 262 LEU A O 1
ATOM 1922 N N . VAL A 1 263 ? -13.312 -1.538 1.248 1 98.44 263 VAL A N 1
ATOM 1923 C CA . VAL A 1 263 ? -12.484 -1.645 2.445 1 98.44 263 VAL A CA 1
ATOM 1924 C C . VAL A 1 263 ? -12.75 -0.452 3.363 1 98.44 263 VAL A C 1
ATOM 1926 O O . VAL A 1 263 ? -13.094 0.635 2.895 1 98.44 263 VAL A O 1
ATOM 1929 N N . ARG A 1 264 ? -12.602 -0.651 4.609 1 98.38 264 ARG A N 1
ATOM 1930 C CA . ARG A 1 264 ? -12.75 0.393 5.621 1 98.38 264 ARG A CA 1
ATOM 1931 C C . ARG A 1 264 ? -11.516 1.289 5.664 1 98.38 264 ARG A C 1
ATOM 1933 O O . ARG A 1 264 ? -10.508 1.001 5.016 1 98.38 264 ARG A O 1
ATOM 1940 N N . ASN A 1 265 ? -11.57 2.439 6.367 1 98.44 265 ASN A N 1
ATOM 1941 C CA . ASN A 1 265 ? -10.375 3.24 6.605 1 98.44 265 ASN A CA 1
ATOM 1942 C C . ASN A 1 265 ? -9.273 2.426 7.281 1 98.44 265 ASN A C 1
ATOM 1944 O O . ASN A 1 265 ? -9.562 1.598 8.148 1 98.44 265 ASN A O 1
ATOM 1948 N N . SER A 1 266 ? -8.062 2.646 6.836 1 97.94 266 SER A N 1
ATOM 1949 C CA . SER A 1 266 ? -6.879 1.914 7.281 1 97.94 266 SER A CA 1
ATOM 1950 C C . SER A 1 266 ? -6.922 0.462 6.816 1 97.94 266 SER A C 1
ATOM 1952 O O . SER A 1 266 ? -6.254 -0.399 7.391 1 97.94 266 SER A O 1
ATOM 1954 N N . GLY A 1 267 ? -7.77 0.168 5.863 1 98.38 267 GLY A N 1
ATOM 1955 C CA . GLY A 1 267 ? -7.859 -1.177 5.32 1 98.38 267 GLY A CA 1
ATOM 1956 C C . GLY A 1 267 ? -6.738 -1.508 4.355 1 98.38 267 GLY A C 1
ATOM 1957 O O . GLY A 1 267 ? -5.949 -0.633 3.988 1 98.38 267 GLY A O 1
ATOM 1958 N N . VAL A 1 268 ? -6.684 -2.807 3.963 1 98.75 268 VAL A N 1
ATOM 1959 C CA . VAL A 1 268 ? -5.602 -3.316 3.125 1 98.75 268 VAL A CA 1
ATOM 1960 C C . VAL A 1 268 ? -6.172 -3.838 1.808 1 98.75 268 VAL A C 1
ATOM 1962 O O . VAL A 1 268 ? -7.211 -4.504 1.792 1 98.75 268 VAL A O 1
ATOM 1965 N N . ILE A 1 269 ? -5.578 -3.48 0.744 1 98.81 269 ILE A N 1
ATOM 1966 C CA . ILE A 1 269 ? -5.887 -4.031 -0.571 1 98.81 269 ILE A CA 1
ATOM 1967 C C . ILE A 1 269 ? -4.668 -4.777 -1.115 1 98.81 269 ILE A C 1
ATOM 1969 O O . ILE A 1 269 ? -3.582 -4.207 -1.221 1 98.81 269 ILE A O 1
ATOM 1973 N N . VAL A 1 270 ? -4.816 -6.02 -1.437 1 98.81 270 VAL A N 1
ATOM 1974 C CA . VAL A 1 270 ? -3.709 -6.816 -1.952 1 98.81 270 VAL A CA 1
ATOM 1975 C C . VAL A 1 270 ? -3.93 -7.109 -3.436 1 98.81 270 VAL A C 1
ATOM 1977 O O . VAL A 1 270 ? -4.965 -7.656 -3.82 1 98.81 270 VAL A O 1
ATOM 1980 N N . CYS A 1 271 ? -2.971 -6.758 -4.246 1 98.44 271 CYS A N 1
ATOM 1981 C CA . CYS A 1 271 ? -3.002 -7.004 -5.684 1 98.44 271 CYS A CA 1
ATOM 1982 C C . CYS A 1 271 ? -2.445 -8.383 -6.012 1 98.44 271 CYS A C 1
ATOM 1984 O O . CYS A 1 271 ? -1.27 -8.656 -5.766 1 98.44 271 CYS A O 1
ATOM 1986 N N . VAL A 1 272 ? -3.293 -9.227 -6.629 1 97.31 272 VAL A N 1
ATOM 1987 C CA . VAL A 1 272 ? -2.875 -10.57 -6.996 1 97.31 272 VAL A CA 1
ATOM 1988 C C . VAL A 1 272 ? -3.127 -10.805 -8.484 1 97.31 272 VAL A C 1
ATOM 1990 O O . VAL A 1 272 ? -2.184 -10.969 -9.266 1 97.31 272 VAL A O 1
ATOM 1993 N N . GLY A 1 273 ? -4.449 -10.758 -8.852 1 93.38 273 GLY A N 1
ATOM 1994 C CA . GLY A 1 273 ? -4.789 -10.875 -10.258 1 93.38 273 GLY A CA 1
ATOM 1995 C C . GLY A 1 273 ? -4.277 -9.711 -11.094 1 93.38 273 GLY A C 1
ATOM 1996 O O . GLY A 1 273 ? -4.277 -8.57 -10.633 1 93.38 273 GLY A O 1
ATOM 1997 N N . LEU A 1 274 ? -3.869 -9.977 -12.32 1 89.81 274 LEU A N 1
ATOM 1998 C CA . LEU A 1 274 ? -3.17 -8.938 -13.07 1 89.81 274 LEU A CA 1
ATOM 1999 C C . LEU A 1 274 ? -3.965 -8.523 -14.305 1 89.81 274 LEU A C 1
ATOM 2001 O O . LEU A 1 274 ? -4.125 -9.32 -15.234 1 89.81 274 LEU A O 1
ATOM 2005 N N . PRO A 1 275 ? -4.406 -7.316 -14.227 1 89 275 PRO A N 1
ATOM 2006 C CA . PRO A 1 275 ? -5.012 -6.758 -15.438 1 89 275 PRO A CA 1
ATOM 2007 C C . PRO A 1 275 ? -3.986 -6.473 -16.531 1 89 275 PRO A C 1
ATOM 2009 O O . PRO A 1 275 ? -2.795 -6.73 -16.344 1 89 275 PRO A O 1
ATOM 2012 N N . PRO A 1 276 ? -4.516 -6.027 -17.672 1 86.19 276 PRO A N 1
ATOM 2013 C CA . PRO A 1 276 ? -3.574 -5.672 -18.734 1 86.19 276 PRO A CA 1
ATOM 2014 C C . PRO A 1 276 ? -2.533 -4.648 -18.281 1 86.19 276 PRO A C 1
ATOM 2016 O O . PRO A 1 276 ? -2.803 -3.84 -17.391 1 86.19 276 PRO A O 1
ATOM 2019 N N . ASP A 1 277 ? -1.461 -4.637 -18.953 1 86.62 277 ASP A N 1
ATOM 2020 C CA . ASP A 1 277 ? -0.299 -3.85 -18.547 1 86.62 277 ASP A CA 1
ATOM 2021 C C . ASP A 1 277 ? -0.596 -2.354 -18.609 1 86.62 277 ASP A C 1
ATOM 2023 O O . ASP A 1 277 ? 0.049 -1.556 -17.938 1 86.62 277 ASP A O 1
ATOM 2027 N N . ASN A 1 278 ? -1.505 -1.977 -19.422 1 89.44 278 ASN A N 1
ATOM 2028 C CA . ASN A 1 278 ? -1.789 -0.556 -19.594 1 89.44 278 ASN A CA 1
ATOM 2029 C C . ASN A 1 278 ? -2.775 -0.05 -18.547 1 89.44 278 ASN A C 1
ATOM 2031 O O . ASN A 1 278 ? -3.021 1.153 -18.453 1 89.44 278 ASN A O 1
ATOM 2035 N N . PHE A 1 279 ? -3.248 -0.962 -17.781 1 92.75 279 PHE A N 1
ATOM 2036 C CA . PHE A 1 279 ? -4.176 -0.552 -16.734 1 92.75 279 PHE A CA 1
ATOM 2037 C C . PHE A 1 279 ? -3.422 -0.038 -15.523 1 92.75 279 PHE A C 1
ATOM 2039 O O . PHE A 1 279 ? -2.48 -0.679 -15.047 1 92.75 279 PHE A O 1
ATOM 2046 N N . MET A 1 280 ? -3.848 1.166 -15.102 1 94.56 280 MET A N 1
ATOM 2047 C CA . MET A 1 280 ? -3.33 1.752 -13.867 1 94.56 280 MET A CA 1
ATOM 2048 C C . MET A 1 280 ? -4.379 1.706 -12.758 1 94.56 280 MET A C 1
ATOM 2050 O O . MET A 1 280 ? -5.535 2.064 -12.984 1 94.56 280 MET A O 1
ATOM 2054 N N . PHE A 1 281 ? -3.939 1.191 -11.586 1 94.44 281 PHE A N 1
ATOM 2055 C CA . PHE A 1 281 ? -4.859 1.127 -10.461 1 94.44 281 PHE A CA 1
ATOM 2056 C C . PHE A 1 281 ? -5.402 2.512 -10.125 1 94.44 281 PHE A C 1
ATOM 2058 O O . PHE A 1 281 ? -4.648 3.395 -9.711 1 94.44 281 PHE A O 1
ATOM 2065 N N . PRO A 1 282 ? -6.668 2.734 -10.305 1 93.75 282 PRO A N 1
ATOM 2066 C CA . PRO A 1 282 ? -7.203 4.09 -10.148 1 93.75 282 PRO A CA 1
ATOM 2067 C C . PRO A 1 282 ? -7.352 4.496 -8.688 1 93.75 282 PRO A C 1
ATOM 2069 O O . PRO A 1 282 ? -8.461 4.469 -8.141 1 93.75 282 PRO A O 1
ATOM 2072 N N . MET A 1 283 ? -6.309 4.918 -8.086 1 94.69 283 MET A N 1
ATOM 2073 C CA . MET A 1 283 ? -6.328 5.383 -6.703 1 94.69 283 MET A CA 1
ATOM 2074 C C . MET A 1 283 ? -5.707 6.77 -6.59 1 94.69 283 MET A C 1
ATOM 2076 O O . MET A 1 283 ? -4.539 6.961 -6.93 1 94.69 283 MET A O 1
ATOM 2080 N N . CYS A 1 284 ? -6.523 7.625 -6.121 1 95 284 CYS A N 1
ATOM 2081 C CA . CYS A 1 284 ? -6.062 8.984 -5.848 1 95 284 CYS A CA 1
ATOM 2082 C C . CYS A 1 284 ? -5.219 9.023 -4.578 1 95 284 CYS A C 1
ATOM 2084 O O . CYS A 1 284 ? -5.645 8.539 -3.527 1 95 284 CYS A O 1
ATOM 2086 N N . PRO A 1 285 ? -4.008 9.672 -4.648 1 96.31 285 PRO A N 1
ATOM 2087 C CA . PRO A 1 285 ? -3.184 9.766 -3.441 1 96.31 285 PRO A CA 1
ATOM 2088 C C . PRO A 1 285 ? -3.918 10.414 -2.27 1 96.31 285 PRO A C 1
ATOM 2090 O O . PRO A 1 285 ? -3.707 10.031 -1.116 1 96.31 285 PRO A O 1
ATOM 2093 N N . LYS A 1 286 ? -4.773 11.375 -2.557 1 93.88 286 LYS A N 1
ATOM 2094 C CA . LYS A 1 286 ? -5.559 12.023 -1.509 1 93.88 286 LYS A CA 1
ATOM 2095 C C . LYS A 1 286 ? -6.422 11.016 -0.764 1 93.88 286 LYS A C 1
ATOM 2097 O O . LYS A 1 286 ? -6.496 11.039 0.466 1 93.88 286 LYS A O 1
ATOM 2102 N N . VAL A 1 287 ? -7.016 10.102 -1.494 1 96.06 287 VAL A N 1
ATOM 2103 C CA . VAL A 1 287 ? -7.867 9.078 -0.898 1 96.06 287 VAL A CA 1
ATOM 2104 C C . VAL A 1 287 ? -7.016 8.102 -0.09 1 96.06 287 VAL A C 1
ATOM 2106 O O . VAL A 1 287 ? -7.367 7.75 1.039 1 96.06 287 VAL A O 1
ATOM 2109 N N . ILE A 1 288 ? -5.879 7.676 -0.651 1 98.12 288 ILE A N 1
ATOM 2110 C CA . ILE A 1 288 ? -4.973 6.766 0.041 1 98.12 288 ILE A CA 1
ATOM 2111 C C . ILE A 1 288 ? -4.535 7.383 1.367 1 98.12 288 ILE A C 1
ATOM 2113 O O . ILE A 1 288 ? -4.594 6.73 2.412 1 98.12 288 ILE A O 1
ATOM 2117 N N . ALA A 1 289 ? -4.145 8.617 1.358 1 97.5 289 ALA A N 1
ATOM 2118 C CA . ALA A 1 289 ? -3.631 9.312 2.535 1 97.5 289 ALA A CA 1
ATOM 2119 C C . ALA A 1 289 ? -4.734 9.547 3.562 1 97.5 289 ALA A C 1
ATOM 2121 O O . ALA A 1 289 ? -4.594 9.18 4.73 1 97.5 289 ALA A O 1
ATOM 2122 N N . ASN A 1 290 ? -5.887 10.141 3.133 1 96.06 290 ASN A N 1
ATOM 2123 C CA . ASN A 1 290 ? -6.953 10.531 4.047 1 96.06 290 ASN A CA 1
ATOM 2124 C C . ASN A 1 290 ? -7.547 9.32 4.762 1 96.06 290 ASN A C 1
ATOM 2126 O O . ASN A 1 290 ? -7.934 9.406 5.926 1 96.06 290 ASN A O 1
ATOM 2130 N N . ARG A 1 291 ? -7.551 8.188 4.062 1 98 291 ARG A N 1
ATOM 2131 C CA . ARG A 1 291 ? -8.18 7.004 4.633 1 98 291 ARG A CA 1
ATOM 2132 C C . ARG A 1 291 ? -7.145 6.102 5.297 1 98 291 ARG A C 1
ATOM 2134 O O . ARG A 1 291 ? -7.496 5.098 5.918 1 98 291 ARG A O 1
ATOM 2141 N N . GLY A 1 292 ? -5.863 6.438 5.152 1 98.31 292 GLY A N 1
ATOM 2142 C CA . GLY A 1 292 ? -4.816 5.582 5.695 1 98.31 292 GLY A CA 1
ATOM 2143 C C . GLY A 1 292 ? -4.797 4.199 5.078 1 98.31 292 GLY A C 1
ATOM 2144 O O . GLY A 1 292 ? -4.598 3.203 5.777 1 98.31 292 GLY A O 1
ATOM 2145 N N . LEU A 1 293 ? -5.035 4.098 3.777 1 98.62 293 LEU A N 1
ATOM 2146 C CA . LEU A 1 293 ? -5.117 2.805 3.104 1 98.62 293 LEU A CA 1
ATOM 2147 C C . LEU A 1 293 ? -3.729 2.199 2.918 1 98.62 293 LEU A C 1
ATOM 2149 O O . LEU A 1 293 ? -2.729 2.92 2.93 1 98.62 293 LEU A O 1
ATOM 2153 N N . VAL A 1 294 ? -3.689 0.904 2.818 1 98.69 294 VAL A N 1
ATOM 2154 C CA . VAL A 1 294 ? -2.484 0.147 2.496 1 98.69 294 VAL A CA 1
ATOM 2155 C C . VAL A 1 294 ? -2.723 -0.697 1.246 1 98.69 294 VAL A C 1
ATOM 2157 O O . VAL A 1 294 ? -3.715 -1.425 1.161 1 98.69 294 VAL A O 1
ATOM 2160 N N . VAL A 1 295 ? -1.896 -0.549 0.281 1 98.75 295 VAL A N 1
ATOM 2161 C CA . VAL A 1 295 ? -1.908 -1.395 -0.909 1 98.75 295 VAL A CA 1
ATOM 2162 C C . VAL A 1 295 ? -0.639 -2.242 -0.954 1 98.75 295 VAL A C 1
ATOM 2164 O O . VAL A 1 295 ? 0.469 -1.719 -0.817 1 98.75 295 VAL A O 1
ATOM 2167 N N . ARG A 1 296 ? -0.808 -3.543 -1.086 1 98.69 296 ARG A N 1
ATOM 2168 C CA . ARG A 1 296 ? 0.327 -4.457 -1.173 1 98.69 296 ARG A CA 1
ATOM 2169 C C . ARG A 1 296 ? 0.233 -5.328 -2.418 1 98.69 296 ARG A C 1
ATOM 2171 O O . ARG A 1 296 ? -0.865 -5.66 -2.871 1 98.69 296 ARG A O 1
ATOM 2178 N N . GLY A 1 297 ? 1.351 -5.609 -2.93 1 98.38 297 GLY A N 1
ATOM 2179 C CA . GLY A 1 297 ? 1.407 -6.566 -4.027 1 98.38 297 GLY A CA 1
ATOM 2180 C C . GLY A 1 297 ? 1.824 -7.957 -3.584 1 98.38 297 GLY A C 1
ATOM 2181 O O . GLY A 1 297 ? 2.662 -8.102 -2.691 1 98.38 297 GLY A O 1
ATOM 2182 N N . SER A 1 298 ? 1.26 -8.953 -4.301 1 97.88 298 SER A N 1
ATOM 2183 C CA . SER A 1 298 ? 1.652 -10.336 -4.039 1 97.88 298 SER A CA 1
ATOM 2184 C C . SER A 1 298 ? 1.79 -11.125 -5.336 1 97.88 298 SER A C 1
ATOM 2186 O O . SER A 1 298 ? 0.84 -11.219 -6.117 1 97.88 298 SER A O 1
ATOM 2188 N N . SER A 1 299 ? 2.855 -11.633 -5.742 1 93.88 299 SER A N 1
ATOM 2189 C CA . SER A 1 299 ? 3.084 -12.422 -6.949 1 93.88 299 SER A CA 1
ATOM 2190 C C . SER A 1 299 ? 2.99 -13.914 -6.664 1 93.88 299 SER A C 1
ATOM 2192 O O . SER A 1 299 ? 2.348 -14.656 -7.41 1 93.88 299 SER A O 1
ATOM 2194 N N . THR A 1 300 ? 3.277 -14.523 -5.672 1 96.38 300 THR A N 1
ATOM 2195 C CA . THR A 1 300 ? 3.223 -15.875 -5.113 1 96.38 300 THR A CA 1
ATOM 2196 C C . THR A 1 300 ? 3.652 -15.867 -3.648 1 96.38 300 THR A C 1
ATOM 2198 O O . THR A 1 300 ? 3.379 -14.914 -2.92 1 96.38 300 THR A O 1
ATOM 2201 N N . GLY A 1 301 ? 4.074 -17.062 -3.232 1 97 301 GLY A N 1
ATOM 2202 C CA . GLY A 1 301 ? 4.469 -17.172 -1.836 1 97 301 GLY A CA 1
ATOM 2203 C C . GLY A 1 301 ? 5.875 -17.719 -1.652 1 97 301 GLY A C 1
ATOM 2204 O O . GLY A 1 301 ? 6.621 -17.859 -2.621 1 97 301 GLY A O 1
ATOM 2205 N N . THR A 1 302 ? 6.27 -17.922 -0.502 1 96 302 THR A N 1
ATOM 2206 C CA . THR A 1 302 ? 7.594 -18.391 -0.126 1 96 302 THR A CA 1
ATOM 2207 C C . THR A 1 302 ? 7.629 -19.922 -0.092 1 96 302 THR A C 1
ATOM 2209 O O . THR A 1 302 ? 6.59 -20.578 -0.203 1 96 302 THR A O 1
ATOM 2212 N N . ASN A 1 303 ? 8.82 -20.453 0.002 1 95.25 303 ASN A N 1
ATOM 2213 C CA . ASN A 1 303 ? 8.969 -21.906 0.14 1 95.25 303 ASN A CA 1
ATOM 2214 C C . ASN A 1 303 ? 8.297 -22.422 1.404 1 95.25 303 ASN A C 1
ATOM 2216 O O . ASN A 1 303 ? 7.711 -23.5 1.401 1 95.25 303 ASN A O 1
ATOM 2220 N N . GLU A 1 304 ? 8.414 -21.609 2.475 1 96.38 304 GLU A N 1
ATOM 2221 C CA . GLU A 1 304 ? 7.77 -22.016 3.725 1 96.38 304 GLU A CA 1
ATOM 2222 C C . GLU A 1 304 ? 6.254 -22.094 3.561 1 96.38 304 GLU A C 1
ATOM 2224 O O . GLU A 1 304 ? 5.617 -23.016 4.094 1 96.38 304 GLU A O 1
ATOM 2229 N N . GLN A 1 305 ? 5.734 -21.219 2.834 1 97.38 305 GLN A N 1
ATOM 2230 C CA . GLN A 1 305 ? 4.297 -21.203 2.592 1 97.38 305 GLN A CA 1
ATOM 2231 C C . GLN A 1 305 ? 3.883 -22.375 1.704 1 97.38 305 GLN A C 1
ATOM 2233 O O . GLN A 1 305 ? 2.795 -22.938 1.865 1 97.38 305 GLN A O 1
ATOM 2238 N N . MET A 1 306 ? 4.75 -22.734 0.783 1 98.06 306 MET A N 1
ATOM 2239 C CA . MET A 1 306 ? 4.488 -23.906 -0.051 1 98.06 306 MET A CA 1
ATOM 2240 C C . MET A 1 306 ? 4.438 -25.172 0.793 1 98.06 306 MET A C 1
ATOM 2242 O O . MET A 1 306 ? 3.537 -26 0.627 1 98.06 306 MET A O 1
ATOM 2246 N N . ASP A 1 307 ? 5.398 -25.297 1.695 1 97.75 307 ASP A N 1
ATOM 2247 C CA . ASP A 1 307 ? 5.43 -26.453 2.588 1 97.75 307 ASP A CA 1
ATOM 2248 C C . ASP A 1 307 ? 4.16 -26.531 3.432 1 97.75 307 ASP A C 1
ATOM 2250 O O . ASP A 1 307 ? 3.578 -27.609 3.594 1 97.75 307 ASP A O 1
ATOM 2254 N N . GLU A 1 308 ? 3.77 -25.391 3.875 1 98.06 308 GLU A N 1
ATOM 2255 C CA . GLU A 1 308 ? 2.551 -25.344 4.68 1 98.06 308 GLU A CA 1
ATOM 2256 C C . GLU A 1 308 ? 1.334 -25.766 3.865 1 98.06 308 GLU A C 1
ATOM 2258 O O . GLU A 1 308 ? 0.495 -26.531 4.348 1 98.06 308 GLU A O 1
ATOM 2263 N N . LEU A 1 309 ? 1.243 -25.297 2.697 1 98 309 LEU A N 1
ATOM 2264 C CA . LEU A 1 309 ? 0.118 -25.609 1.828 1 98 309 LEU A CA 1
ATOM 2265 C C . LEU A 1 309 ? 0.042 -27.125 1.572 1 98 309 LEU A C 1
ATOM 2267 O O . LEU A 1 309 ? -1.039 -27.703 1.627 1 98 309 LEU A O 1
ATOM 2271 N N . LEU A 1 310 ? 1.17 -27.719 1.319 1 98.5 310 LEU A N 1
ATOM 2272 C CA . LEU A 1 310 ? 1.195 -29.141 1.036 1 98.5 310 LEU A CA 1
ATOM 2273 C C . LEU A 1 310 ? 0.852 -29.953 2.283 1 98.5 310 LEU A C 1
ATOM 2275 O O . LEU A 1 310 ? 0.212 -31 2.193 1 98.5 310 LEU A O 1
ATOM 2279 N N . GLN A 1 311 ? 1.303 -29.469 3.412 1 98.5 311 GLN A N 1
ATOM 2280 C CA . GLN A 1 311 ? 0.939 -30.125 4.66 1 98.5 311 GLN A CA 1
ATOM 2281 C C . GLN A 1 311 ? -0.566 -30.047 4.906 1 98.5 311 GLN A C 1
ATOM 2283 O O . GLN A 1 311 ? -1.18 -31.031 5.336 1 98.5 311 GLN A O 1
ATOM 2288 N N . LEU A 1 312 ? -1.141 -28.922 4.645 1 98.5 312 LEU A N 1
ATOM 2289 C CA . LEU A 1 312 ? -2.584 -28.75 4.777 1 98.5 312 LEU A CA 1
ATOM 2290 C C . LEU A 1 312 ? -3.328 -29.672 3.818 1 98.5 312 LEU A C 1
ATOM 2292 O O . LEU A 1 312 ? -4.367 -30.234 4.172 1 98.5 312 LEU A O 1
ATOM 2296 N N . ALA A 1 313 ? -2.801 -29.781 2.621 1 98.19 313 ALA A N 1
ATOM 2297 C CA . ALA A 1 313 ? -3.4 -30.688 1.648 1 98.19 313 ALA A CA 1
ATOM 2298 C C . ALA A 1 313 ? -3.311 -32.125 2.123 1 98.19 313 ALA A C 1
ATOM 2300 O O . ALA A 1 313 ? -4.273 -32.906 1.996 1 98.19 313 ALA A O 1
ATOM 2301 N N . LEU A 1 314 ? -2.158 -32.469 2.656 1 98.19 314 LEU A N 1
ATOM 2302 C CA . LEU A 1 314 ? -1.94 -33.812 3.176 1 98.19 314 LEU A CA 1
ATOM 2303 C C . LEU A 1 314 ? -2.936 -34.156 4.285 1 98.19 314 LEU A C 1
ATOM 2305 O O . LEU A 1 314 ? -3.428 -35.281 4.379 1 98.19 314 LEU A O 1
ATOM 2309 N N . GLU A 1 315 ? -3.299 -33.156 5.066 1 98 315 GLU A N 1
ATOM 2310 C CA . GLU A 1 315 ? -4.211 -33.312 6.191 1 98 315 GLU A CA 1
ATOM 2311 C C . GLU A 1 315 ? -5.668 -33.219 5.742 1 98 315 GLU A C 1
ATOM 2313 O O . GLU A 1 315 ? -6.586 -33.375 6.547 1 98 315 GLU A O 1
ATOM 2318 N N . GLY A 1 316 ? -5.895 -32.875 4.539 1 96.5 316 GLY A N 1
ATOM 2319 C CA . GLY A 1 316 ? -7.242 -32.781 4.004 1 96.5 316 GLY A CA 1
ATOM 2320 C C . GLY A 1 316 ? -7.922 -31.453 4.367 1 96.5 316 GLY A C 1
ATOM 2321 O O . GLY A 1 316 ? -9.141 -31.328 4.234 1 96.5 316 GLY A O 1
ATOM 2322 N N . LYS A 1 317 ? -7.129 -30.516 4.777 1 97.25 317 LYS A N 1
ATOM 2323 C CA . LYS A 1 317 ? -7.688 -29.234 5.211 1 97.25 317 LYS A CA 1
ATOM 2324 C C . LYS A 1 317 ? -7.879 -28.297 4.031 1 97.25 317 LYS A C 1
ATOM 2326 O O . LYS A 1 317 ? -8.719 -27.391 4.086 1 97.25 317 LYS A O 1
ATOM 2331 N N . ILE A 1 318 ? -7.055 -28.484 2.996 1 97.19 318 ILE A N 1
ATOM 2332 C CA . ILE A 1 318 ? -7.227 -27.719 1.758 1 97.19 318 ILE A CA 1
ATOM 2333 C C . ILE A 1 318 ? -7.332 -28.688 0.579 1 97.19 318 ILE A C 1
ATOM 2335 O O . ILE A 1 318 ? -6.617 -29.703 0.525 1 97.19 318 ILE A O 1
ATOM 2339 N N . THR A 1 319 ? -8.266 -28.406 -0.232 1 95 319 THR A N 1
ATOM 2340 C CA . THR A 1 319 ? -8.453 -29.203 -1.431 1 95 319 THR A CA 1
ATOM 2341 C C . THR A 1 319 ? -8.953 -28.359 -2.592 1 95 319 THR A C 1
ATOM 2343 O O . THR A 1 319 ? -10.086 -27.875 -2.58 1 95 319 THR A O 1
ATOM 2346 N N . PRO A 1 320 ? -8.117 -28.172 -3.566 1 96.69 320 PRO A N 1
ATOM 2347 C CA . PRO A 1 320 ? -8.625 -27.469 -4.746 1 96.69 320 PRO A CA 1
ATOM 2348 C C . PRO A 1 320 ? -9.664 -28.281 -5.512 1 96.69 320 PRO A C 1
ATOM 2350 O O . PRO A 1 320 ? -9.555 -29.5 -5.605 1 96.69 320 PRO A O 1
ATOM 2353 N N . LYS A 1 321 ? -10.664 -27.562 -5.957 1 96.88 321 LYS A N 1
ATOM 2354 C CA . LYS A 1 321 ? -11.547 -28.188 -6.934 1 96.88 321 LYS A CA 1
ATOM 2355 C C . LYS A 1 321 ? -10.844 -28.375 -8.273 1 96.88 321 LYS A C 1
ATOM 2357 O O . LYS A 1 321 ? -10.5 -27.406 -8.945 1 96.88 321 LYS A O 1
ATOM 2362 N N . VAL A 1 322 ? -10.656 -29.656 -8.641 1 96.94 322 VAL A N 1
ATOM 2363 C CA . VAL A 1 322 ? -9.844 -29.938 -9.82 1 96.94 322 VAL A CA 1
ATOM 2364 C C . VAL A 1 322 ? -10.633 -30.812 -10.797 1 96.94 322 VAL A C 1
ATOM 2366 O O . VAL A 1 322 ? -11.367 -31.703 -10.375 1 96.94 322 VAL A O 1
ATOM 2369 N N . GLU A 1 323 ? -10.547 -30.5 -12 1 97.12 323 GLU A N 1
ATOM 2370 C CA . GLU A 1 323 ? -10.938 -31.391 -13.094 1 97.12 323 GLU A CA 1
ATOM 2371 C C . GLU A 1 323 ? -9.727 -31.828 -13.906 1 97.12 323 GLU A C 1
ATOM 2373 O O . GLU A 1 323 ? -8.891 -31 -14.289 1 97.12 323 GLU A O 1
ATOM 2378 N N . VAL A 1 324 ? -9.656 -33.156 -14.156 1 98.25 324 VAL A N 1
ATOM 2379 C CA . VAL A 1 324 ? -8.5 -33.688 -14.844 1 98.25 324 VAL A CA 1
ATOM 2380 C C . VAL A 1 324 ? -8.867 -34.031 -16.281 1 98.25 324 VAL A C 1
ATOM 2382 O O . VAL A 1 324 ? -9.914 -34.625 -16.547 1 98.25 324 VAL A O 1
ATOM 2385 N N . TYR A 1 325 ? -8.031 -33.656 -17.156 1 98.56 325 TYR A N 1
ATOM 2386 C CA . TYR A 1 325 ? -8.242 -33.844 -18.594 1 98.56 325 TYR A CA 1
ATOM 2387 C C . TYR A 1 325 ? -7.035 -34.531 -19.234 1 98.56 325 TYR A C 1
ATOM 2389 O O . TYR A 1 325 ? -6.008 -34.719 -18.578 1 98.56 325 TYR A O 1
ATOM 2397 N N . ASP A 1 326 ? -7.211 -34.906 -20.5 1 98.25 326 ASP A N 1
ATOM 2398 C CA . ASP A 1 326 ? -6.082 -35.406 -21.281 1 98.25 326 ASP A CA 1
ATOM 2399 C C . ASP A 1 326 ? -5.199 -34.25 -21.75 1 98.25 326 ASP A C 1
ATOM 2401 O O . ASP A 1 326 ? -5.684 -33.125 -21.953 1 98.25 326 ASP A O 1
ATOM 2405 N N . PHE A 1 327 ? -3.955 -34.594 -21.953 1 98.38 327 PHE A N 1
ATOM 2406 C CA . PHE A 1 327 ? -2.98 -33.594 -22.391 1 98.38 327 PHE A CA 1
ATOM 2407 C C . PHE A 1 327 ? -3.461 -32.906 -23.656 1 98.38 327 PHE A C 1
ATOM 2409 O O . PHE A 1 327 ? -3.268 -31.688 -23.797 1 98.38 327 PHE A O 1
ATOM 2416 N N . ALA A 1 328 ? -4.105 -33.562 -24.516 1 97.5 328 ALA A N 1
ATOM 2417 C CA . ALA A 1 328 ? -4.551 -33.062 -25.812 1 97.5 328 ALA A CA 1
ATOM 2418 C C . ALA A 1 328 ? -5.633 -32 -25.641 1 97.5 328 ALA A C 1
ATOM 2420 O O . ALA A 1 328 ? -5.934 -31.266 -26.594 1 97.5 328 ALA A O 1
ATOM 2421 N N . ASP A 1 329 ? -6.215 -31.875 -24.5 1 97.88 329 ASP A N 1
ATOM 2422 C CA . ASP A 1 329 ? -7.277 -30.906 -24.234 1 97.88 329 ASP A CA 1
ATOM 2423 C C . ASP A 1 329 ? -6.703 -29.547 -23.844 1 97.88 329 ASP A C 1
ATOM 2425 O O . ASP A 1 329 ? -7.445 -28.562 -23.703 1 97.88 329 ASP A O 1
ATOM 2429 N N . ALA A 1 330 ? -5.359 -29.453 -23.734 1 97.94 330 ALA A N 1
ATOM 2430 C CA . ALA A 1 330 ? -4.711 -28.234 -23.266 1 97.94 330 ALA A CA 1
ATOM 2431 C C . ALA A 1 330 ? -5.145 -27.016 -24.094 1 97.94 330 ALA A C 1
ATOM 2433 O O . ALA A 1 330 ? -5.496 -25.969 -23.531 1 97.94 330 ALA A O 1
ATOM 2434 N N . PRO A 1 331 ? -5.254 -27.109 -25.438 1 97.19 331 PRO A N 1
ATOM 2435 C CA . PRO A 1 331 ? -5.695 -25.953 -26.203 1 97.19 331 PRO A CA 1
ATOM 2436 C C . PRO A 1 331 ? -7.113 -25.516 -25.859 1 97.19 331 PRO A C 1
ATOM 2438 O O . PRO A 1 331 ? -7.375 -24.312 -25.734 1 97.19 331 PRO A O 1
ATOM 2441 N N . LYS A 1 332 ? -7.977 -26.453 -25.688 1 96.75 332 LYS A N 1
ATOM 2442 C CA . LYS A 1 332 ? -9.359 -26.141 -25.328 1 96.75 332 LYS A CA 1
ATOM 2443 C C . LYS A 1 332 ? -9.438 -25.469 -23.969 1 96.75 332 LYS A C 1
ATOM 2445 O O . LYS A 1 332 ? -10.211 -24.531 -23.781 1 96.75 332 LYS A O 1
ATOM 2450 N N . ILE A 1 333 ? -8.641 -25.953 -23.062 1 96.94 333 ILE A N 1
ATOM 2451 C CA . ILE A 1 333 ? -8.633 -25.422 -21.703 1 96.94 333 ILE A CA 1
ATOM 2452 C C . ILE A 1 333 ? -8.156 -23.969 -21.719 1 96.94 333 ILE A C 1
ATOM 2454 O O . ILE A 1 333 ? -8.719 -23.125 -21.031 1 96.94 333 ILE A O 1
ATOM 2458 N N . ILE A 1 334 ? -7.133 -23.641 -22.516 1 96.75 334 ILE A N 1
ATOM 2459 C CA . ILE A 1 334 ? -6.625 -22.281 -22.672 1 96.75 334 ILE A CA 1
ATOM 2460 C C . ILE A 1 334 ? -7.746 -21.359 -23.141 1 96.75 334 ILE A C 1
ATOM 2462 O O . ILE A 1 334 ? -7.922 -20.266 -22.625 1 96.75 334 ILE A O 1
ATOM 2466 N N . GLN A 1 335 ? -8.578 -21.812 -24.031 1 94.81 335 GLN A N 1
ATOM 2467 C CA . GLN A 1 335 ? -9.68 -21.016 -24.547 1 94.81 335 GLN A CA 1
ATOM 2468 C C . GLN A 1 335 ? -10.742 -20.781 -23.484 1 94.81 335 GLN A C 1
ATOM 2470 O O . GLN A 1 335 ? -11.281 -19.672 -23.375 1 94.81 335 GLN A O 1
ATOM 2475 N N . GLU A 1 336 ? -11 -21.797 -22.734 1 93.44 336 GLU A N 1
ATOM 2476 C CA . GLU A 1 336 ? -11.992 -21.672 -21.672 1 93.44 336 GLU A CA 1
ATOM 2477 C C . GLU A 1 336 ? -11.523 -20.688 -20.594 1 93.44 336 GLU A C 1
ATOM 2479 O O . GLU A 1 336 ? -12.32 -19.922 -20.062 1 93.44 336 GLU A O 1
ATOM 2484 N N . LEU A 1 337 ? -10.258 -20.75 -20.281 1 92.19 337 LEU A N 1
ATOM 2485 C CA . LEU A 1 337 ? -9.68 -19.844 -19.281 1 92.19 337 LEU A CA 1
ATOM 2486 C C . LEU A 1 337 ? -9.727 -18.406 -19.781 1 92.19 337 LEU A C 1
ATOM 2488 O O . LEU A 1 337 ? -9.992 -17.484 -19.016 1 92.19 337 LEU A O 1
ATOM 2492 N N . GLU A 1 338 ? -9.445 -18.234 -21.031 1 89.12 338 GLU A N 1
ATOM 2493 C CA . GLU A 1 338 ? -9.477 -16.906 -21.625 1 89.12 338 GLU A CA 1
ATOM 2494 C C . GLU A 1 338 ? -10.852 -16.266 -21.453 1 89.12 338 GLU A C 1
ATOM 2496 O O . GLU A 1 338 ? -10.945 -15.047 -21.266 1 89.12 338 GLU A O 1
ATOM 2501 N N . ARG A 1 339 ? -11.883 -17.094 -21.406 1 85.56 339 ARG A N 1
ATOM 2502 C CA . ARG A 1 339 ? -13.25 -16.594 -21.328 1 85.56 339 ARG A CA 1
ATOM 2503 C C . ARG A 1 339 ? -13.742 -16.578 -19.875 1 85.56 339 ARG A C 1
ATOM 2505 O O . ARG A 1 339 ? -14.922 -16.344 -19.625 1 85.56 339 ARG A O 1
ATOM 2512 N N . PHE A 1 340 ? -12.93 -16.844 -18.938 1 80 340 PHE A N 1
ATOM 2513 C CA . PHE A 1 340 ? -13.25 -16.844 -17.516 1 80 340 PHE A CA 1
ATOM 2514 C C . PHE A 1 340 ? -14.422 -17.766 -17.219 1 80 340 PHE A C 1
ATOM 2516 O O . PHE A 1 340 ? -15.289 -17.438 -16.406 1 80 340 PHE A O 1
ATOM 2523 N N . GLU A 1 341 ? -14.422 -18.938 -17.828 1 80.81 341 GLU A N 1
ATOM 2524 C CA . GLU A 1 341 ? -15.531 -19.891 -17.719 1 80.81 341 GLU A CA 1
ATOM 2525 C C . GLU A 1 341 ? -15.188 -21.031 -16.781 1 80.81 341 GLU A C 1
ATOM 2527 O O . GLU A 1 341 ? -16.031 -21.906 -16.516 1 80.81 341 GLU A O 1
ATOM 2532 N N . VAL A 1 342 ? -14.039 -21.047 -16.312 1 85.31 342 VAL A N 1
ATOM 2533 C CA . VAL A 1 342 ? -13.562 -22.188 -15.555 1 85.31 342 VAL A CA 1
ATOM 2534 C C . VAL A 1 342 ? -13.852 -21.984 -14.07 1 85.31 342 VAL A C 1
ATOM 2536 O O . VAL A 1 342 ? -13.57 -20.922 -13.516 1 85.31 342 VAL A O 1
ATOM 2539 N N . THR A 1 343 ? -14.516 -22.891 -13.477 1 88.5 343 THR A N 1
ATOM 2540 C CA . THR A 1 343 ? -14.695 -23 -12.031 1 88.5 343 THR A CA 1
ATOM 2541 C C . THR A 1 343 ? -13.617 -23.891 -11.422 1 88.5 343 THR A C 1
ATOM 2543 O O . THR A 1 343 ? -13.383 -25 -11.906 1 88.5 343 THR A O 1
ATOM 2546 N N . GLY A 1 344 ? -12.914 -23.422 -10.469 1 92.88 344 GLY A N 1
ATOM 2547 C CA . GLY A 1 344 ? -11.82 -24.188 -9.898 1 92.88 344 GLY A CA 1
ATOM 2548 C C . GLY A 1 344 ? -10.594 -24.25 -10.789 1 92.88 344 GLY A C 1
ATOM 2549 O O . GLY A 1 344 ? -10.164 -23.219 -11.328 1 92.88 344 GLY A O 1
ATOM 2550 N N . ARG A 1 345 ? -10 -25.469 -10.828 1 95.56 345 ARG A N 1
ATOM 2551 C CA . ARG A 1 345 ? -8.758 -25.609 -11.578 1 95.56 345 ARG A CA 1
ATOM 2552 C C . ARG A 1 345 ? -8.836 -26.797 -12.539 1 95.56 345 ARG A C 1
ATOM 2554 O O . ARG A 1 345 ? -9.445 -27.828 -12.219 1 95.56 345 ARG A O 1
ATOM 2561 N N . LYS A 1 346 ? -8.211 -26.641 -13.664 1 97.62 346 LYS A N 1
ATOM 2562 C CA . LYS A 1 346 ? -8.086 -27.734 -14.617 1 97.62 346 LYS A CA 1
ATOM 2563 C C . LYS A 1 346 ? -6.645 -28.234 -14.703 1 97.62 346 LYS A C 1
ATOM 2565 O O . LYS A 1 346 ? -5.707 -27.438 -14.711 1 97.62 346 LYS A O 1
ATOM 2570 N N . VAL A 1 347 ? -6.484 -29.547 -14.656 1 98.56 347 VAL A N 1
ATOM 2571 C CA . VAL A 1 347 ? -5.195 -30.234 -14.703 1 98.56 347 VAL A CA 1
ATOM 2572 C C . VAL A 1 347 ? -5.168 -31.188 -15.891 1 98.56 347 VAL A C 1
ATOM 2574 O O . VAL A 1 347 ? -6.172 -31.828 -16.203 1 98.56 347 VAL A O 1
ATOM 2577 N N . VAL A 1 348 ? -4.023 -31.234 -16.594 1 98.81 348 VAL A N 1
ATOM 2578 C CA . VAL A 1 348 ? -3.896 -32.188 -17.688 1 98.81 348 VAL A CA 1
ATOM 2579 C C . VAL A 1 348 ? -2.871 -33.25 -17.344 1 98.81 348 VAL A C 1
ATOM 2581 O O . VAL A 1 348 ? -1.841 -32.969 -16.719 1 98.81 348 VAL A O 1
ATOM 2584 N N . ARG A 1 349 ? -3.131 -34.469 -17.734 1 98.38 349 ARG A N 1
ATOM 2585 C CA . ARG A 1 349 ? -2.197 -35.562 -17.562 1 98.38 349 ARG A CA 1
ATOM 2586 C C . ARG A 1 349 ? -1.118 -35.531 -18.641 1 98.38 349 ARG A C 1
ATOM 2588 O O . ARG A 1 349 ? -1.422 -35.438 -19.828 1 98.38 349 ARG A O 1
ATOM 2595 N N . ALA A 1 350 ? 0.056 -35.625 -18.172 1 96.56 350 ALA A N 1
ATOM 2596 C CA . ALA A 1 350 ? 1.138 -35.719 -19.156 1 96.56 350 ALA A CA 1
ATOM 2597 C C . ALA A 1 350 ? 0.993 -36.938 -20.031 1 96.56 350 ALA A C 1
ATOM 2599 O O . ALA A 1 350 ? 0.559 -38 -19.578 1 96.56 350 ALA A O 1
ATOM 2600 N N . PRO A 1 351 ? 1.379 -36.844 -21.281 1 91.5 351 PRO A N 1
ATOM 2601 C CA . PRO A 1 351 ? 1.235 -38 -22.188 1 91.5 351 PRO A CA 1
ATOM 2602 C C . PRO A 1 351 ? 2.023 -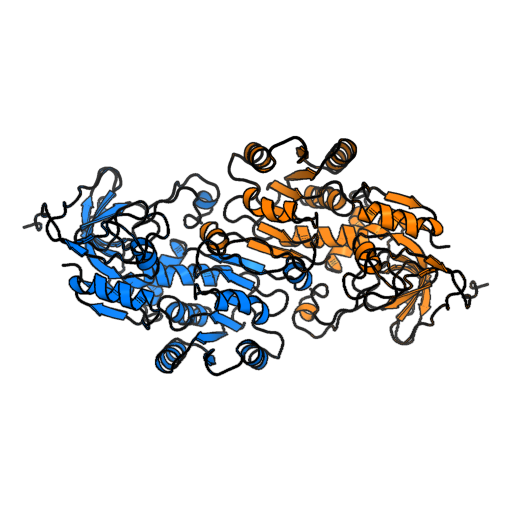39.219 -21.719 1 91.5 351 PRO A C 1
ATOM 2604 O O . PRO A 1 351 ? 3.049 -39.062 -21.047 1 91.5 351 PRO A O 1
ATOM 2607 N N . MET B 1 1 ? -6.691 43.375 34.969 1 39.06 1 MET B N 1
ATOM 2608 C CA . MET B 1 1 ? -8.062 42.969 34.719 1 39.06 1 MET B CA 1
ATOM 2609 C C . MET B 1 1 ? -8.109 41.844 33.719 1 39.06 1 MET B C 1
ATOM 2611 O O . MET B 1 1 ? -7.273 41.781 32.812 1 39.06 1 MET B O 1
ATOM 2615 N N . PRO B 1 2 ? -8.68 40.594 34.031 1 51.56 2 PRO B N 1
ATOM 2616 C CA . PRO B 1 2 ? -8.672 39.594 32.969 1 51.56 2 PRO B CA 1
ATOM 2617 C C . PRO B 1 2 ? -9.062 40.156 31.609 1 51.56 2 PRO B C 1
ATOM 2619 O O . PRO B 1 2 ? -9.977 40.969 31.516 1 51.56 2 PRO B O 1
ATOM 2622 N N . ASP B 1 3 ? -8.055 40.375 30.734 1 63.09 3 ASP B N 1
ATOM 2623 C CA . ASP B 1 3 ? -8.258 41.062 29.469 1 63.09 3 ASP B CA 1
ATOM 2624 C C . ASP B 1 3 ? -9.594 40.688 28.828 1 63.09 3 ASP B C 1
ATOM 2626 O O . ASP B 1 3 ? -9.93 39.5 28.766 1 63.09 3 ASP B O 1
ATOM 2630 N N . GLN B 1 4 ? -10.484 41.594 28.875 1 87.38 4 GLN B N 1
ATOM 2631 C CA . GLN B 1 4 ? -11.82 41.438 28.312 1 87.38 4 GLN B CA 1
ATOM 2632 C C . GLN B 1 4 ? -11.758 40.938 26.859 1 87.38 4 GLN B C 1
ATOM 2634 O O . GLN B 1 4 ? -10.977 41.469 26.062 1 87.38 4 GLN B O 1
ATOM 2639 N N . ILE B 1 5 ? -12.391 39.812 26.594 1 93.75 5 ILE B N 1
ATOM 2640 C CA . ILE B 1 5 ? -12.5 39.281 25.234 1 93.75 5 ILE B CA 1
ATOM 2641 C C . ILE B 1 5 ? -13.273 40.25 24.359 1 93.75 5 ILE B C 1
ATOM 2643 O O . ILE B 1 5 ? -14.422 40.594 24.656 1 93.75 5 ILE B O 1
ATOM 2647 N N . PRO B 1 6 ? -12.641 40.75 23.359 1 95.88 6 PRO B N 1
ATOM 2648 C CA . PRO B 1 6 ? -13.352 41.656 22.484 1 95.88 6 PRO B CA 1
ATOM 2649 C C . PRO B 1 6 ? -14.508 41 21.734 1 95.88 6 PRO B C 1
ATOM 2651 O O . PRO B 1 6 ? -14.586 39.781 21.672 1 95.88 6 PRO B O 1
ATOM 2654 N N . THR B 1 7 ? -15.367 41.875 21.203 1 95.44 7 THR B N 1
ATOM 2655 C CA . THR B 1 7 ? -16.5 41.344 20.438 1 95.44 7 THR B CA 1
ATOM 2656 C C . THR B 1 7 ? -16.141 41.156 18.969 1 95.44 7 THR B C 1
ATOM 2658 O O . THR B 1 7 ? -16.797 40.406 18.266 1 95.44 7 THR B O 1
ATOM 2661 N N . SER B 1 8 ? -15.148 41.969 18.562 1 97.06 8 SER B N 1
ATOM 2662 C CA . SER B 1 8 ? -14.703 41.875 17.172 1 97.06 8 SER B CA 1
ATOM 2663 C C . SER B 1 8 ? -13.219 41.562 17.078 1 97.06 8 SER B C 1
ATOM 2665 O O . SER B 1 8 ? -12.484 41.719 18.062 1 97.06 8 SER B O 1
ATOM 2667 N N . GLN B 1 9 ? -12.867 41.062 15.906 1 97.75 9 GLN B N 1
ATOM 2668 C CA . GLN B 1 9 ? -11.477 40.656 15.734 1 97.75 9 GLN B CA 1
ATOM 2669 C C . GLN B 1 9 ? -11.031 40.781 14.281 1 97.75 9 GLN B C 1
ATOM 2671 O O . GLN B 1 9 ? -11.852 41.031 13.398 1 97.75 9 GLN B O 1
ATOM 2676 N N . THR B 1 10 ? -9.695 40.656 14.117 1 98 10 THR B N 1
ATOM 2677 C CA . THR B 1 10 ? -9.078 40.594 12.797 1 98 10 THR B CA 1
ATOM 2678 C C . THR B 1 10 ? -8.906 39.156 12.328 1 98 10 THR B C 1
ATOM 2680 O O . THR B 1 10 ? -8.461 38.312 13.086 1 98 10 THR B O 1
ATOM 2683 N N . VAL B 1 11 ? -9.336 38.875 11.102 1 98.44 11 VAL B N 1
ATOM 2684 C CA . VAL B 1 11 ? -9.227 37.531 10.547 1 98.44 11 VAL B CA 1
ATOM 2685 C C . VAL B 1 11 ? -8.711 37.594 9.109 1 98.44 11 VAL B C 1
ATOM 2687 O O . VAL B 1 11 ? -8.75 38.656 8.492 1 98.44 11 VAL B O 1
ATOM 2690 N N . ALA B 1 12 ? -8.062 36.594 8.656 1 98.31 12 ALA B N 1
ATOM 2691 C CA . ALA B 1 12 ? -7.891 36.375 7.227 1 98.31 12 ALA B CA 1
ATOM 2692 C C . ALA B 1 12 ? -9.109 35.656 6.629 1 98.31 12 ALA B C 1
ATOM 2694 O O . ALA B 1 12 ? -9.516 34.594 7.113 1 98.31 12 ALA B O 1
ATOM 2695 N N . TRP B 1 13 ? -9.688 36.219 5.602 1 98.06 13 TRP B N 1
ATOM 2696 C CA . TRP B 1 13 ? -11.016 35.844 5.148 1 98.06 13 TRP B CA 1
ATOM 2697 C C . TRP B 1 13 ? -10.992 35.406 3.686 1 98.06 13 TRP B C 1
ATOM 2699 O O . TRP B 1 13 ? -10.438 36.094 2.836 1 98.06 13 TRP B O 1
ATOM 2709 N N . ILE B 1 14 ? -11.578 34.312 3.445 1 97.5 14 ILE B N 1
ATOM 2710 C CA . ILE B 1 14 ? -11.82 33.812 2.088 1 97.5 14 ILE B CA 1
ATOM 2711 C C . ILE B 1 14 ? -13.219 34.25 1.637 1 97.5 14 ILE B C 1
ATOM 2713 O O . ILE B 1 14 ? -14.219 33.781 2.205 1 97.5 14 ILE B O 1
ATOM 2717 N N . GLU B 1 15 ? -13.492 35.25 0.662 1 93.44 15 GLU B N 1
ATOM 2718 C CA . GLU B 1 15 ? -14.789 35.688 0.161 1 93.44 15 GLU B CA 1
ATOM 2719 C C . GLU B 1 15 ? -15.188 34.938 -1.104 1 93.44 15 GLU B C 1
ATOM 2721 O O . GLU B 1 15 ? -16.359 34.906 -1.47 1 93.44 15 GLU B O 1
ATOM 2726 N N . ASN B 1 16 ? -15.078 33.969 -1.675 1 91.5 16 ASN B N 1
ATOM 2727 C CA . ASN B 1 16 ? -15.406 33.188 -2.869 1 91.5 16 ASN B CA 1
ATOM 2728 C C . ASN B 1 16 ? -14.18 32.469 -3.432 1 91.5 16 ASN B C 1
ATOM 2730 O O . ASN B 1 16 ? -13.617 32.906 -4.445 1 91.5 16 ASN B O 1
ATOM 2734 N N . PRO B 1 17 ? -13.914 31.422 -2.885 1 94.56 17 PRO B N 1
ATOM 2735 C CA . PRO B 1 17 ? -12.703 30.719 -3.32 1 94.56 17 PRO B CA 1
ATOM 2736 C C . PRO B 1 17 ? -12.703 30.422 -4.82 1 94.56 17 PRO B C 1
ATOM 2738 O O . PRO B 1 17 ? -13.742 30.078 -5.387 1 94.56 17 PRO B O 1
ATOM 2741 N N . SER B 1 18 ? -11.688 30.672 -5.531 1 94.5 18 SER B N 1
ATOM 2742 C CA . SER B 1 18 ? -11.461 30.484 -6.961 1 94.5 18 SER B CA 1
ATOM 2743 C C . SER B 1 18 ? -9.977 30.562 -7.301 1 94.5 18 SER B C 1
ATOM 2745 O O . SER B 1 18 ? -9.164 30.984 -6.473 1 94.5 18 SER B O 1
ATOM 2747 N N . PRO B 1 19 ? -9.641 30.188 -8.469 1 91.12 19 PRO B N 1
ATOM 2748 C CA . PRO B 1 19 ? -8.234 30.297 -8.867 1 91.12 19 PRO B CA 1
ATOM 2749 C C . PRO B 1 19 ? -7.711 31.734 -8.82 1 91.12 19 PRO B C 1
ATOM 2751 O O . PRO B 1 19 ? -6.5 31.938 -8.727 1 91.12 19 PRO B O 1
ATOM 2754 N N . SER B 1 20 ? -8.602 32.75 -8.781 1 92.88 20 SER B N 1
ATOM 2755 C CA . SER B 1 20 ? -8.188 34.156 -8.758 1 92.88 20 SER B CA 1
ATOM 2756 C C . SER B 1 20 ? -8.438 34.781 -7.387 1 92.88 20 SER B C 1
ATOM 2758 O O . SER B 1 20 ? -8.188 35.969 -7.184 1 92.88 20 SER B O 1
ATOM 2760 N N . CYS B 1 21 ? -8.875 33.938 -6.426 1 94.25 21 CYS B N 1
ATOM 2761 C CA . CYS B 1 21 ? -9.211 34.438 -5.098 1 94.25 21 CYS B CA 1
ATOM 2762 C C . CYS B 1 21 ? -7.961 34.875 -4.348 1 94.25 21 CYS B C 1
ATOM 2764 O O . CYS B 1 21 ? -6.922 34.219 -4.426 1 94.25 21 CYS B O 1
ATOM 2766 N N . THR B 1 22 ? -8.102 35.969 -3.682 1 94.5 22 THR B N 1
ATOM 2767 C CA . THR B 1 22 ? -7.055 36.438 -2.777 1 94.5 22 THR B CA 1
ATOM 2768 C C . THR B 1 22 ? -7.578 36.531 -1.347 1 94.5 22 THR B C 1
ATOM 2770 O O . THR B 1 22 ? -8.672 37.062 -1.109 1 94.5 22 THR B O 1
ATOM 2773 N N . LEU B 1 23 ? -6.809 36 -0.468 1 96.56 23 LEU B N 1
ATOM 2774 C CA . LEU B 1 23 ? -7.133 36.094 0.952 1 96.56 23 LEU B CA 1
ATOM 2775 C C . LEU B 1 23 ? -7.246 37.562 1.389 1 96.56 23 LEU B C 1
ATOM 2777 O O . LEU B 1 23 ? -6.43 38.406 0.993 1 96.56 23 LEU B O 1
ATOM 2781 N N . GLN B 1 24 ? -8.258 37.906 2.213 1 97 24 GLN B N 1
ATOM 2782 C CA . GLN B 1 24 ? -8.5 39.281 2.65 1 97 24 GLN B CA 1
ATOM 2783 C C . GLN B 1 24 ? -8.359 39.406 4.164 1 97 24 GLN B C 1
ATOM 2785 O O . GLN B 1 24 ? -8.766 38.5 4.91 1 97 24 GLN B O 1
ATOM 2790 N N . ILE B 1 25 ? -7.836 40.562 4.57 1 98 25 ILE B N 1
ATOM 2791 C CA . ILE B 1 25 ? -7.797 40.875 5.992 1 98 25 ILE B CA 1
ATOM 2792 C C . ILE B 1 25 ? -9.031 41.688 6.379 1 98 25 ILE B C 1
ATOM 2794 O O . ILE B 1 25 ? -9.266 42.75 5.832 1 98 25 ILE B O 1
ATOM 2798 N N . ARG B 1 26 ? -9.797 41.094 7.297 1 97.62 26 ARG B N 1
ATOM 2799 C CA . ARG B 1 26 ? -10.977 41.781 7.82 1 97.62 26 ARG B CA 1
ATOM 2800 C C . ARG B 1 26 ? -10.805 42.125 9.305 1 97.62 26 ARG B C 1
ATOM 2802 O O . ARG B 1 26 ? -10.344 41.281 10.078 1 97.62 26 ARG B O 1
ATOM 2809 N N . LYS B 1 27 ? -11.25 43.25 9.766 1 96.44 27 LYS B N 1
ATOM 2810 C CA . LYS B 1 27 ? -10.961 43.719 11.117 1 96.44 27 LYS B CA 1
ATOM 2811 C C . LYS B 1 27 ? -12.227 43.719 11.984 1 96.44 27 LYS B C 1
ATOM 2813 O O . LYS B 1 27 ? -12.164 44 13.18 1 96.44 27 LYS B O 1
ATOM 2818 N N . ASN B 1 28 ? -13.289 43.312 11.469 1 96.06 28 ASN B N 1
ATOM 2819 C CA . ASN B 1 28 ? -14.539 43.438 12.211 1 96.06 28 ASN B CA 1
ATOM 2820 C C . ASN B 1 28 ? -15.312 42.094 12.242 1 96.06 28 ASN B C 1
ATOM 2822 O O . ASN B 1 28 ? -16.547 42.094 12.242 1 96.06 28 ASN B O 1
ATOM 2826 N N . ALA B 1 29 ? -14.578 41.031 12.219 1 97.25 29 ALA B N 1
ATOM 2827 C CA . ALA B 1 29 ? -15.242 39.75 12.352 1 97.25 29 ALA B CA 1
ATOM 2828 C C . ALA B 1 29 ? -15.656 39.5 13.797 1 97.25 29 ALA B C 1
ATOM 2830 O O . ALA B 1 29 ? -15.016 39.969 14.734 1 97.25 29 ALA B O 1
ATOM 2831 N N . ILE B 1 30 ? -16.672 38.75 13.984 1 96.81 30 ILE B N 1
ATOM 2832 C CA . ILE B 1 30 ? -17.203 38.469 15.32 1 96.81 30 ILE B CA 1
ATOM 2833 C C . ILE B 1 30 ? -16.328 37.438 16.016 1 96.81 30 ILE B C 1
ATOM 2835 O O . ILE B 1 30 ? -15.914 36.469 15.414 1 96.81 30 ILE B O 1
ATOM 2839 N N . VAL B 1 31 ? -16.016 37.688 17.281 1 97.94 31 VAL B N 1
ATOM 2840 C CA . VAL B 1 31 ? -15.398 36.656 18.125 1 97.94 31 VAL B CA 1
ATOM 2841 C C . VAL B 1 31 ? -16.469 35.656 18.594 1 97.94 31 VAL B C 1
ATOM 2843 O O . VAL B 1 31 ? -17.453 36.062 19.219 1 97.94 31 VAL B O 1
ATOM 2846 N N . GLN B 1 32 ? -16.25 34.438 18.344 1 97.06 32 GLN B N 1
ATOM 2847 C CA . GLN B 1 32 ? -17.234 33.438 18.703 1 97.06 32 GLN B CA 1
ATOM 2848 C C . GLN B 1 32 ? -17.141 33.062 20.188 1 97.06 32 GLN B C 1
ATOM 2850 O O . GLN B 1 32 ? -16.094 33.25 20.812 1 97.06 32 GLN B O 1
ATOM 2855 N N . SER B 1 33 ? -18.219 32.625 20.703 1 97.5 33 SER B N 1
ATOM 2856 C CA . SER B 1 33 ? -18.25 32.062 22.062 1 97.5 33 SER B CA 1
ATOM 2857 C C . SER B 1 33 ? -18.203 30.547 22.047 1 97.5 33 SER B C 1
ATOM 2859 O O . SER B 1 33 ? -18.859 29.906 21.234 1 97.5 33 SER B O 1
ATOM 2861 N N . PRO B 1 34 ? -17.422 29.984 22.938 1 98.38 34 PRO B N 1
ATOM 2862 C CA . PRO B 1 34 ? -17.312 28.516 22.922 1 98.38 34 PRO B CA 1
ATOM 2863 C C . PRO B 1 34 ? -18.594 27.828 23.391 1 98.38 34 PRO B C 1
ATOM 2865 O O . PRO B 1 34 ? -19.188 28.219 24.406 1 98.38 34 PRO B O 1
ATOM 2868 N N . GLY B 1 35 ? -19.016 26.859 22.609 1 97.94 35 GLY B N 1
ATOM 2869 C CA . GLY B 1 35 ? -20.094 25.969 23.031 1 97.94 35 GLY B CA 1
ATOM 2870 C C . GLY B 1 35 ? -19.609 24.828 23.906 1 97.94 35 GLY B C 1
ATOM 2871 O O . GLY B 1 35 ? -18.5 24.859 24.422 1 97.94 35 GLY B O 1
ATOM 2872 N N . PRO B 1 36 ? -20.5 23.812 24.078 1 97.5 36 PRO B N 1
ATOM 2873 C CA . PRO B 1 36 ? -20.125 22.656 24.906 1 97.5 36 PRO B CA 1
ATOM 2874 C C . PRO B 1 36 ? -18.875 21.953 24.375 1 97.5 36 PRO B C 1
ATOM 2876 O O . PRO B 1 36 ? -18.781 21.656 23.188 1 97.5 36 PRO B O 1
ATOM 2879 N N . HIS B 1 37 ? -17.891 21.734 25.266 1 96.5 37 HIS B N 1
ATOM 2880 C CA . HIS B 1 37 ? -16.641 21.016 25.016 1 96.5 37 HIS B CA 1
ATOM 2881 C C . HIS B 1 37 ? -15.719 21.828 24.109 1 96.5 37 HIS B C 1
ATOM 2883 O O . HIS B 1 37 ? -14.781 21.266 23.531 1 96.5 37 HIS B O 1
ATOM 2889 N N . GLU B 1 38 ? -16 23.078 24.016 1 98.44 38 GLU B N 1
ATOM 2890 C CA . GLU B 1 38 ? -15.141 23.953 23.219 1 98.44 38 GLU B CA 1
ATOM 2891 C C . GLU B 1 38 ? -14.367 24.922 24.125 1 98.44 38 GLU B C 1
ATOM 2893 O O . GLU B 1 38 ? -14.641 25.016 25.312 1 98.44 38 GLU B O 1
ATOM 2898 N N . LEU B 1 39 ? -13.359 25.484 23.531 1 98.06 39 LEU B N 1
ATOM 2899 C CA . LEU B 1 39 ? -12.539 26.547 24.109 1 98.06 39 LEU B CA 1
ATOM 2900 C C . LEU B 1 39 ? -12.367 27.703 23.156 1 98.06 39 LEU B C 1
ATOM 2902 O O . LEU B 1 39 ? -12.422 27.531 21.938 1 98.06 39 LEU B O 1
ATOM 2906 N N . LEU B 1 40 ? -12.266 28.828 23.797 1 98.75 40 LEU B N 1
ATOM 2907 C CA . LEU B 1 40 ? -11.781 29.969 23.016 1 98.75 40 LEU B CA 1
ATOM 2908 C C . LEU B 1 40 ? -10.289 30.172 23.234 1 98.75 40 LEU B C 1
ATOM 2910 O O . LEU B 1 40 ? -9.836 30.266 24.391 1 98.75 40 LEU B O 1
ATOM 2914 N N . VAL B 1 41 ? -9.57 30.188 22.203 1 98.81 41 VAL B N 1
ATOM 2915 C CA . VAL B 1 41 ? -8.125 30.328 22.266 1 98.81 41 VAL B CA 1
ATOM 2916 C C . VAL B 1 41 ? -7.719 31.703 21.703 1 98.81 41 VAL B C 1
ATOM 2918 O O . VAL B 1 41 ? -8.086 32.031 20.578 1 98.81 41 VAL B O 1
ATOM 2921 N N . LYS B 1 42 ? -7.078 32.469 22.469 1 98.81 42 LYS B N 1
ATOM 2922 C CA . LYS B 1 42 ? -6.422 33.688 21.953 1 98.81 42 LYS B CA 1
ATOM 2923 C C . LYS B 1 42 ? -5.094 33.344 21.281 1 98.81 42 LYS B C 1
ATOM 2925 O O . LYS B 1 42 ? -4.113 33.031 21.969 1 98.81 42 LYS B O 1
ATOM 2930 N N . LEU B 1 43 ? -5.047 33.469 20.016 1 98.75 43 LEU B N 1
ATOM 2931 C CA . LEU B 1 43 ? -3.902 32.969 19.266 1 98.75 43 LEU B CA 1
ATOM 2932 C C . LEU B 1 43 ? -2.729 33.938 19.359 1 98.75 43 LEU B C 1
ATOM 2934 O O . LEU B 1 43 ? -2.918 35.156 19.344 1 98.75 43 LEU B O 1
ATOM 2938 N N . GLU B 1 44 ? -1.561 33.375 19.469 1 98.69 44 GLU B N 1
ATOM 2939 C CA . GLU B 1 44 ? -0.301 34.094 19.344 1 98.69 44 GLU B CA 1
ATOM 2940 C C . GLU B 1 44 ? 0.202 34.094 17.906 1 98.69 44 GLU B C 1
ATOM 2942 O O . GLU B 1 44 ? 0.728 35.094 17.422 1 98.69 44 GLU B O 1
ATOM 2947 N N . CYS B 1 45 ? 0.062 33 17.281 1 98.81 45 CYS B N 1
ATOM 2948 C CA . CYS B 1 45 ? 0.528 32.844 15.914 1 98.81 45 CYS B CA 1
ATOM 2949 C C . CYS B 1 45 ? -0.132 31.656 15.234 1 98.81 45 CYS B C 1
ATOM 2951 O O . CYS B 1 45 ? -0.819 30.875 15.891 1 98.81 45 CYS B O 1
ATOM 2953 N N . SER B 1 46 ? -0.019 31.562 13.969 1 98.81 46 SER B N 1
ATOM 2954 C CA . SER B 1 46 ? -0.447 30.438 13.148 1 98.81 46 SER B CA 1
ATOM 2955 C C . SER B 1 46 ? 0.507 30.203 11.977 1 98.81 46 SER B C 1
ATOM 2957 O O . SER B 1 46 ? 0.971 31.172 11.359 1 98.81 46 SER B O 1
ATOM 2959 N N . GLY B 1 47 ? 0.88 28.953 11.812 1 98.19 47 GLY B N 1
ATOM 2960 C CA . GLY B 1 47 ? 1.53 28.641 10.547 1 98.19 47 GLY B CA 1
ATOM 2961 C C . GLY B 1 47 ? 0.582 28.672 9.367 1 98.19 47 GLY B C 1
ATOM 2962 O O . GLY B 1 47 ? -0.638 28.703 9.539 1 98.19 47 GLY B O 1
ATOM 2963 N N . ILE B 1 48 ? 1.099 28.828 8.219 1 97.69 48 ILE B N 1
ATOM 2964 C CA . ILE B 1 48 ? 0.335 28.734 6.977 1 97.69 48 ILE B CA 1
ATOM 2965 C C . ILE B 1 48 ? 0.835 27.562 6.137 1 97.69 48 ILE B C 1
ATOM 2967 O O . ILE B 1 48 ? 2.039 27.422 5.91 1 97.69 48 ILE B O 1
ATOM 2971 N N . CYS B 1 49 ? -0.068 26.719 5.742 1 94.38 49 CYS B N 1
ATOM 2972 C CA . CYS B 1 49 ? 0.227 25.469 5.059 1 94.38 49 CYS B CA 1
ATOM 2973 C C . CYS B 1 49 ? -0.289 25.5 3.627 1 94.38 49 CYS B C 1
ATOM 2975 O O . CYS B 1 49 ? -1.164 26.297 3.291 1 94.38 49 CYS B O 1
ATOM 2977 N N . HIS B 1 50 ? 0.27 24.672 2.842 1 92.56 50 HIS B N 1
ATOM 2978 C CA . HIS B 1 50 ? -0.206 24.562 1.468 1 92.56 50 HIS B CA 1
ATOM 2979 C C . HIS B 1 50 ? -1.68 24.172 1.425 1 92.56 50 HIS B C 1
ATOM 2981 O O . HIS B 1 50 ? -2.389 24.516 0.476 1 92.56 50 HIS B O 1
ATOM 2987 N N . SER B 1 51 ? -2.148 23.469 2.373 1 92.38 51 SER B N 1
ATOM 2988 C CA . SER B 1 51 ? -3.566 23.141 2.447 1 92.38 51 SER B CA 1
ATOM 2989 C C . SER B 1 51 ? -4.426 24.406 2.52 1 92.38 51 SER B C 1
ATOM 2991 O O . SER B 1 51 ? -5.578 24.406 2.084 1 92.38 51 SER B O 1
ATOM 2993 N N . ASP B 1 52 ? -3.926 25.453 3.068 1 95.69 52 ASP B N 1
ATOM 2994 C CA . ASP B 1 52 ? -4.652 26.719 3.098 1 95.69 52 ASP B CA 1
ATOM 2995 C C . ASP B 1 52 ? -4.785 27.312 1.694 1 95.69 52 ASP B C 1
ATOM 2997 O O . ASP B 1 52 ? -5.777 27.969 1.386 1 95.69 52 ASP B O 1
ATOM 3001 N N . VAL B 1 53 ? -3.729 27.062 0.885 1 93.69 53 VAL B N 1
ATOM 3002 C CA . VAL B 1 53 ? -3.775 27.484 -0.51 1 93.69 53 VAL B CA 1
ATOM 3003 C C . VAL B 1 53 ? -4.941 26.797 -1.22 1 93.69 53 VAL B C 1
ATOM 3005 O O . VAL B 1 53 ? -5.668 27.438 -1.987 1 93.69 53 VAL B O 1
ATOM 3008 N N . MET B 1 54 ? -5.121 25.531 -0.893 1 91.69 54 MET B N 1
ATOM 3009 C CA . MET B 1 54 ? -6.203 24.766 -1.513 1 91.69 54 MET B CA 1
ATOM 3010 C C . MET B 1 54 ? -7.562 25.359 -1.139 1 91.69 54 MET B C 1
ATOM 3012 O O . MET B 1 54 ? -8.484 25.375 -1.958 1 91.69 54 MET B O 1
ATOM 3016 N N . ASN B 1 55 ? -7.688 25.797 0.054 1 94.62 55 ASN B N 1
ATOM 3017 C CA . ASN B 1 55 ? -8.914 26.469 0.488 1 94.62 55 ASN B CA 1
ATOM 3018 C C . ASN B 1 55 ? -9.18 27.734 -0.317 1 94.62 55 ASN B C 1
ATOM 3020 O O . ASN B 1 55 ? -10.305 27.953 -0.786 1 94.62 55 ASN B O 1
ATOM 3024 N N . VAL B 1 56 ? -8.18 28.484 -0.458 1 96.06 56 VAL B N 1
ATOM 3025 C CA . VAL B 1 56 ? -8.305 29.766 -1.141 1 96.06 56 VAL B CA 1
ATOM 3026 C C . VAL B 1 56 ? -8.656 29.531 -2.609 1 96.06 56 VAL B C 1
ATOM 3028 O O . VAL B 1 56 ? -9.492 30.25 -3.168 1 96.06 56 VAL B O 1
ATOM 3031 N N . LEU B 1 57 ? -8.078 28.469 -3.164 1 93.62 57 LEU B N 1
ATOM 3032 C CA . LEU B 1 57 ? -8.266 28.188 -4.582 1 93.62 57 LEU B CA 1
ATOM 3033 C C . LEU B 1 57 ? -9.594 27.469 -4.82 1 93.62 57 LEU B C 1
ATOM 3035 O O . LEU B 1 57 ? -10 27.281 -5.969 1 93.62 57 LEU B O 1
ATOM 3039 N N . GLY B 1 58 ? -10.227 27.078 -3.852 1 90.81 58 GLY B N 1
ATOM 3040 C CA . GLY B 1 58 ? -11.523 26.422 -3.979 1 90.81 58 GLY B CA 1
ATOM 3041 C C . GLY B 1 58 ? -11.414 24.953 -4.355 1 90.81 58 GLY B C 1
ATOM 3042 O O . GLY B 1 58 ? -12.234 24.438 -5.125 1 90.81 58 GLY B O 1
ATOM 3043 N N . ARG B 1 59 ? -10.375 24.359 -3.883 1 86.12 59 ARG B N 1
ATOM 3044 C CA . ARG B 1 59 ? -10.156 22.953 -4.188 1 86.12 59 ARG B CA 1
ATOM 3045 C C . ARG B 1 59 ? -10.578 22.062 -3.023 1 86.12 59 ARG B C 1
ATOM 3047 O O . ARG B 1 59 ? -9.734 21.469 -2.348 1 86.12 59 ARG B O 1
ATOM 3054 N N . GLY B 1 60 ? -11.906 22 -2.754 1 85.56 60 GLY B N 1
ATOM 3055 C CA . GLY B 1 60 ? -12.461 21.156 -1.701 1 85.56 60 GLY B CA 1
ATOM 3056 C C . GLY B 1 60 ? -13.297 21.938 -0.705 1 85.56 60 GLY B C 1
ATOM 3057 O O . GLY B 1 60 ? -13.688 23.078 -0.969 1 85.56 60 GLY B O 1
ATOM 3058 N N . LYS B 1 61 ? -13.578 21.312 0.435 1 90.06 61 LYS B N 1
ATOM 3059 C CA . LYS B 1 61 ? -14.305 21.969 1.521 1 90.06 61 LYS B CA 1
ATOM 3060 C C . LYS B 1 61 ? -13.453 23.047 2.182 1 90.06 61 LYS B C 1
ATOM 3062 O O . LYS B 1 61 ? -12.234 22.922 2.258 1 90.06 61 LYS B O 1
ATOM 3067 N N . TYR B 1 62 ? -14.031 24.078 2.557 1 95.06 62 TYR B N 1
ATOM 3068 C CA . TYR B 1 62 ? -13.312 25.172 3.193 1 95.06 62 TYR B CA 1
ATOM 3069 C C . TYR B 1 62 ? -14.203 25.906 4.176 1 95.06 62 TYR B C 1
ATOM 3071 O O . TYR B 1 62 ? -15.43 25.75 4.164 1 95.06 62 TYR B O 1
ATOM 3079 N N . THR B 1 63 ? -13.617 26.625 5.086 1 96.88 63 THR B N 1
ATOM 3080 C CA . THR B 1 63 ? -14.297 27.672 5.848 1 96.88 63 THR B CA 1
ATOM 3081 C C . THR B 1 63 ? -13.766 29.047 5.457 1 96.88 63 THR B C 1
ATOM 3083 O O . THR B 1 63 ? -12.711 29.156 4.836 1 96.88 63 THR B O 1
ATOM 3086 N N . GLU B 1 64 ? -14.438 29.984 5.812 1 97.25 64 GLU B N 1
ATOM 3087 C CA . GLU B 1 64 ? -14.086 31.359 5.445 1 97.25 64 GLU B CA 1
ATOM 3088 C C . GLU B 1 64 ? -12.773 31.781 6.098 1 97.25 64 GLU B C 1
ATOM 3090 O O . GLU B 1 64 ? -12.117 32.719 5.633 1 97.25 64 GLU B O 1
ATOM 3095 N N . ILE B 1 65 ? -12.484 31.172 7.172 1 98.12 65 ILE B N 1
ATOM 3096 C CA . ILE B 1 65 ? -11.203 31.438 7.82 1 98.12 65 ILE B CA 1
ATOM 3097 C C . ILE B 1 65 ? -10.312 30.203 7.727 1 98.12 65 ILE B C 1
ATOM 3099 O O . ILE B 1 65 ? -10.594 29.172 8.352 1 98.12 65 ILE B O 1
ATOM 3103 N N . PRO B 1 66 ? -9.203 30.25 6.938 1 98.06 66 PRO B N 1
ATOM 3104 C CA . PRO B 1 66 ? -8.297 29.109 6.82 1 98.06 66 PRO B CA 1
ATOM 3105 C C . PRO B 1 66 ? -7.305 29.016 7.977 1 98.06 66 PRO B C 1
ATOM 3107 O O . PRO B 1 66 ? -7.387 29.797 8.922 1 98.06 66 PRO B O 1
ATOM 3110 N N . GLY B 1 67 ? -6.445 28.078 7.914 1 98.25 67 GLY B N 1
ATOM 3111 C CA . GLY B 1 67 ? -5.418 27.875 8.914 1 98.25 67 GLY B CA 1
ATOM 3112 C C . GLY B 1 67 ? -5.707 26.688 9.82 1 98.25 67 GLY B C 1
ATOM 3113 O O . GLY B 1 67 ? -6.863 26.422 10.164 1 98.25 67 GLY B O 1
ATOM 3114 N N . HIS B 1 68 ? -4.633 25.984 10.266 1 98.44 68 HIS B N 1
ATOM 3115 C CA . HIS B 1 68 ? -4.816 24.828 11.141 1 98.44 68 HIS B CA 1
ATOM 3116 C C . HIS B 1 68 ? -3.555 24.531 11.945 1 98.44 68 HIS B C 1
ATOM 3118 O O . HIS B 1 68 ? -3.334 23.406 12.375 1 98.44 68 HIS B O 1
ATOM 3124 N N . GLU B 1 69 ? -2.703 25.562 12.078 1 98.25 69 GLU B N 1
ATOM 3125 C CA . GLU B 1 69 ? -1.457 25.484 12.836 1 98.25 69 GLU B CA 1
ATOM 3126 C C . GLU B 1 69 ? -1.38 26.578 13.898 1 98.25 69 GLU B C 1
ATOM 3128 O O . GLU B 1 69 ? -0.386 27.312 13.977 1 98.25 69 GLU B O 1
ATOM 3133 N N . GLY B 1 70 ? -2.328 26.688 14.711 1 98.75 70 GLY B N 1
ATOM 3134 C CA . GLY B 1 70 ? -2.404 27.812 15.641 1 98.75 70 GLY B CA 1
ATOM 3135 C C . GLY B 1 70 ? -1.901 27.469 17.031 1 98.75 70 GLY B C 1
ATOM 3136 O O . GLY B 1 70 ? -2.125 26.359 17.516 1 98.75 70 GLY B O 1
ATOM 3137 N N . VAL B 1 71 ? -1.219 28.391 17.641 1 98.88 71 VAL B N 1
ATOM 3138 C CA . VAL B 1 71 ? -0.815 28.297 19.047 1 98.88 71 VAL B CA 1
ATOM 3139 C C . VAL B 1 71 ? -1.287 29.547 19.797 1 98.88 71 VAL B C 1
ATOM 3141 O O . VAL B 1 71 ? -1.149 30.672 19.312 1 98.88 71 VAL B O 1
ATOM 3144 N N . GLY B 1 72 ? -1.847 29.328 20.938 1 98.75 72 GLY B N 1
ATOM 3145 C CA . GLY B 1 72 ? -2.311 30.438 21.766 1 98.75 72 GLY B CA 1
ATOM 3146 C C . GLY B 1 72 ? -2.701 30.016 23.172 1 98.75 72 GLY B C 1
ATOM 3147 O O . GLY B 1 72 ? -2.363 28.906 23.609 1 98.75 72 GLY B O 1
ATOM 3148 N N . THR B 1 73 ? -3.373 30.891 23.828 1 98.56 73 THR B N 1
ATOM 3149 C CA . THR B 1 73 ? -3.762 30.688 25.219 1 98.56 73 THR B CA 1
ATOM 3150 C C . THR B 1 73 ? -5.273 30.531 25.344 1 98.56 73 THR B C 1
ATOM 3152 O O . THR B 1 73 ? -6.027 31.312 24.734 1 98.56 73 THR B O 1
ATOM 3155 N N . VAL B 1 74 ? -5.664 29.578 26.141 1 98.75 74 VAL B N 1
ATOM 3156 C CA . VAL B 1 74 ? -7.094 29.391 26.391 1 98.75 74 VAL B CA 1
ATOM 3157 C C . VAL B 1 74 ? -7.621 30.531 27.266 1 98.75 74 VAL B C 1
ATOM 3159 O O . VAL B 1 74 ? -7.129 30.75 28.375 1 98.75 74 VAL B O 1
ATOM 3162 N N . VAL B 1 75 ? -8.711 31.219 26.812 1 98.56 75 VAL B N 1
ATOM 3163 C CA . VAL B 1 75 ? -9.156 32.406 27.531 1 98.56 75 VAL B CA 1
ATOM 3164 C C . VAL B 1 75 ? -10.609 32.219 27.969 1 98.56 75 VAL B C 1
ATOM 3166 O O . VAL B 1 75 ? -11.102 32.969 28.812 1 98.56 75 VAL B O 1
ATOM 3169 N N . GLN B 1 76 ? -11.273 31.266 27.406 1 98.31 76 GLN B N 1
ATOM 3170 C CA . GLN B 1 76 ? -12.648 30.984 27.781 1 98.31 76 GLN B CA 1
ATOM 3171 C C . GLN B 1 76 ? -12.992 29.516 27.578 1 98.31 76 GLN B C 1
ATOM 3173 O O . GLN B 1 76 ? -12.539 28.906 26.609 1 98.31 76 GLN B O 1
ATOM 3178 N N . LEU B 1 77 ? -13.742 28.969 28.516 1 98.12 77 LEU B N 1
ATOM 3179 C CA . LEU B 1 77 ? -14.148 27.562 28.453 1 98.12 77 LEU B CA 1
ATOM 3180 C C . LEU B 1 77 ? -15.648 27.438 28.188 1 98.12 77 LEU B C 1
ATOM 3182 O O . LEU B 1 77 ? -16.438 28.234 28.703 1 98.12 77 LEU B O 1
ATOM 3186 N N . GLY B 1 78 ? -15.953 26.531 27.297 1 97.75 78 GLY B N 1
ATOM 3187 C CA . GLY B 1 78 ? -17.344 26.109 27.219 1 97.75 78 GLY B CA 1
ATOM 3188 C C . GLY B 1 78 ? -17.719 25.078 28.25 1 97.75 78 GLY B C 1
ATOM 3189 O O . GLY B 1 78 ? -16.844 24.547 28.953 1 97.75 78 GLY B O 1
ATOM 3190 N N . ALA B 1 79 ? -19.031 24.766 28.266 1 97.12 79 ALA B N 1
ATOM 3191 C CA . ALA B 1 79 ? -19.516 23.766 29.219 1 97.12 79 ALA B CA 1
ATOM 3192 C C . ALA B 1 79 ? -18.844 22.406 28.969 1 97.12 79 ALA B C 1
ATOM 3194 O O . ALA B 1 79 ? -18.75 21.969 27.812 1 97.12 79 ALA B O 1
ATOM 3195 N N . GLY B 1 80 ? -18.312 21.781 30.031 1 96.62 80 GLY B N 1
ATOM 3196 C CA . GLY B 1 80 ? -17.766 20.453 29.922 1 96.62 80 GLY B CA 1
ATOM 3197 C C . GLY B 1 80 ? -16.266 20.438 29.688 1 96.62 80 GLY B C 1
ATOM 3198 O O . GLY B 1 80 ? -15.617 19.391 29.828 1 96.62 80 GLY B O 1
ATOM 3199 N N . ALA B 1 81 ? -15.68 21.578 29.266 1 97.5 81 ALA B N 1
ATOM 3200 C CA . ALA B 1 81 ? -14.234 21.656 29.094 1 97.5 81 ALA B CA 1
ATOM 3201 C C . ALA B 1 81 ? -13.523 21.656 30.438 1 97.5 81 ALA B C 1
ATOM 3203 O O . ALA B 1 81 ? -13.984 22.297 31.391 1 97.5 81 ALA B O 1
ATOM 3204 N N . ALA B 1 82 ? -12.461 21 30.562 1 97 82 ALA B N 1
ATOM 3205 C CA . ALA B 1 82 ? -11.703 20.906 31.797 1 97 82 ALA B CA 1
ATOM 3206 C C . ALA B 1 82 ? -11.211 22.266 32.25 1 97 82 ALA B C 1
ATOM 3208 O O . ALA B 1 82 ? -10.57 22.984 31.5 1 97 82 ALA B O 1
ATOM 3209 N N . GLN B 1 83 ? -11.375 22.547 33.469 1 96.88 83 GLN B N 1
ATOM 3210 C CA . GLN B 1 83 ? -10.977 23.828 34.031 1 96.88 83 GLN B CA 1
ATOM 3211 C C . GLN B 1 83 ? -9.461 24.016 33.969 1 96.88 83 GLN B C 1
ATOM 3213 O O . GLN B 1 83 ? -8.969 25.141 33.875 1 96.88 83 GLN B O 1
ATOM 3218 N N . SER B 1 84 ? -8.797 22.953 34 1 97.44 84 SER B N 1
ATOM 3219 C CA . SER B 1 84 ? -7.34 23 34 1 97.44 84 SER B CA 1
ATOM 3220 C C . SER B 1 84 ? -6.793 23.578 32.719 1 97.44 84 SER B C 1
ATOM 3222 O O . SER B 1 84 ? -5.617 23.938 32.625 1 97.44 84 SER B O 1
ATOM 3224 N N . LEU B 1 85 ? -7.605 23.672 31.672 1 97.88 85 LEU B N 1
ATOM 3225 C CA . LEU B 1 85 ? -7.152 24.156 30.375 1 97.88 85 LEU B CA 1
ATOM 3226 C C . LEU B 1 85 ? -7.117 25.688 30.359 1 97.88 85 LEU B C 1
ATOM 3228 O O . LEU B 1 85 ? -6.457 26.281 29.5 1 97.88 85 LEU B O 1
ATOM 3232 N N . LEU B 1 86 ? -7.875 26.328 31.266 1 98 86 LEU B N 1
ATOM 3233 C CA . LEU B 1 86 ? -7.91 27.781 31.266 1 98 86 LEU B CA 1
ATOM 3234 C C . LEU B 1 86 ? -6.523 28.359 31.531 1 98 86 LEU B C 1
ATOM 3236 O O . LEU B 1 86 ? -5.844 27.953 32.469 1 98 86 LEU B O 1
ATOM 3240 N N . GLY B 1 87 ? -6.141 29.219 30.625 1 97.75 87 GLY B N 1
ATOM 3241 C CA . GLY B 1 87 ? -4.855 29.891 30.781 1 97.75 87 GLY B CA 1
ATOM 3242 C C . GLY B 1 87 ? -3.697 29.094 30.203 1 97.75 87 GLY B C 1
ATOM 3243 O O . GLY B 1 87 ? -2.576 29.609 30.125 1 97.75 87 GLY B O 1
ATOM 3244 N N . LYS B 1 88 ? -3.926 27.906 29.766 1 98 88 LYS B N 1
ATOM 3245 C CA . LYS B 1 88 ? -2.863 27.078 29.203 1 98 88 LYS B CA 1
ATOM 3246 C C . LYS B 1 88 ? -2.555 27.469 27.766 1 98 88 LYS B C 1
ATOM 3248 O O . LYS B 1 88 ? -3.453 27.875 27.016 1 98 88 LYS B O 1
ATOM 3253 N N . ARG B 1 89 ? -1.284 27.391 27.391 1 98.56 89 ARG B N 1
ATOM 3254 C CA . ARG B 1 89 ? -0.888 27.516 25.984 1 98.56 89 ARG B CA 1
ATOM 3255 C C . ARG B 1 89 ? -1.172 26.219 25.234 1 98.56 89 ARG B C 1
ATOM 3257 O O . ARG B 1 89 ? -0.657 25.156 25.578 1 98.56 89 ARG B O 1
ATOM 3264 N N . VAL B 1 90 ? -1.995 26.297 24.203 1 98.81 90 VAL B N 1
ATOM 3265 C CA . VAL B 1 90 ? -2.402 25.109 23.484 1 98.81 90 VAL B CA 1
ATOM 3266 C C . VAL B 1 90 ? -2.195 25.297 21.984 1 98.81 90 VAL B C 1
ATOM 3268 O O . VAL B 1 90 ? -2.078 26.438 21.516 1 98.81 90 VAL B O 1
ATOM 3271 N N . GLY B 1 91 ? -2.014 24.234 21.344 1 98.75 91 GLY B N 1
ATOM 3272 C CA . GLY B 1 91 ? -1.999 24.188 19.891 1 98.75 91 GLY B CA 1
ATOM 3273 C C . GLY B 1 91 ? -3.297 23.688 19.297 1 98.75 91 GLY B C 1
ATOM 3274 O O . GLY B 1 91 ? -3.902 22.75 19.828 1 98.75 91 GLY B O 1
ATOM 3275 N N . VAL B 1 92 ? -3.777 24.359 18.281 1 98.69 92 VAL B N 1
ATOM 3276 C CA . VAL B 1 92 ? -4.918 23.922 17.469 1 98.69 92 VAL B CA 1
ATOM 3277 C C . VAL B 1 92 ? -4.426 23.281 16.172 1 98.69 92 VAL B C 1
ATOM 3279 O O . VAL B 1 92 ? -3.857 23.969 15.312 1 98.69 92 VAL B O 1
ATOM 3282 N N . LYS B 1 93 ? -4.699 21.953 16.016 1 98.06 93 LYS B N 1
ATOM 3283 C CA . LYS B 1 93 ? -4.164 21.156 14.914 1 98.06 93 LYS B CA 1
ATOM 3284 C C . LYS B 1 93 ? -5.188 21.016 13.797 1 98.06 93 LYS B C 1
ATOM 3286 O O . LYS B 1 93 ? -6.258 21.609 13.844 1 98.06 93 LYS B O 1
ATOM 3291 N N . TRP B 1 94 ? -4.773 20.297 12.82 1 97.38 94 TRP B N 1
ATOM 3292 C CA . TRP B 1 94 ? -5.625 19.953 11.688 1 97.38 94 TRP B CA 1
ATOM 3293 C C . TRP B 1 94 ? -6.875 19.219 12.148 1 97.38 94 TRP B C 1
ATOM 3295 O O . TRP B 1 94 ? -7.992 19.562 11.766 1 97.38 94 TRP B O 1
ATOM 3305 N N . LEU B 1 95 ? -6.641 18.188 12.945 1 98.06 95 LEU B N 1
ATOM 3306 C CA . LEU B 1 95 ? -7.77 17.422 13.469 1 98.06 95 LEU B CA 1
ATOM 3307 C C . LEU B 1 95 ? -8.5 18.188 14.555 1 98.06 95 LEU B C 1
ATOM 3309 O O . LEU B 1 95 ? -7.977 18.359 15.664 1 98.06 95 LEU B O 1
ATOM 3313 N N . TRP B 1 96 ? -9.641 18.672 14.227 1 98.19 96 TRP B N 1
ATOM 3314 C CA . TRP B 1 96 ? -10.438 19.438 15.172 1 98.19 96 TRP B CA 1
ATOM 3315 C C . TRP B 1 96 ? -11.164 18.516 16.141 1 98.19 96 TRP B C 1
ATOM 3317 O O . TRP B 1 96 ? -11.211 18.781 17.344 1 98.19 96 TRP B O 1
ATOM 3327 N N . SER B 1 97 ? -11.703 17.469 15.602 1 98.19 97 SER B N 1
ATOM 3328 C CA . SER B 1 97 ? -12.305 16.422 16.422 1 98.19 97 SER B CA 1
ATOM 3329 C C . SER B 1 97 ? -12.5 15.141 15.625 1 98.19 97 SER B C 1
ATOM 3331 O O . SER B 1 97 ? -12.414 15.148 14.391 1 98.19 97 SER B O 1
ATOM 3333 N N . ALA B 1 98 ? -12.656 14.023 16.312 1 98.06 98 ALA B N 1
ATOM 3334 C CA . ALA B 1 98 ? -12.992 12.719 15.75 1 98.06 98 ALA B CA 1
ATOM 3335 C C . ALA B 1 98 ? -14.18 12.094 16.469 1 98.06 98 ALA B C 1
ATOM 3337 O O . ALA B 1 98 ? -14.547 12.531 17.562 1 98.06 98 ALA B O 1
ATOM 3338 N N . CYS B 1 99 ? -14.805 11.047 15.961 1 97.5 99 CYS B N 1
ATOM 3339 C CA . CYS B 1 99 ? -16.062 10.523 16.5 1 97.5 99 CYS B CA 1
ATOM 3340 C C . CYS B 1 99 ? -15.82 9.711 17.766 1 97.5 99 CYS B C 1
ATOM 3342 O O . CYS B 1 99 ? -16.719 9.586 18.609 1 97.5 99 CYS B O 1
ATOM 3344 N N . GLY B 1 100 ? -14.68 9.125 17.859 1 96.56 100 GLY B N 1
ATOM 3345 C CA . GLY B 1 100 ? -14.328 8.328 19.031 1 96.56 100 GLY B CA 1
ATOM 3346 C C . GLY B 1 100 ? -15.023 6.98 19.062 1 96.56 100 GLY B C 1
ATOM 3347 O O . GLY B 1 100 ? -14.812 6.195 19.984 1 96.56 100 GLY B O 1
ATOM 3348 N N . GLN B 1 101 ? -15.789 6.641 17.984 1 96.5 101 GLN B N 1
ATOM 3349 C CA . GLN B 1 101 ? -16.641 5.457 18.062 1 96.5 101 GLN B CA 1
ATOM 3350 C C . GLN B 1 101 ? -16.328 4.48 16.938 1 96.5 101 GLN B C 1
ATOM 3352 O O . GLN B 1 101 ? -16.609 3.285 17.047 1 96.5 101 GLN B O 1
ATOM 3357 N N . CYS B 1 102 ? -15.828 4.949 15.883 1 96.69 102 CYS B N 1
ATOM 3358 C CA . CYS B 1 102 ? -15.57 4.074 14.75 1 96.69 102 CYS B CA 1
ATOM 3359 C C . CYS B 1 102 ? -14.359 3.186 15.008 1 96.69 102 CYS B C 1
ATOM 3361 O O . CYS B 1 102 ? -13.664 3.357 16 1 96.69 102 CYS B O 1
ATOM 3363 N N . SER B 1 103 ? -14.086 2.307 14.117 1 95.56 103 SER B N 1
ATOM 3364 C CA . SER B 1 103 ? -13.055 1.296 14.32 1 95.56 103 SER B CA 1
ATOM 3365 C C . SER B 1 103 ? -11.664 1.926 14.391 1 95.56 103 SER B C 1
ATOM 3367 O O . SER B 1 103 ? -10.836 1.515 15.203 1 95.56 103 SER B O 1
ATOM 3369 N N . VAL B 1 104 ? -11.406 2.943 13.602 1 95.75 104 VAL B N 1
ATOM 3370 C CA . VAL B 1 104 ? -10.078 3.541 13.586 1 95.75 104 VAL B CA 1
ATOM 3371 C C . VAL B 1 104 ? -9.883 4.391 14.836 1 95.75 104 VAL B C 1
ATOM 3373 O O . VAL B 1 104 ? -8.781 4.438 15.398 1 95.75 104 VAL B O 1
ATOM 3376 N N . CYS B 1 105 ? -10.898 5.051 15.32 1 96.81 105 CYS B N 1
ATOM 3377 C CA . CYS B 1 105 ? -10.805 5.828 16.547 1 96.81 105 CYS B CA 1
ATOM 3378 C C . CYS B 1 105 ? -10.516 4.926 17.75 1 96.81 105 CYS B C 1
ATOM 3380 O O . CYS B 1 105 ? -9.68 5.254 18.594 1 96.81 105 CYS B O 1
ATOM 3382 N N . LYS B 1 106 ? -11.188 3.812 17.734 1 95.62 106 LYS B N 1
ATOM 3383 C CA . LYS B 1 106 ? -11.023 2.883 18.859 1 95.62 106 LYS B CA 1
ATOM 3384 C C . LYS B 1 106 ? -9.602 2.338 18.922 1 95.62 106 LYS B C 1
ATOM 3386 O O . LYS B 1 106 ? -9.125 1.95 19.984 1 95.62 106 LYS B O 1
ATOM 3391 N N . LYS B 1 107 ? -8.953 2.385 17.766 1 93.75 107 LYS B N 1
ATOM 3392 C CA . LYS B 1 107 ? -7.586 1.863 17.703 1 93.75 107 LYS B CA 1
ATOM 3393 C C . LYS B 1 107 ? -6.562 2.979 17.875 1 93.75 107 LYS B C 1
ATOM 3395 O O . LYS B 1 107 ? -5.355 2.746 17.766 1 93.75 107 LYS B O 1
ATOM 3400 N N . GLY B 1 108 ? -7.004 4.191 18.047 1 93.88 108 GLY B N 1
ATOM 3401 C CA . GLY B 1 108 ? -6.109 5.309 18.328 1 93.88 108 GLY B CA 1
ATOM 3402 C C . GLY B 1 108 ? -5.672 6.035 17.062 1 93.88 108 GLY B C 1
ATOM 3403 O O . GLY B 1 108 ? -4.824 6.926 17.125 1 93.88 108 GLY B O 1
ATOM 3404 N N . PHE B 1 109 ? -6.227 5.648 15.922 1 96 109 PHE B N 1
ATOM 3405 C CA . PHE B 1 109 ? -5.887 6.285 14.648 1 96 109 PHE B CA 1
ATOM 3406 C C . PHE B 1 109 ? -6.945 7.305 14.25 1 96 109 PHE B C 1
ATOM 3408 O O . PHE B 1 109 ? -7.477 7.258 13.141 1 96 109 PHE B O 1
ATOM 3415 N N . ILE B 1 110 ? -7.117 8.289 15.148 1 96.88 110 ILE B N 1
ATOM 3416 C CA . ILE B 1 110 ? -8.211 9.242 15.023 1 96.88 110 ILE B CA 1
ATOM 3417 C C . ILE B 1 110 ? -7.992 10.109 13.781 1 96.88 110 ILE B C 1
ATOM 3419 O O . ILE B 1 110 ? -8.938 10.695 13.25 1 96.88 110 ILE B O 1
ATOM 3423 N N . ASN B 1 111 ? -6.711 10.164 13.352 1 97.44 111 ASN B N 1
ATOM 3424 C CA . ASN B 1 111 ? -6.379 10.969 12.18 1 97.44 111 ASN B CA 1
ATOM 3425 C C . ASN B 1 111 ? -6.949 10.359 10.906 1 97.44 111 ASN B C 1
ATOM 3427 O O . ASN B 1 111 ? -6.957 11.008 9.859 1 97.44 111 ASN B O 1
ATOM 3431 N N . TYR B 1 112 ? -7.5 9.109 10.961 1 97.94 112 TYR B N 1
ATOM 3432 C CA . TYR B 1 112 ? -8.117 8.469 9.805 1 97.94 112 TYR B CA 1
ATOM 3433 C C . TYR B 1 112 ? -9.617 8.32 10 1 97.94 112 TYR B C 1
ATOM 3435 O O . TYR B 1 112 ? -10.289 7.613 9.242 1 97.94 112 TYR B O 1
ATOM 3443 N N . CYS B 1 113 ? -10.227 8.969 11.023 1 97.88 113 CYS B N 1
ATOM 3444 C CA . CYS B 1 113 ? -11.664 8.906 11.289 1 97.88 113 CYS B CA 1
ATOM 3445 C C . CYS B 1 113 ? -12.461 9.43 10.102 1 97.88 113 CYS B C 1
ATOM 3447 O O . CYS B 1 113 ? -12.219 10.547 9.633 1 97.88 113 CYS B O 1
ATOM 3449 N N . PRO B 1 114 ? -13.375 8.617 9.586 1 96.62 114 PRO B N 1
ATOM 3450 C CA . PRO B 1 114 ? -14.18 9.094 8.453 1 96.62 114 PRO B CA 1
ATOM 3451 C C . PRO B 1 114 ? -15.109 10.242 8.836 1 96.62 114 PRO B C 1
ATOM 3453 O O . PRO B 1 114 ? -15.664 10.906 7.961 1 96.62 114 PRO B O 1
ATOM 3456 N N . ARG B 1 115 ? -15.289 10.562 10.156 1 96.69 115 ARG B N 1
ATOM 3457 C CA . ARG B 1 115 ? -16.203 11.586 10.633 1 96.69 115 ARG B CA 1
ATOM 3458 C C . ARG B 1 115 ? -15.453 12.727 11.305 1 96.69 115 ARG B C 1
ATOM 3460 O O . ARG B 1 115 ? -16.016 13.477 12.109 1 96.69 115 ARG B O 1
ATOM 3467 N N . GLN B 1 116 ? -14.18 12.812 10.977 1 97.75 116 GLN B N 1
ATOM 3468 C CA . GLN B 1 116 ? -13.383 13.836 11.648 1 97.75 116 GLN B CA 1
ATOM 3469 C C . GLN B 1 116 ? -13.766 15.234 11.172 1 97.75 116 GLN B C 1
ATOM 3471 O O . GLN B 1 116 ? -14.242 15.398 10.047 1 97.75 116 GLN B O 1
ATOM 3476 N N . ARG B 1 117 ? -13.68 16.156 12.016 1 97.94 117 ARG B N 1
ATOM 3477 C CA . ARG B 1 117 ? -13.75 17.578 11.68 1 97.94 117 ARG B CA 1
ATOM 3478 C C . ARG B 1 117 ? -12.352 18.188 11.625 1 97.94 117 ARG B C 1
ATOM 3480 O O . ARG B 1 117 ? -11.453 17.781 12.352 1 97.94 117 ARG B O 1
ATOM 3487 N N . ASN B 1 118 ? -12.172 19.109 10.727 1 97.94 118 ASN B N 1
ATOM 3488 C CA . ASN B 1 118 ? -10.836 19.641 10.477 1 97.94 118 ASN B CA 1
ATOM 3489 C C . ASN B 1 118 ? -10.82 21.156 10.555 1 97.94 118 ASN B C 1
ATOM 3491 O O . ASN B 1 118 ? -11.703 21.828 10 1 97.94 118 ASN B O 1
ATOM 3495 N N . THR B 1 119 ? -9.797 21.656 11.195 1 98.44 119 THR B N 1
ATOM 3496 C CA . THR B 1 119 ? -9.609 23.094 11.344 1 98.44 119 THR B CA 1
ATOM 3497 C C . THR B 1 119 ? -9.383 23.75 9.984 1 98.44 119 THR B C 1
ATOM 3499 O O . THR B 1 119 ? -8.508 23.328 9.227 1 98.44 119 THR B O 1
ATOM 3502 N N . GLY B 1 120 ? -10.172 24.75 9.68 1 97.62 120 GLY B N 1
ATOM 3503 C CA . GLY B 1 120 ? -10.055 25.453 8.406 1 97.62 120 GLY B CA 1
ATOM 3504 C C . GLY B 1 120 ? -10.883 24.828 7.305 1 97.62 120 GLY B C 1
ATOM 3505 O O . GLY B 1 120 ? -11.016 25.406 6.219 1 97.62 120 GLY B O 1
ATOM 3506 N N . ARG B 1 121 ? -11.445 23.672 7.566 1 96.25 121 ARG B N 1
ATOM 3507 C CA . ARG B 1 121 ? -12.242 22.984 6.551 1 96.25 121 ARG B CA 1
ATOM 3508 C C . ARG B 1 121 ? -13.68 22.797 7.02 1 96.25 121 ARG B C 1
ATOM 3510 O O . ARG B 1 121 ? -14.625 23.172 6.316 1 96.25 121 ARG B O 1
ATOM 3517 N N . THR B 1 122 ? -13.867 22.203 8.18 1 97.06 122 THR B N 1
ATOM 3518 C CA . THR B 1 122 ? -15.195 22.016 8.742 1 97.06 122 THR B CA 1
ATOM 3519 C C . THR B 1 122 ? -15.461 23.031 9.859 1 97.06 122 THR B C 1
ATOM 3521 O O . THR B 1 122 ? -16.609 23.406 10.102 1 97.06 122 THR B O 1
ATOM 3524 N N . ASP B 1 123 ? -14.453 23.406 10.508 1 97.81 123 ASP B N 1
ATOM 3525 C CA . ASP B 1 123 ? -14.484 24.422 11.555 1 97.81 123 ASP B CA 1
ATOM 3526 C C . ASP B 1 123 ? -13.578 25.594 11.211 1 97.81 123 ASP B C 1
ATOM 3528 O O . ASP B 1 123 ? -12.586 25.438 10.492 1 97.81 123 ASP B O 1
ATOM 3532 N N . LEU B 1 124 ? -13.883 26.781 11.742 1 98.38 124 LEU B N 1
ATOM 3533 C CA . LEU B 1 124 ? -13.094 27.969 11.414 1 98.38 124 LEU B CA 1
ATOM 3534 C C . LEU B 1 124 ? -11.625 27.766 11.758 1 98.38 124 LEU B C 1
ATOM 3536 O O . LEU B 1 124 ? -11.305 27.172 12.789 1 98.38 124 LEU B O 1
ATOM 3540 N N . GLY B 1 125 ? -10.789 28.328 10.891 1 98.5 125 GLY B N 1
ATOM 3541 C CA . GLY B 1 125 ? -9.359 28.062 11 1 98.5 125 GLY B CA 1
ATOM 3542 C C . GLY B 1 125 ? -8.648 29 11.969 1 98.5 125 GLY B C 1
ATOM 3543 O O . GLY B 1 125 ? -9.297 29.719 12.734 1 98.5 125 GLY B O 1
ATOM 3544 N N . THR B 1 126 ? -7.359 28.938 11.938 1 98.81 126 THR B N 1
ATOM 3545 C CA . THR B 1 126 ? -6.547 29.594 12.961 1 98.81 126 THR B CA 1
ATOM 3546 C C . THR B 1 126 ? -6.02 30.938 12.453 1 98.81 126 THR B C 1
ATOM 3548 O O . THR B 1 126 ? -5.293 31.625 13.172 1 98.81 126 THR B O 1
ATOM 3551 N N . LEU B 1 127 ? -6.316 31.281 11.242 1 98.62 127 LEU B N 1
ATOM 3552 C CA . LEU B 1 127 ? -5.898 32.594 10.781 1 98.62 127 LEU B CA 1
ATOM 3553 C C . LEU B 1 127 ? -6.871 33.688 11.258 1 98.62 127 LEU B C 1
ATOM 3555 O O . LEU B 1 127 ? -7.469 34.375 10.438 1 98.62 127 LEU B O 1
ATOM 3559 N N . GLN B 1 128 ? -6.973 33.812 12.492 1 98.38 128 GLN B N 1
ATOM 3560 C CA . GLN B 1 128 ? -7.762 34.812 13.227 1 98.38 128 GLN B CA 1
ATOM 3561 C C . GLN B 1 128 ? -7.172 35.062 14.617 1 98.38 128 GLN B C 1
ATOM 3563 O O . GLN B 1 128 ? -6.23 34.375 15.023 1 98.38 128 GLN B O 1
ATOM 3568 N N . GLN B 1 129 ? -7.652 35.969 15.344 1 98.19 129 GLN B N 1
ATOM 3569 C CA . GLN B 1 129 ? -7.09 36.375 16.641 1 98.19 129 GLN B CA 1
ATOM 3570 C C . GLN B 1 129 ? -7.582 35.438 17.75 1 98.19 129 GLN B C 1
ATOM 3572 O O . GLN B 1 129 ? -6.828 35.094 18.656 1 98.19 129 GLN B O 1
ATOM 3577 N N . TYR B 1 130 ? -8.867 35.125 17.719 1 98.44 130 TYR B N 1
ATOM 3578 C CA . TYR B 1 130 ? -9.539 34.219 18.656 1 98.44 130 TYR B CA 1
ATOM 3579 C C . TYR B 1 130 ? -10.219 33.094 17.906 1 98.44 130 TYR B C 1
ATOM 3581 O O . TYR B 1 130 ? -11.07 33.312 17.047 1 98.44 130 TYR B O 1
ATOM 3589 N N . CYS B 1 131 ? -9.852 31.922 18.188 1 98.25 131 CYS B N 1
ATOM 3590 C CA . CYS B 1 131 ? -10.469 30.812 17.453 1 98.25 131 CYS B CA 1
ATOM 3591 C C . CYS B 1 131 ? -11.039 29.781 18.422 1 98.25 131 CYS B C 1
ATOM 3593 O O . CYS B 1 131 ? -10.555 29.625 19.547 1 98.25 131 CYS B O 1
ATOM 3595 N N . LEU B 1 132 ? -12.07 29.156 18.016 1 98.69 132 LEU B N 1
ATOM 3596 C CA . LEU B 1 132 ? -12.625 28.031 18.766 1 98.69 132 LEU B CA 1
ATOM 3597 C C . LEU B 1 132 ? -11.82 26.766 18.547 1 98.69 132 LEU B C 1
ATOM 3599 O O . LEU B 1 132 ? -11.25 26.562 17.469 1 98.69 132 LEU B O 1
ATOM 3603 N N . ALA B 1 133 ? -11.742 25.922 19.531 1 98.75 133 ALA B N 1
ATOM 3604 C CA . ALA B 1 133 ? -11.141 24.594 19.453 1 98.75 133 ALA B CA 1
ATOM 3605 C C . ALA B 1 133 ? -11.906 23.594 20.312 1 98.75 133 ALA B C 1
ATOM 3607 O O . ALA B 1 133 ? -12.703 23.984 21.172 1 98.75 133 ALA B O 1
ATOM 3608 N N . HIS B 1 134 ? -11.75 22.391 20 1 98.5 134 HIS B N 1
ATOM 3609 C CA . HIS B 1 134 ? -12.344 21.344 20.812 1 98.5 134 HIS B CA 1
ATOM 3610 C C . HIS B 1 134 ? -11.453 21 22 1 98.5 134 HIS B C 1
ATOM 3612 O O . HIS B 1 134 ? -10.273 20.688 21.828 1 98.5 134 HIS B O 1
ATOM 3618 N N . ALA B 1 135 ? -12.008 20.953 23.172 1 98.25 135 ALA B N 1
ATOM 3619 C CA . ALA B 1 135 ? -11.258 20.828 24.406 1 98.25 135 ALA B CA 1
ATOM 3620 C C . ALA B 1 135 ? -10.469 19.516 24.453 1 98.25 135 ALA B C 1
ATOM 3622 O O . ALA B 1 135 ? -9.375 19.453 25.016 1 98.25 135 ALA B O 1
ATOM 3623 N N . ASP B 1 136 ? -10.984 18.484 23.812 1 96.5 136 ASP B N 1
ATOM 3624 C CA . ASP B 1 136 ? -10.383 17.156 23.922 1 96.5 136 ASP B CA 1
ATOM 3625 C C . ASP B 1 136 ? -9.289 16.953 22.875 1 96.5 136 ASP B C 1
ATOM 3627 O O . ASP B 1 136 ? -8.57 15.961 22.891 1 96.5 136 ASP B O 1
ATOM 3631 N N . TYR B 1 137 ? -9.086 17.906 21.938 1 97.38 137 TYR B N 1
ATOM 3632 C CA . TYR B 1 137 ? -8.227 17.625 20.797 1 97.38 137 TYR B CA 1
ATOM 3633 C C . TYR B 1 137 ? -7.129 18.672 20.672 1 97.38 137 TYR B C 1
ATOM 3635 O O . TYR B 1 137 ? -6.266 18.578 19.797 1 97.38 137 TYR B O 1
ATOM 3643 N N . VAL B 1 138 ? -7.121 19.672 21.562 1 98.31 138 VAL B N 1
ATOM 3644 C CA . VAL B 1 138 ? -6.016 20.625 21.578 1 98.31 138 VAL B CA 1
ATOM 3645 C C . VAL B 1 138 ? -4.762 19.953 22.141 1 98.31 138 VAL B C 1
ATOM 3647 O O . VAL B 1 138 ? -4.852 18.922 22.812 1 98.31 138 VAL B O 1
ATOM 3650 N N . THR B 1 139 ? -3.68 20.5 21.812 1 98.38 139 THR B N 1
ATOM 3651 C CA . THR B 1 139 ? -2.381 20.031 22.281 1 98.38 139 THR B CA 1
ATOM 3652 C C . THR B 1 139 ? -1.739 21.047 23.219 1 98.38 139 THR B C 1
ATOM 3654 O O . THR B 1 139 ? -1.513 22.203 22.844 1 98.38 139 THR B O 1
ATOM 3657 N N . GLU B 1 140 ? -1.498 20.656 24.438 1 98.25 140 GLU B N 1
ATOM 3658 C CA . GLU B 1 140 ? -0.769 21.562 25.312 1 98.25 140 GLU B CA 1
ATOM 3659 C C . GLU B 1 140 ? 0.659 21.781 24.828 1 98.25 140 GLU B C 1
ATOM 3661 O O . GLU B 1 140 ? 1.359 20.812 24.484 1 98.25 140 GLU B O 1
ATOM 3666 N N . ILE B 1 141 ? 1.088 22.953 24.766 1 98.69 141 ILE B N 1
ATOM 3667 C CA . ILE B 1 141 ? 2.43 23.312 24.312 1 98.69 141 ILE B CA 1
ATOM 3668 C C . ILE B 1 141 ? 3.365 23.438 25.516 1 98.69 141 ILE B C 1
ATOM 3670 O O . ILE B 1 141 ? 3.135 24.25 26.406 1 98.69 141 ILE B O 1
ATOM 3674 N N . PRO B 1 142 ? 4.379 22.594 25.578 1 97.81 142 PRO B N 1
ATOM 3675 C CA . PRO B 1 142 ? 5.301 22.672 26.719 1 97.81 142 PRO B CA 1
ATOM 3676 C C . PRO B 1 142 ? 5.918 24.062 26.875 1 97.81 142 PRO B C 1
ATOM 3678 O O . PRO B 1 142 ? 6.203 24.734 25.875 1 97.81 142 PRO B O 1
ATOM 3681 N N . GLU B 1 143 ? 6.23 24.172 28.203 1 95.44 143 GLU B N 1
ATOM 3682 C CA . GLU B 1 143 ? 6.973 25.391 28.469 1 95.44 143 GLU B CA 1
ATOM 3683 C C . GLU B 1 143 ? 8.359 25.344 27.844 1 95.44 143 GLU B C 1
ATOM 3685 O O . GLU B 1 143 ? 9.023 24.312 27.844 1 95.44 143 GLU B O 1
ATOM 3690 N N . GLY B 1 144 ? 8.781 26.203 27.047 1 96.81 144 GLY B N 1
ATOM 3691 C CA . GLY B 1 144 ? 10.094 26.234 26.438 1 96.81 144 GLY B CA 1
ATOM 3692 C C . GLY B 1 144 ? 10.055 26.156 24.938 1 96.81 144 GLY B C 1
ATOM 3693 O O . GLY B 1 144 ? 11.047 26.453 24.266 1 96.81 144 GLY B O 1
ATOM 3694 N N . VAL B 1 145 ? 9 25.625 24.516 1 98.06 145 VAL B N 1
ATOM 3695 C CA . VAL B 1 145 ? 8.859 25.594 23.062 1 98.06 145 VAL B CA 1
ATOM 3696 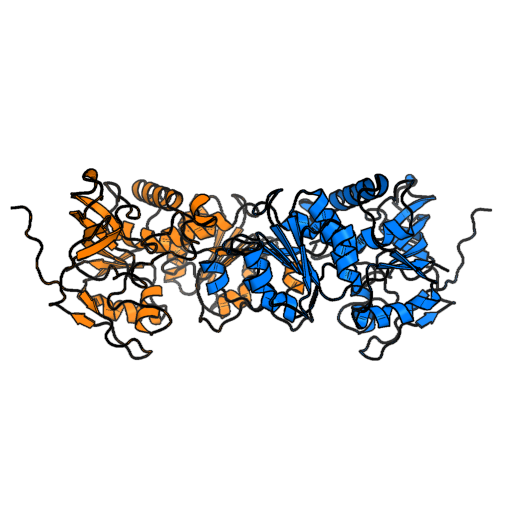C C . VAL B 1 145 ? 8.203 26.891 22.578 1 98.06 145 VAL B C 1
ATOM 3698 O O . VAL B 1 145 ? 7.062 27.188 22.938 1 98.06 145 VAL B O 1
ATOM 3701 N N . ARG B 1 146 ? 8.891 27.625 21.797 1 98.12 146 ARG B N 1
ATOM 3702 C CA . ARG B 1 146 ? 8.344 28.859 21.25 1 98.12 146 ARG B CA 1
ATOM 3703 C C . ARG B 1 146 ? 7.145 28.594 20.359 1 98.12 146 ARG B C 1
ATOM 3705 O O . ARG B 1 146 ? 7.121 27.594 19.625 1 98.12 146 ARG B O 1
ATOM 3712 N N . SER B 1 147 ? 6.172 29.438 20.438 1 98.5 147 SER B N 1
ATOM 3713 C CA . SER B 1 147 ? 4.934 29.266 19.688 1 98.5 147 SER B CA 1
ATOM 3714 C C . SER B 1 147 ? 5.199 29.172 18.203 1 98.5 147 SER B C 1
ATOM 3716 O O . SER B 1 147 ? 4.594 28.359 17.5 1 98.5 147 SER B O 1
ATOM 3718 N N . GLU B 1 148 ? 6.148 30 17.719 1 98.06 148 GLU B N 1
ATOM 3719 C CA . GLU B 1 148 ? 6.426 30.047 16.281 1 98.06 148 GLU B CA 1
ATOM 3720 C C . GLU B 1 148 ? 7.105 28.766 15.82 1 98.06 148 GLU B C 1
ATOM 3722 O O . GLU B 1 148 ? 7.078 28.438 14.633 1 98.06 148 GLU B O 1
ATOM 3727 N N . VAL B 1 149 ? 7.738 28.031 16.766 1 97.88 149 VAL B N 1
ATOM 3728 C CA . VAL B 1 149 ? 8.352 26.734 16.469 1 97.88 149 VAL B CA 1
ATOM 3729 C C . VAL B 1 149 ? 7.297 25.641 16.547 1 97.88 149 VAL B C 1
ATOM 3731 O O . VAL B 1 149 ? 7.262 24.734 15.711 1 97.88 149 VAL B O 1
ATOM 3734 N N . ALA B 1 150 ? 6.383 25.734 17.5 1 98.5 150 ALA B N 1
ATOM 3735 C CA . ALA B 1 150 ? 5.359 24.719 17.734 1 98.5 150 ALA B CA 1
ATOM 3736 C C . ALA B 1 150 ? 4.34 24.703 16.594 1 98.5 150 ALA B C 1
ATOM 3738 O O . ALA B 1 150 ? 3.852 23.641 16.203 1 98.5 150 ALA B O 1
ATOM 3739 N N . ALA B 1 151 ? 4.047 25.844 16.062 1 98.5 151 ALA B N 1
ATOM 3740 C CA . ALA B 1 151 ? 2.938 26 15.117 1 98.5 151 ALA B CA 1
ATOM 3741 C C . ALA B 1 151 ? 3.115 25.094 13.906 1 98.5 151 ALA B C 1
ATOM 3743 O O . ALA B 1 151 ? 2.26 24.25 13.625 1 98.5 151 ALA B O 1
ATOM 3744 N N . PRO B 1 152 ? 4.293 25.172 13.242 1 97.81 152 PRO B N 1
ATOM 3745 C CA . PRO B 1 152 ? 4.453 24.297 12.078 1 97.81 152 PRO B CA 1
ATOM 3746 C C . PRO B 1 152 ? 4.488 22.812 12.445 1 97.81 152 PRO B C 1
ATOM 3748 O O . PRO B 1 152 ? 4.18 21.953 11.617 1 97.81 152 PRO B O 1
ATOM 3751 N N . LEU B 1 153 ? 4.867 22.484 13.672 1 98.44 153 LEU B N 1
ATOM 3752 C CA . LEU B 1 153 ? 4.938 21.078 14.094 1 98.44 153 LEU B CA 1
ATOM 3753 C C . LEU B 1 153 ? 3.541 20.484 14.227 1 98.44 153 LEU B C 1
ATOM 3755 O O . LEU B 1 153 ? 3.371 19.266 14.141 1 98.44 153 LEU B O 1
ATOM 3759 N N . LEU B 1 154 ? 2.512 21.328 14.367 1 98.44 154 LEU B N 1
ATOM 3760 C CA . LEU B 1 154 ? 1.14 20.891 14.609 1 98.44 154 LEU B CA 1
ATOM 3761 C C . LEU B 1 154 ? 0.539 20.266 13.352 1 98.44 154 LEU B C 1
ATOM 3763 O O . LEU B 1 154 ? -0.473 19.578 13.43 1 98.44 154 LEU B O 1
ATOM 3767 N N . CYS B 1 155 ? 1.105 20.5 12.219 1 97.56 155 CYS B N 1
ATOM 3768 C CA . CYS B 1 155 ? 0.66 19.859 10.984 1 97.56 155 CYS B CA 1
ATOM 3769 C C . CYS B 1 155 ? 1.838 19.281 10.219 1 97.56 155 CYS B C 1
ATOM 3771 O O . CYS B 1 155 ? 1.954 18.062 10.094 1 97.56 155 CYS B O 1
ATOM 3773 N N . ALA B 1 156 ? 2.773 20.156 9.797 1 97.06 156 ALA B N 1
ATOM 3774 C CA . ALA B 1 156 ? 3.908 19.703 9 1 97.06 156 ALA B CA 1
ATOM 3775 C C . ALA B 1 156 ? 4.707 18.625 9.734 1 97.06 156 ALA B C 1
ATOM 3777 O O . ALA B 1 156 ? 4.977 17.562 9.188 1 97.06 156 ALA B O 1
ATOM 3778 N N . GLY B 1 157 ? 5.086 18.953 10.977 1 98.25 157 GLY B N 1
ATOM 3779 C CA . GLY B 1 157 ? 5.805 17.969 11.773 1 98.25 157 GLY B CA 1
ATOM 3780 C C . GLY B 1 157 ? 5.016 16.703 12.016 1 98.25 157 GLY B C 1
ATOM 3781 O O . GLY B 1 157 ? 5.539 15.594 11.844 1 98.25 157 GLY B O 1
ATOM 3782 N N . LEU B 1 158 ? 3.766 16.891 12.398 1 98.5 158 LEU B N 1
ATOM 3783 C CA . LEU B 1 158 ? 2.916 15.742 12.719 1 98.5 158 LEU B CA 1
ATOM 3784 C C . LEU B 1 158 ? 2.68 14.875 11.492 1 98.5 158 LEU B C 1
ATOM 3786 O O . LEU B 1 158 ? 2.627 13.648 11.594 1 98.5 158 LEU B O 1
ATOM 3790 N N . SER B 1 159 ? 2.566 15.5 10.328 1 98.12 159 SER B N 1
ATOM 3791 C CA . SER B 1 159 ? 2.391 14.781 9.078 1 98.12 159 SER B CA 1
ATOM 3792 C C . SER B 1 159 ? 3.576 13.859 8.797 1 98.12 159 SER B C 1
ATOM 3794 O O . SER B 1 159 ? 3.396 12.711 8.391 1 98.12 159 SER B O 1
ATOM 3796 N N . LEU B 1 160 ? 4.746 14.344 9.07 1 98.19 160 LEU B N 1
ATOM 3797 C CA . LEU B 1 160 ? 5.914 13.539 8.734 1 98.19 160 LEU B CA 1
ATOM 3798 C C . LEU B 1 160 ? 6.211 12.523 9.836 1 98.19 160 LEU B C 1
ATOM 3800 O O . LEU B 1 160 ? 6.754 11.453 9.562 1 98.19 160 LEU B O 1
ATOM 3804 N N . ALA B 1 161 ? 5.816 12.859 11.094 1 98.5 161 ALA B N 1
ATOM 3805 C CA . ALA B 1 161 ? 5.855 11.805 12.109 1 98.5 161 ALA B CA 1
ATOM 3806 C C . ALA B 1 161 ? 4.953 10.641 11.719 1 98.5 161 ALA B C 1
ATOM 3808 O O . ALA B 1 161 ? 5.352 9.477 11.828 1 98.5 161 ALA B O 1
ATOM 3809 N N . GLY B 1 162 ? 3.764 10.977 11.281 1 98.44 162 GLY B N 1
ATOM 3810 C CA . GLY B 1 162 ? 2.869 9.945 10.789 1 98.44 162 GLY B CA 1
ATOM 3811 C C . GLY B 1 162 ? 3.441 9.172 9.609 1 98.44 162 GLY B C 1
ATOM 3812 O O . GLY B 1 162 ? 3.406 7.941 9.594 1 98.44 162 GLY B O 1
ATOM 3813 N N . ALA B 1 163 ? 4 9.852 8.656 1 98.69 163 ALA B N 1
ATOM 3814 C CA . ALA B 1 163 ? 4.531 9.234 7.441 1 98.69 163 ALA B CA 1
ATOM 3815 C C . ALA B 1 163 ? 5.68 8.281 7.762 1 98.69 163 ALA B C 1
ATOM 3817 O O . ALA B 1 163 ? 5.727 7.164 7.25 1 98.69 163 ALA B O 1
ATOM 3818 N N . VAL B 1 164 ? 6.602 8.75 8.617 1 98.75 164 VAL B N 1
ATOM 3819 C CA . VAL B 1 164 ? 7.758 7.938 8.984 1 98.75 164 VAL B CA 1
ATOM 3820 C C . VAL B 1 164 ? 7.293 6.688 9.727 1 98.75 164 VAL B C 1
ATOM 3822 O O . VAL B 1 164 ? 7.852 5.602 9.539 1 98.75 164 VAL B O 1
ATOM 3825 N N . SER B 1 165 ? 6.266 6.832 10.539 1 97.94 165 SER B N 1
ATOM 3826 C CA . SER B 1 165 ? 5.758 5.672 11.266 1 97.94 165 SER B CA 1
ATOM 3827 C C . SER B 1 165 ? 5.18 4.633 10.312 1 97.94 165 SER B C 1
ATOM 3829 O O . SER B 1 165 ? 5.176 3.438 10.617 1 97.94 165 SER B O 1
ATOM 3831 N N . ARG B 1 166 ? 4.746 5.039 9.148 1 98.19 166 ARG B N 1
ATOM 3832 C CA . ARG B 1 166 ? 4.117 4.156 8.172 1 98.19 166 ARG B CA 1
ATOM 3833 C C . ARG B 1 166 ? 5.16 3.346 7.414 1 98.19 166 ARG B C 1
ATOM 3835 O O . ARG B 1 166 ? 4.812 2.473 6.617 1 98.19 166 ARG B O 1
ATOM 3842 N N . LEU B 1 167 ? 6.441 3.576 7.688 1 98.5 167 LEU B N 1
ATOM 3843 C CA . LEU B 1 167 ? 7.504 2.822 7.031 1 98.5 167 LEU B CA 1
ATOM 3844 C C . LEU B 1 167 ? 7.641 1.432 7.641 1 98.5 167 LEU B C 1
ATOM 3846 O O . LEU B 1 167 ? 8.109 0.502 6.977 1 98.5 167 LEU B O 1
ATOM 3850 N N . ALA B 1 168 ? 7.211 1.314 8.859 1 96.25 168 ALA B N 1
ATOM 3851 C CA . ALA B 1 168 ? 7.266 0.023 9.539 1 96.25 168 ALA B CA 1
ATOM 3852 C C . ALA B 1 168 ? 6.129 -0.887 9.094 1 96.25 168 ALA B C 1
ATOM 3854 O O . ALA B 1 168 ? 5.031 -0.413 8.781 1 96.25 168 ALA B O 1
ATOM 3855 N N . PRO B 1 169 ? 6.402 -2.201 9.102 1 95.62 169 PRO B N 1
ATOM 3856 C CA . PRO B 1 169 ? 7.594 -2.883 9.602 1 95.62 169 PRO B CA 1
ATOM 3857 C C . PRO B 1 169 ? 8.656 -3.088 8.523 1 95.62 169 PRO B C 1
ATOM 3859 O O . PRO B 1 169 ? 9.734 -3.625 8.805 1 95.62 169 PRO B O 1
ATOM 3862 N N . GLU B 1 170 ? 8.5 -2.648 7.293 1 96.5 170 GLU B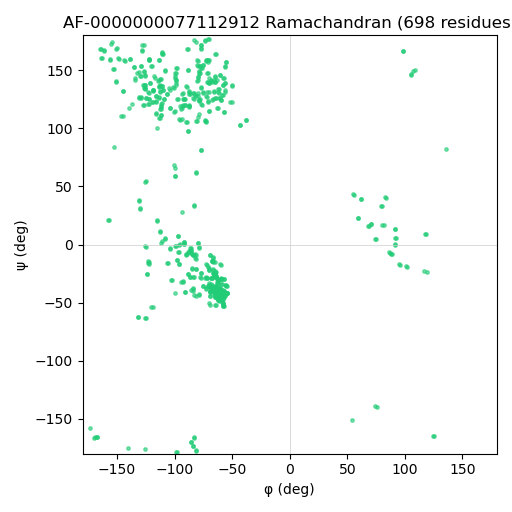 N 1
ATOM 3863 C CA . GLU B 1 170 ? 9.359 -3 6.168 1 96.5 170 GLU B CA 1
ATOM 3864 C C . GLU B 1 170 ? 10.727 -2.33 6.289 1 96.5 170 GLU B C 1
ATOM 3866 O O . GLU B 1 170 ? 11.727 -2.846 5.781 1 96.5 170 GLU B O 1
ATOM 3871 N N . VAL B 1 171 ? 10.758 -1.149 6.945 1 98 171 VAL B N 1
ATOM 3872 C CA . VAL B 1 171 ? 11.969 -0.332 7.008 1 98 171 VAL B CA 1
ATOM 3873 C C . VAL B 1 171 ? 12.477 -0.27 8.445 1 98 171 VAL B C 1
ATOM 3875 O O . VAL B 1 171 ? 11.688 -0.123 9.383 1 98 171 VAL B O 1
ATOM 3878 N N . GLN B 1 172 ? 13.742 -0.417 8.609 1 97.56 172 GLN B N 1
ATOM 3879 C CA . GLN B 1 172 ? 14.391 -0.397 9.906 1 97.56 172 GLN B CA 1
ATOM 3880 C C . GLN B 1 172 ? 15.461 0.693 9.969 1 97.56 172 GLN B C 1
ATOM 3882 O O . GLN B 1 172 ? 15.891 1.208 8.938 1 97.56 172 GLN B O 1
ATOM 3887 N N . PRO B 1 173 ? 15.836 1.124 11.297 1 98.19 173 PRO B N 1
ATOM 3888 C CA . PRO B 1 173 ? 16.969 2.051 11.391 1 98.19 173 PRO B CA 1
ATOM 3889 C C . PRO B 1 173 ? 18.188 1.572 10.609 1 98.19 173 PRO B C 1
ATOM 3891 O O . PRO B 1 173 ? 18.5 0.379 10.617 1 98.19 173 PRO B O 1
ATOM 3894 N N . GLY B 1 174 ? 18.828 2.42 9.922 1 98.25 174 GLY B N 1
ATOM 3895 C CA . GLY B 1 174 ? 19.953 2.082 9.07 1 98.25 174 GLY B CA 1
ATOM 3896 C C . GLY B 1 174 ? 19.578 1.994 7.598 1 98.25 174 GLY B C 1
ATOM 3897 O O . GLY B 1 174 ? 20.453 2.062 6.73 1 98.25 174 GLY B O 1
ATOM 3898 N N . ASP B 1 175 ? 18.297 1.843 7.285 1 98.5 175 ASP B N 1
ATOM 3899 C CA . ASP B 1 175 ? 17.828 1.732 5.91 1 98.5 175 ASP B CA 1
ATOM 3900 C C . ASP B 1 175 ? 17.719 3.107 5.254 1 98.5 175 ASP B C 1
ATOM 3902 O O . ASP B 1 175 ? 17.609 4.125 5.945 1 98.5 175 ASP B O 1
ATOM 3906 N N . SER B 1 176 ? 17.734 3.143 3.924 1 98.81 176 SER B N 1
ATOM 3907 C CA . SER B 1 176 ? 17.656 4.383 3.158 1 98.81 176 SER B CA 1
ATOM 3908 C C . SER B 1 176 ? 16.203 4.75 2.859 1 98.81 176 SER B C 1
ATOM 3910 O O . SER B 1 176 ? 15.398 3.885 2.5 1 98.81 176 SER B O 1
ATOM 3912 N N . VAL B 1 177 ? 15.883 6.035 3.021 1 98.94 177 VAL B N 1
ATOM 3913 C CA . VAL B 1 177 ? 14.555 6.566 2.725 1 98.94 177 VAL B CA 1
ATOM 3914 C C . VAL B 1 177 ? 14.68 7.82 1.866 1 98.94 177 VAL B C 1
ATOM 3916 O O . VAL B 1 177 ? 15.445 8.734 2.195 1 98.94 177 VAL B O 1
ATOM 3919 N N . VAL B 1 178 ? 13.984 7.789 0.764 1 98.94 178 VAL B N 1
ATOM 3920 C CA . VAL B 1 178 ? 13.906 8.969 -0.087 1 98.94 178 VAL B CA 1
ATOM 3921 C C . VAL B 1 178 ? 12.75 9.859 0.367 1 98.94 178 VAL B C 1
ATOM 3923 O O . VAL B 1 178 ? 11.648 9.367 0.623 1 98.94 178 VAL B O 1
ATOM 3926 N N . ILE B 1 179 ? 12.992 11.109 0.52 1 98.88 179 ILE B N 1
ATOM 3927 C CA . ILE B 1 179 ? 11.922 12.078 0.729 1 98.88 179 ILE B CA 1
ATOM 3928 C C . ILE B 1 179 ? 11.828 13.016 -0.474 1 98.88 179 ILE B C 1
ATOM 3930 O O . ILE B 1 179 ? 12.742 13.805 -0.726 1 98.88 179 ILE B O 1
ATOM 3934 N N . LEU B 1 180 ? 10.766 12.859 -1.247 1 98.25 180 LEU B N 1
ATOM 3935 C CA . LEU B 1 180 ? 10.469 13.75 -2.363 1 98.25 180 LEU B CA 1
ATOM 3936 C C . LEU B 1 180 ? 9.836 15.055 -1.87 1 98.25 180 LEU B C 1
ATOM 3938 O O . LEU B 1 180 ? 8.781 15.039 -1.244 1 98.25 180 LEU B O 1
ATOM 3942 N N . GLY B 1 181 ? 10.438 16.172 -2.217 1 96.38 181 GLY B N 1
ATOM 3943 C CA . GLY B 1 181 ? 10.023 17.453 -1.644 1 96.38 181 GLY B CA 1
ATOM 3944 C C . GLY B 1 181 ? 10.648 17.719 -0.29 1 96.38 181 GLY B C 1
ATOM 3945 O O . GLY B 1 181 ? 9.992 18.266 0.602 1 96.38 181 GLY B O 1
ATOM 3946 N N . ALA B 1 182 ? 11.906 17.391 -0.135 1 97.31 182 ALA B N 1
ATOM 3947 C CA . ALA B 1 182 ? 12.578 17.359 1.163 1 97.31 182 ALA B CA 1
ATOM 3948 C C . ALA B 1 182 ? 12.844 18.781 1.668 1 97.31 182 ALA B C 1
ATOM 3950 O O . ALA B 1 182 ? 12.891 19.016 2.877 1 97.31 182 ALA B O 1
ATOM 3951 N N . GLY B 1 183 ? 13 19.688 0.848 1 95.12 183 GLY B N 1
ATOM 3952 C CA . GLY B 1 183 ? 13.383 21.031 1.257 1 95.12 183 GLY B CA 1
ATOM 3953 C C . GLY B 1 183 ? 12.195 21.938 1.509 1 95.12 183 GLY B C 1
ATOM 3954 O O . GLY B 1 183 ? 12.367 23.109 1.852 1 95.12 183 GLY B O 1
ATOM 3955 N N . GLY B 1 184 ? 11.008 21.359 1.333 1 93.5 184 GLY B N 1
ATOM 3956 C CA . GLY B 1 184 ? 9.812 22.156 1.533 1 93.5 184 GLY B CA 1
ATOM 3957 C C . GLY B 1 184 ? 9.383 22.234 2.986 1 93.5 184 GLY B C 1
ATOM 3958 O O . GLY B 1 184 ? 10.156 21.906 3.887 1 93.5 184 GLY B O 1
ATOM 3959 N N . GLY B 1 185 ? 8.219 22.844 3.178 1 93.12 185 GLY B N 1
ATOM 3960 C CA . GLY B 1 185 ? 7.688 23.094 4.512 1 93.12 185 GLY B CA 1
ATOM 3961 C C . GLY B 1 185 ? 7.562 21.828 5.344 1 93.12 185 GLY B C 1
ATOM 3962 O O . GLY B 1 185 ? 7.938 21.812 6.52 1 93.12 185 GLY B O 1
ATOM 3963 N N . LEU B 1 186 ? 7.047 20.766 4.754 1 95.5 186 LEU B N 1
ATOM 3964 C CA . LEU B 1 186 ? 6.926 19.484 5.453 1 95.5 186 LEU B CA 1
ATOM 3965 C C . LEU B 1 186 ? 8.227 18.703 5.367 1 95.5 186 LEU B C 1
ATOM 3967 O O . LEU B 1 186 ? 8.68 18.125 6.359 1 95.5 186 LEU B O 1
ATOM 3971 N N . GLY B 1 187 ? 8.82 18.766 4.234 1 97.12 187 GLY B N 1
ATOM 3972 C CA . GLY B 1 187 ? 9.938 17.906 3.898 1 97.12 187 GLY B CA 1
ATOM 3973 C C . GLY B 1 187 ? 11.125 18.062 4.828 1 97.12 187 GLY B C 1
ATOM 3974 O O . GLY B 1 187 ? 11.711 17.078 5.27 1 97.12 187 GLY B O 1
ATOM 3975 N N . HIS B 1 188 ? 11.477 19.312 5.098 1 97.69 188 HIS B N 1
ATOM 3976 C CA . HIS B 1 188 ? 12.688 19.531 5.875 1 97.69 188 HIS B CA 1
ATOM 3977 C C . HIS B 1 188 ? 12.523 19.031 7.305 1 97.69 188 HIS B C 1
ATOM 3979 O O . HIS B 1 188 ? 13.5 18.609 7.934 1 97.69 188 HIS B O 1
ATOM 3985 N N . ILE B 1 189 ? 11.297 19.047 7.812 1 98 189 ILE B N 1
ATOM 3986 C CA . ILE B 1 189 ? 11.031 18.469 9.125 1 98 189 ILE B CA 1
ATOM 3987 C C . ILE B 1 189 ? 11.094 16.953 9.047 1 98 189 ILE B C 1
ATOM 3989 O O . ILE B 1 189 ? 11.602 16.297 9.969 1 98 189 ILE B O 1
ATOM 3993 N N . GLY B 1 190 ? 10.609 16.438 7.949 1 98.31 190 GLY B N 1
ATOM 3994 C CA . GLY B 1 190 ? 10.68 15 7.723 1 98.31 190 GLY B CA 1
ATOM 3995 C C . GLY B 1 190 ? 12.102 14.477 7.664 1 98.31 190 GLY B C 1
ATOM 3996 O O . GLY B 1 190 ? 12.391 13.391 8.172 1 98.31 190 GLY B O 1
ATOM 3997 N N . VAL B 1 191 ? 13 15.273 7.055 1 98.75 191 VAL B N 1
ATOM 3998 C CA . VAL B 1 191 ? 14.406 14.898 6.996 1 98.75 191 VAL B CA 1
ATOM 3999 C C . VAL B 1 191 ? 14.969 14.766 8.414 1 98.75 191 VAL B C 1
ATOM 4001 O O . VAL B 1 191 ? 15.609 13.773 8.742 1 98.75 191 VAL B O 1
ATOM 4004 N N . GLN B 1 192 ? 14.656 15.711 9.242 1 98.62 192 GLN B N 1
ATOM 4005 C CA . GLN B 1 192 ? 15.141 15.695 10.617 1 98.62 192 GLN B CA 1
ATOM 4006 C C . GLN B 1 192 ? 14.562 14.5 11.383 1 98.62 192 GLN B C 1
ATOM 4008 O O . GLN B 1 192 ? 15.305 13.75 12.023 1 98.62 192 GLN B O 1
ATOM 4013 N N . TYR B 1 193 ? 13.289 14.367 11.336 1 98.75 193 TYR B N 1
ATOM 4014 C CA . TYR B 1 193 ? 12.602 13.344 12.109 1 98.75 193 TYR B CA 1
ATOM 4015 C C . TYR B 1 193 ? 13.062 11.953 11.703 1 98.75 193 TYR B C 1
ATOM 4017 O O . TYR B 1 193 ? 13.359 11.117 12.562 1 98.75 193 TYR B O 1
ATOM 4025 N N . ALA B 1 194 ? 13.117 11.703 10.383 1 98.81 194 ALA B N 1
ATOM 4026 C CA . ALA B 1 194 ? 13.578 10.406 9.883 1 98.81 194 ALA B CA 1
ATOM 4027 C C . ALA B 1 194 ? 15.016 10.141 10.305 1 98.81 194 ALA B C 1
ATOM 4029 O O . ALA B 1 194 ? 15.359 9.008 10.656 1 98.81 194 ALA B O 1
ATOM 4030 N N . SER B 1 195 ? 15.859 11.195 10.258 1 98.75 195 SER B N 1
ATOM 4031 C CA . SER B 1 195 ? 17.25 11.047 10.688 1 98.75 195 SER B CA 1
ATOM 4032 C C . SER B 1 195 ? 17.328 10.695 12.164 1 98.75 195 SER B C 1
ATOM 4034 O O . SER B 1 195 ? 18.125 9.844 12.562 1 98.75 195 SER B O 1
ATOM 4036 N N . ILE B 1 196 ? 16.5 11.305 12.969 1 98.31 196 ILE B N 1
ATOM 4037 C CA . ILE B 1 196 ? 16.453 11.047 14.406 1 98.31 196 ILE B CA 1
ATOM 4038 C C . ILE B 1 196 ? 16.062 9.594 14.656 1 98.31 196 ILE B C 1
ATOM 4040 O O . ILE B 1 196 ? 16.547 8.961 15.594 1 98.31 196 ILE B O 1
ATOM 4044 N N . LYS B 1 197 ? 15.211 9.039 13.797 1 98.31 197 LYS B N 1
ATOM 4045 C CA . LYS B 1 197 ? 14.766 7.656 13.93 1 98.31 197 LYS B CA 1
ATOM 4046 C C . LYS B 1 197 ? 15.82 6.684 13.398 1 98.31 197 LYS B C 1
ATOM 4048 O O . LYS B 1 197 ? 15.594 5.473 13.359 1 98.31 197 LYS B O 1
ATOM 4053 N N . GLY B 1 198 ? 16.984 7.184 12.914 1 98.62 198 GLY B N 1
ATOM 4054 C CA . GLY B 1 198 ? 18.109 6.355 12.516 1 98.62 198 GLY B CA 1
ATOM 4055 C C . GLY B 1 198 ? 18.078 5.977 11.047 1 98.62 198 GLY B C 1
ATOM 4056 O O . GLY B 1 198 ? 18.812 5.078 10.617 1 98.62 198 GLY B O 1
ATOM 4057 N N . LEU B 1 199 ? 17.266 6.602 10.25 1 98.81 199 LEU B N 1
ATOM 4058 C CA . LEU B 1 199 ? 17.172 6.297 8.828 1 98.81 199 LEU B CA 1
ATOM 4059 C C . LEU B 1 199 ? 18.172 7.125 8.031 1 98.81 199 LEU B C 1
ATOM 4061 O O . LEU B 1 199 ? 18.562 8.211 8.453 1 98.81 199 LEU B O 1
ATOM 4065 N N . LYS B 1 200 ? 18.625 6.613 6.969 1 98.88 200 LYS B N 1
ATOM 4066 C CA . LYS B 1 200 ? 19.484 7.336 6.031 1 98.88 200 LYS B CA 1
ATOM 4067 C C . LYS B 1 200 ? 18.656 8.07 4.98 1 98.88 200 LYS B C 1
ATOM 4069 O O . LYS B 1 200 ? 18.219 7.469 3.992 1 98.88 200 LYS B O 1
ATOM 4074 N N . VAL B 1 201 ? 18.562 9.383 5.125 1 98.94 201 VAL B N 1
ATOM 4075 C CA . VAL B 1 201 ? 17.625 10.148 4.305 1 98.94 201 VAL B CA 1
ATOM 4076 C C . VAL B 1 201 ? 18.328 10.625 3.037 1 98.94 201 VAL B C 1
ATOM 4078 O O . VAL B 1 201 ? 19.359 11.297 3.109 1 98.94 201 VAL B O 1
ATOM 4081 N N . ILE B 1 202 ? 17.828 10.219 1.926 1 98.94 202 ILE B N 1
ATOM 4082 C CA . ILE B 1 202 ? 18.172 10.797 0.631 1 98.94 202 ILE B CA 1
ATOM 4083 C C . ILE B 1 202 ? 17.141 11.852 0.249 1 98.94 202 ILE B C 1
ATOM 4085 O O . ILE B 1 202 ? 16 11.523 -0.094 1 98.94 202 ILE B O 1
ATOM 4089 N N . ALA B 1 203 ? 17.562 13.133 0.33 1 98.75 203 ALA B N 1
ATOM 4090 C CA . ALA B 1 203 ? 16.672 14.258 0.088 1 98.75 203 ALA B CA 1
ATOM 4091 C C . ALA B 1 203 ? 16.609 14.602 -1.397 1 98.75 203 ALA B C 1
ATOM 4093 O O . ALA B 1 203 ? 17.641 14.719 -2.055 1 98.75 203 ALA B O 1
ATOM 4094 N N . ILE B 1 204 ? 15.414 14.711 -1.903 1 98.38 204 ILE B N 1
ATOM 4095 C CA . ILE B 1 204 ? 15.25 15.102 -3.299 1 98.38 204 ILE B CA 1
ATOM 4096 C C . ILE B 1 204 ? 14.453 16.406 -3.375 1 98.38 204 ILE B C 1
ATOM 4098 O O . ILE B 1 204 ? 13.336 16.484 -2.852 1 98.38 204 ILE B O 1
ATOM 4102 N N . ASP B 1 205 ? 14.961 17.312 -3.92 1 96.69 205 ASP B N 1
ATOM 4103 C CA . ASP B 1 205 ? 14.383 18.609 -4.219 1 96.69 205 ASP B CA 1
ATOM 4104 C C . ASP B 1 205 ? 15.258 19.391 -5.207 1 96.69 205 ASP B C 1
ATOM 4106 O O . ASP B 1 205 ? 15.984 18.781 -6 1 96.69 205 ASP B O 1
ATOM 4110 N N . SER B 1 206 ? 15.016 20.672 -5.336 1 95.5 206 SER B N 1
ATOM 4111 C CA . SER B 1 206 ? 15.836 21.469 -6.242 1 95.5 206 SER B CA 1
ATOM 4112 C C . SER B 1 206 ? 16.266 22.781 -5.59 1 95.5 206 SER B C 1
ATOM 4114 O O . SER B 1 206 ? 15.492 23.391 -4.84 1 95.5 206 SER B O 1
ATOM 4116 N N . GLY B 1 207 ? 17.531 23.234 -5.875 1 94.81 207 GLY B N 1
ATOM 4117 C CA . GLY B 1 207 ? 18.016 24.531 -5.445 1 94.81 207 GLY B CA 1
ATOM 4118 C C . GLY B 1 207 ? 19.016 24.453 -4.316 1 94.81 207 GLY B C 1
ATOM 4119 O O . GLY B 1 207 ? 18.906 23.594 -3.438 1 94.81 207 GLY B O 1
ATOM 4120 N N . ALA B 1 208 ? 19.922 25.422 -4.301 1 95.75 208 ALA B N 1
ATOM 4121 C CA . ALA B 1 208 ? 21.031 25.422 -3.361 1 95.75 208 ALA B CA 1
ATOM 4122 C C . ALA B 1 208 ? 20.562 25.656 -1.934 1 95.75 208 ALA B C 1
ATOM 4124 O O . ALA B 1 208 ? 21.094 25.078 -0.986 1 95.75 208 ALA B O 1
ATOM 4125 N N . GLU B 1 209 ? 19.578 26.484 -1.798 1 95.06 209 GLU B N 1
ATOM 4126 C CA . GLU B 1 209 ? 19.062 26.797 -0.465 1 95.06 209 GLU B CA 1
ATOM 4127 C C . GLU B 1 209 ? 18.438 25.562 0.18 1 95.06 209 GLU B C 1
ATOM 4129 O O . GLU B 1 209 ? 18.656 25.281 1.36 1 95.06 209 GLU B O 1
ATOM 4134 N N . LYS B 1 210 ? 17.703 24.844 -0.577 1 95.5 210 LYS B N 1
ATOM 4135 C CA . LYS B 1 210 ? 17.062 23.641 -0.071 1 95.5 210 LYS B CA 1
ATOM 4136 C C . LYS B 1 210 ? 18.094 22.531 0.17 1 95.5 210 LYS B C 1
ATOM 4138 O O . LYS B 1 210 ? 17.938 21.734 1.101 1 95.5 210 LYS B O 1
ATOM 4143 N N . GLU B 1 211 ? 19.094 22.5 -0.715 1 97.25 211 GLU B N 1
ATOM 4144 C CA . GLU B 1 211 ? 20.172 21.547 -0.492 1 97.25 211 GLU B CA 1
ATOM 4145 C C . GLU B 1 211 ? 20.844 21.781 0.861 1 97.25 211 GLU B C 1
ATOM 4147 O O . GLU B 1 211 ? 20.984 20.844 1.653 1 97.25 211 GLU B O 1
ATOM 4152 N N . LYS B 1 212 ? 21.188 23.016 1.091 1 97.5 212 LYS B N 1
ATOM 4153 C CA . LYS B 1 212 ? 21.828 23.359 2.352 1 97.5 212 LYS B CA 1
ATOM 4154 C C . LYS B 1 212 ? 20.938 23.031 3.541 1 97.5 212 LYS B C 1
ATOM 4156 O O . LYS B 1 212 ? 21.391 22.484 4.539 1 97.5 212 LYS B O 1
ATOM 4161 N N . LEU B 1 213 ? 19.703 23.344 3.381 1 96.25 213 LEU B N 1
ATOM 4162 C CA . LEU B 1 213 ? 18.734 23.094 4.445 1 96.25 213 LEU B CA 1
ATOM 4163 C C . LEU B 1 213 ? 18.656 21.594 4.746 1 96.25 213 LEU B C 1
ATOM 4165 O O . LEU B 1 213 ? 18.719 21.188 5.906 1 96.25 213 LEU B O 1
ATOM 4169 N N . CYS B 1 214 ? 18.516 20.75 3.736 1 97.81 214 CYS B N 1
ATOM 4170 C CA . CYS B 1 214 ? 18.391 19.312 3.912 1 97.81 214 CYS B CA 1
ATOM 4171 C C . CYS B 1 214 ? 19.641 18.719 4.559 1 97.81 214 CYS B C 1
ATOM 4173 O O . CYS B 1 214 ? 19.531 17.859 5.43 1 97.81 214 CYS B O 1
ATOM 4175 N N . GLU B 1 215 ? 20.781 19.219 4.117 1 97.88 215 GLU B N 1
ATOM 4176 C CA . GLU B 1 215 ? 22.031 18.766 4.703 1 97.88 215 GLU B CA 1
ATOM 4177 C C . GLU B 1 215 ? 22.109 19.094 6.188 1 97.88 215 GLU B C 1
ATOM 4179 O O . GLU B 1 215 ? 22.484 18.25 7.008 1 97.88 215 GLU B O 1
ATOM 4184 N N . GLU B 1 216 ? 21.703 20.312 6.477 1 96.94 216 GLU B N 1
ATOM 4185 C CA . GLU B 1 216 ? 21.703 20.75 7.867 1 96.94 216 GLU B CA 1
ATOM 4186 C C . GLU B 1 216 ? 20.734 19.938 8.711 1 96.94 216 GLU B C 1
ATOM 4188 O O . GLU B 1 216 ? 20.969 19.719 9.906 1 96.94 216 GLU B O 1
ATOM 4193 N N . MET B 1 217 ? 19.719 19.422 8.062 1 97.38 217 MET B N 1
ATOM 4194 C CA . MET B 1 217 ? 18.656 18.719 8.789 1 97.38 217 MET B CA 1
ATOM 4195 C C . MET B 1 217 ? 19 17.234 8.93 1 97.38 217 MET B C 1
ATOM 4197 O O . MET B 1 217 ? 18.266 16.5 9.586 1 97.38 217 MET B O 1
ATOM 4201 N N . GLY B 1 218 ? 20.047 16.766 8.281 1 98.12 218 GLY B N 1
ATOM 4202 C CA . GLY B 1 218 ? 20.516 15.422 8.57 1 98.12 218 GLY B CA 1
ATOM 4203 C C . GLY B 1 218 ? 20.453 14.484 7.379 1 98.12 218 GLY B C 1
ATOM 4204 O O . GLY B 1 218 ? 20.703 13.289 7.508 1 98.12 218 GLY B O 1
ATOM 4205 N N . ALA B 1 219 ? 20.172 15.023 6.223 1 98.75 219 ALA B N 1
ATOM 4206 C CA . ALA B 1 219 ? 20.172 14.18 5.031 1 98.75 219 ALA B CA 1
ATOM 4207 C C . ALA B 1 219 ? 21.578 13.648 4.734 1 98.75 219 ALA B C 1
ATOM 4209 O O . ALA B 1 219 ? 22.562 14.375 4.863 1 98.75 219 ALA B O 1
ATOM 4210 N N . VAL B 1 220 ? 21.672 12.398 4.336 1 98.69 220 VAL B N 1
ATOM 4211 C CA . VAL B 1 220 ? 22.984 11.828 4.023 1 98.69 220 VAL B CA 1
ATOM 4212 C C . VAL B 1 220 ? 23.359 12.164 2.582 1 98.69 220 VAL B C 1
ATOM 4214 O O . VAL B 1 220 ? 24.531 12.078 2.207 1 98.69 220 VAL B O 1
ATOM 4217 N N . ALA B 1 221 ? 22.359 12.484 1.793 1 98.69 221 ALA B N 1
ATOM 4218 C CA . ALA B 1 221 ? 22.562 12.898 0.407 1 98.69 221 ALA B CA 1
ATOM 4219 C C . ALA B 1 221 ? 21.438 13.805 -0.066 1 98.69 221 ALA B C 1
ATOM 4221 O O . ALA B 1 221 ? 20.328 13.766 0.478 1 98.69 221 ALA B O 1
ATOM 4222 N N . PHE B 1 222 ? 21.797 14.68 -1.003 1 98.69 222 PHE B N 1
ATOM 4223 C CA . PHE B 1 222 ? 20.828 15.539 -1.667 1 98.69 222 PHE B CA 1
ATOM 4224 C C . PHE B 1 222 ? 20.906 15.383 -3.182 1 98.69 222 PHE B C 1
ATOM 4226 O O . PHE B 1 222 ? 22 15.414 -3.752 1 98.69 222 PHE B O 1
ATOM 4233 N N . ILE B 1 223 ? 19.781 15.086 -3.811 1 98.62 223 ILE B N 1
ATOM 4234 C CA . ILE B 1 223 ? 19.688 14.977 -5.262 1 98.62 223 ILE B CA 1
ATOM 4235 C C . ILE B 1 223 ? 18.844 16.125 -5.816 1 98.62 223 ILE B C 1
ATOM 4237 O O . ILE B 1 223 ? 17.656 16.234 -5.484 1 98.62 223 ILE B O 1
ATOM 4241 N N . ASP B 1 224 ? 19.438 16.969 -6.605 1 98.12 224 ASP B N 1
ATOM 4242 C CA . ASP B 1 224 ? 18.719 18.047 -7.301 1 98.12 224 ASP B CA 1
ATOM 4243 C C . ASP B 1 224 ? 18.031 17.516 -8.555 1 98.12 224 ASP B C 1
ATOM 4245 O O . ASP B 1 224 ? 18.688 17.25 -9.562 1 98.12 224 ASP B O 1
ATOM 4249 N N . TYR B 1 225 ? 16.703 17.375 -8.508 1 96.12 225 TYR B N 1
ATOM 4250 C CA . TYR B 1 225 ? 15.992 16.719 -9.594 1 96.12 225 TYR B CA 1
ATOM 4251 C C . TYR B 1 225 ? 16.062 17.547 -10.875 1 96.12 225 TYR B C 1
ATOM 4253 O O . TYR B 1 225 ? 15.734 17.047 -11.953 1 96.12 225 TYR B O 1
ATOM 4261 N N . ALA B 1 226 ? 16.453 18.828 -10.766 1 95.69 226 ALA B N 1
ATOM 4262 C CA . ALA B 1 226 ? 16.578 19.688 -11.938 1 95.69 226 ALA B CA 1
ATOM 4263 C C . ALA B 1 226 ? 17.922 19.453 -12.641 1 95.69 226 ALA B C 1
ATOM 4265 O O . ALA B 1 226 ? 18.094 19.891 -13.781 1 95.69 226 ALA B O 1
ATOM 4266 N N . LYS B 1 227 ? 18.828 18.75 -12.008 1 95.88 227 LYS B N 1
ATOM 4267 C CA . LYS B 1 227 ? 20.188 18.688 -12.523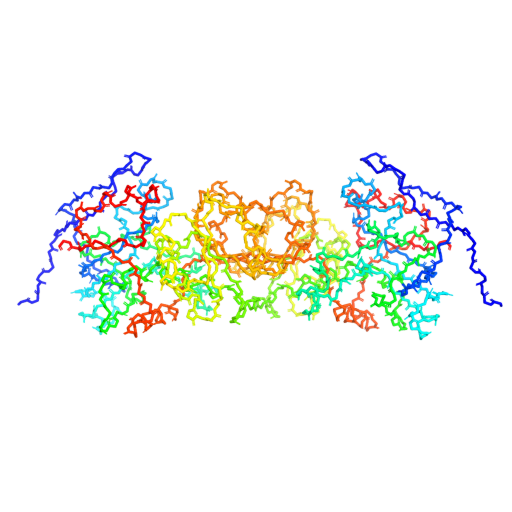 1 95.88 227 LYS B CA 1
ATOM 4268 C C . LYS B 1 227 ? 20.625 17.25 -12.789 1 95.88 227 LYS B C 1
ATOM 4270 O O . LYS B 1 227 ? 21.641 17 -13.422 1 95.88 227 LYS B O 1
ATOM 4275 N N . GLN B 1 228 ? 19.891 16.312 -12.242 1 93.81 228 GLN B N 1
ATOM 4276 C CA . GLN B 1 228 ? 20.344 14.93 -12.305 1 93.81 228 GLN B CA 1
ATOM 4277 C C . GLN B 1 228 ? 19.188 13.984 -12.609 1 93.81 228 GLN B C 1
ATOM 4279 O O . GLN B 1 228 ? 18.031 14.352 -12.461 1 93.81 228 GLN B O 1
ATOM 4284 N N . ASP B 1 229 ? 19.594 12.789 -13.109 1 97 229 ASP B N 1
ATOM 4285 C CA . ASP B 1 229 ? 18.656 11.672 -13.164 1 97 229 ASP B CA 1
ATOM 4286 C C . ASP B 1 229 ? 18.391 11.102 -11.773 1 97 229 ASP B C 1
ATOM 4288 O O . ASP B 1 229 ? 19.234 10.383 -11.219 1 97 229 ASP B O 1
ATOM 4292 N N . VAL B 1 230 ? 17.281 11.391 -11.266 1 98 230 VAL B N 1
ATOM 4293 C CA . VAL B 1 230 ? 16.953 11.102 -9.867 1 98 230 VAL B CA 1
ATOM 4294 C C . VAL B 1 230 ? 17.031 9.594 -9.625 1 98 230 VAL B C 1
ATOM 4296 O O . VAL B 1 230 ? 17.641 9.156 -8.648 1 98 230 VAL B O 1
ATOM 4299 N N . ALA B 1 231 ? 16.453 8.773 -10.508 1 98.12 231 ALA B N 1
ATOM 4300 C CA . ALA B 1 231 ? 16.406 7.328 -10.328 1 98.12 231 ALA B CA 1
ATOM 4301 C C . ALA B 1 231 ? 17.828 6.738 -10.305 1 98.12 231 ALA B C 1
ATOM 4303 O O . ALA B 1 231 ? 18.141 5.918 -9.445 1 98.12 231 ALA B O 1
ATOM 4304 N N . GLN B 1 232 ? 18.641 7.105 -11.234 1 98.25 232 GLN B N 1
ATOM 4305 C CA . GLN B 1 232 ? 20.016 6.613 -11.289 1 98.25 232 GLN B CA 1
ATOM 4306 C C . GLN B 1 232 ? 20.797 7.039 -10.055 1 98.25 232 GLN B C 1
ATOM 4308 O O . GLN B 1 232 ? 21.562 6.25 -9.492 1 98.25 232 GLN B O 1
ATOM 4313 N N . ALA B 1 233 ? 20.625 8.359 -9.664 1 98.56 233 ALA B N 1
ATOM 4314 C CA . ALA B 1 233 ? 21.328 8.859 -8.492 1 98.56 233 ALA B CA 1
ATOM 4315 C C . ALA B 1 233 ? 20.969 8.062 -7.242 1 98.56 233 ALA B C 1
ATOM 4317 O O . ALA B 1 233 ? 21.828 7.738 -6.43 1 98.56 233 ALA B O 1
ATOM 4318 N N . VAL B 1 234 ? 19.688 7.738 -7.066 1 98.75 234 VAL B N 1
ATOM 4319 C CA . VAL B 1 234 ? 19.25 6.949 -5.918 1 98.75 234 VAL B CA 1
ATOM 4320 C C . VAL B 1 234 ? 19.859 5.551 -5.988 1 98.75 234 VAL B C 1
ATOM 4322 O O . VAL B 1 234 ? 20.344 5.031 -4.98 1 98.75 234 VAL B O 1
ATOM 4325 N N . ARG B 1 235 ? 19.844 4.906 -7.156 1 98.25 235 ARG B N 1
ATOM 4326 C CA . ARG B 1 235 ? 20.422 3.58 -7.32 1 98.25 235 ARG B CA 1
ATOM 4327 C C . ARG B 1 235 ? 21.906 3.582 -6.949 1 98.25 235 ARG B C 1
ATOM 4329 O O . ARG B 1 235 ? 22.391 2.652 -6.301 1 98.25 235 ARG B O 1
ATOM 4336 N N . ASP B 1 236 ? 22.578 4.664 -7.367 1 98.25 236 ASP B N 1
ATOM 4337 C CA . ASP B 1 236 ? 24.016 4.773 -7.074 1 98.25 236 ASP B CA 1
ATOM 4338 C C . ASP B 1 236 ? 24.25 4.828 -5.566 1 98.25 236 ASP B C 1
ATOM 4340 O O . ASP B 1 236 ? 25.281 4.344 -5.086 1 98.25 236 ASP B O 1
ATOM 4344 N N . LEU B 1 237 ? 23.297 5.352 -4.844 1 98.38 237 LEU B N 1
ATOM 4345 C CA . LEU B 1 237 ? 23.453 5.543 -3.406 1 98.38 237 LEU B CA 1
ATOM 4346 C C . LEU B 1 237 ? 22.969 4.32 -2.641 1 98.38 237 LEU B C 1
ATOM 4348 O O . LEU B 1 237 ? 23.141 4.23 -1.423 1 98.38 237 LEU B O 1
ATOM 4352 N N . THR B 1 238 ? 22.312 3.35 -3.316 1 98.19 238 THR B N 1
ATOM 4353 C CA . THR B 1 238 ? 21.641 2.254 -2.635 1 98.19 238 THR B CA 1
ATOM 4354 C C . THR B 1 238 ? 22.031 0.911 -3.242 1 98.19 238 THR B C 1
ATOM 4356 O O . THR B 1 238 ? 21.188 0.039 -3.438 1 98.19 238 THR B O 1
ATOM 4359 N N . GLU B 1 239 ? 23.266 0.747 -3.625 1 95.5 239 GLU B N 1
ATOM 4360 C CA . GLU B 1 239 ? 23.875 -0.494 -4.105 1 95.5 239 GLU B CA 1
ATOM 4361 C C . GLU B 1 239 ? 23.141 -1.019 -5.34 1 95.5 239 GLU B C 1
ATOM 4363 O O . GLU B 1 239 ? 23 -2.23 -5.516 1 95.5 239 GLU B O 1
ATOM 4368 N N . GLY B 1 240 ? 22.484 -0.131 -6 1 97.19 240 GLY B N 1
ATOM 4369 C CA . GLY B 1 240 ? 21.906 -0.455 -7.297 1 97.19 240 GLY B CA 1
ATOM 4370 C C . GLY B 1 240 ? 20.484 -0.953 -7.203 1 97.19 240 GLY B C 1
ATOM 4371 O O . GLY B 1 240 ? 19.844 -1.197 -8.227 1 97.19 240 GLY B O 1
ATOM 4372 N N . GLU B 1 241 ? 19.844 -1.077 -6.051 1 97.75 241 GLU B N 1
ATOM 4373 C CA . GLU B 1 241 ? 18.547 -1.738 -5.918 1 97.75 241 GLU B CA 1
ATOM 4374 C C . GLU B 1 241 ? 17.438 -0.723 -5.707 1 97.75 241 GLU B C 1
ATOM 4376 O O . GLU B 1 241 ? 16.25 -1.053 -5.848 1 97.75 241 GLU B O 1
ATOM 4381 N N . GLY B 1 242 ? 17.781 0.555 -5.34 1 98.56 242 GLY B N 1
ATOM 4382 C CA . GLY B 1 242 ? 16.781 1.535 -4.949 1 98.56 242 GLY B CA 1
ATOM 4383 C C . GLY B 1 242 ? 16.625 1.669 -3.445 1 98.56 242 GLY B C 1
ATOM 4384 O O . GLY B 1 242 ? 17.125 0.837 -2.689 1 98.56 242 GLY B O 1
ATOM 4385 N N . ALA B 1 243 ? 15.984 2.67 -3.004 1 98.88 243 ALA B N 1
ATOM 4386 C CA . ALA B 1 243 ? 15.805 2.943 -1.581 1 98.88 243 ALA B CA 1
ATOM 4387 C C . ALA B 1 243 ? 14.828 1.957 -0.952 1 98.88 243 ALA B C 1
ATOM 4389 O O . ALA B 1 243 ? 14.055 1.303 -1.659 1 98.88 243 ALA B O 1
ATOM 4390 N N . HIS B 1 244 ? 14.93 1.825 0.381 1 98.81 244 HIS B N 1
ATOM 4391 C CA . HIS B 1 244 ? 13.992 0.98 1.111 1 98.81 244 HIS B CA 1
ATOM 4392 C C . HIS B 1 244 ? 12.594 1.578 1.101 1 98.81 244 HIS B C 1
ATOM 4394 O O . HIS B 1 244 ? 11.602 0.846 1.148 1 98.81 244 HIS B O 1
ATOM 4400 N N . ALA B 1 245 ? 12.57 2.912 1.007 1 98.88 245 ALA B N 1
ATOM 4401 C CA . ALA B 1 245 ? 11.266 3.576 1.016 1 98.88 245 ALA B CA 1
ATOM 4402 C C . ALA B 1 245 ? 11.344 4.941 0.341 1 98.88 245 ALA B C 1
ATOM 4404 O O . ALA B 1 245 ? 12.43 5.516 0.206 1 98.88 245 ALA B O 1
ATOM 4405 N N . VAL B 1 246 ? 10.188 5.367 -0.061 1 98.88 246 VAL B N 1
ATOM 4406 C CA . VAL B 1 246 ? 9.977 6.715 -0.576 1 98.88 246 VAL B CA 1
ATOM 4407 C C . VAL B 1 246 ? 8.797 7.363 0.142 1 98.88 246 VAL B C 1
ATOM 4409 O O . VAL B 1 246 ? 7.73 6.754 0.272 1 98.88 246 VAL B O 1
ATOM 4412 N N . ILE B 1 247 ? 9.016 8.516 0.678 1 98.81 247 ILE B N 1
ATOM 4413 C CA . ILE B 1 247 ? 7.922 9.352 1.173 1 98.81 247 ILE B CA 1
ATOM 4414 C C . ILE B 1 247 ? 7.664 10.492 0.197 1 98.81 247 ILE B C 1
ATOM 4416 O O . ILE B 1 247 ? 8.531 11.344 -0.014 1 98.81 247 ILE B O 1
ATOM 4420 N N . CYS B 1 248 ? 6.492 10.492 -0.347 1 98.38 248 CYS B N 1
ATOM 4421 C CA . CYS B 1 248 ? 6.117 11.547 -1.28 1 98.38 248 CYS B CA 1
ATOM 4422 C C . CYS B 1 248 ? 5.508 12.734 -0.543 1 98.38 248 CYS B C 1
ATOM 4424 O O . CYS B 1 248 ? 4.301 12.781 -0.317 1 98.38 248 CYS B O 1
ATOM 4426 N N . VAL B 1 249 ? 6.309 13.68 -0.317 1 96.31 249 VAL B N 1
ATOM 4427 C CA . VAL B 1 249 ? 5.848 14.867 0.392 1 96.31 249 VAL B CA 1
ATOM 4428 C C . VAL B 1 249 ? 5.395 15.922 -0.613 1 96.31 249 VAL B C 1
ATOM 4430 O O . VAL B 1 249 ? 4.457 16.688 -0.348 1 96.31 249 VAL B O 1
ATOM 4433 N N . ALA B 1 250 ? 6.066 15.891 -1.748 1 89.19 250 ALA B N 1
ATOM 4434 C CA . ALA B 1 250 ? 5.664 16.797 -2.824 1 89.19 250 ALA B CA 1
ATOM 4435 C C . ALA B 1 250 ? 4.332 16.359 -3.434 1 89.19 250 ALA B C 1
ATOM 4437 O O . ALA B 1 250 ? 4.176 15.211 -3.848 1 89.19 250 ALA B O 1
ATOM 4438 N N . GLY B 1 251 ? 3.377 17.172 -3.455 1 87.56 251 GLY B N 1
ATOM 4439 C CA . GLY B 1 251 ? 2.09 16.859 -4.051 1 87.56 251 GLY B CA 1
ATOM 4440 C C . GLY B 1 251 ? 2.061 17.078 -5.555 1 87.56 251 GLY B C 1
ATOM 4441 O O . GLY B 1 251 ? 1.05 17.516 -6.105 1 87.56 251 GLY B O 1
ATOM 4442 N N . SER B 1 252 ? 3.209 16.812 -6.195 1 88.81 252 SER B N 1
ATOM 4443 C CA . SER B 1 252 ? 3.256 16.984 -7.645 1 88.81 252 SER B CA 1
ATOM 4444 C C . SER B 1 252 ? 3.072 15.648 -8.359 1 88.81 252 SER B C 1
ATOM 4446 O O . SER B 1 252 ? 3.471 14.602 -7.848 1 88.81 252 SER B O 1
ATOM 4448 N N . GLU B 1 253 ? 2.537 15.758 -9.523 1 93.19 253 GLU B N 1
ATOM 4449 C CA . GLU B 1 253 ? 2.336 14.57 -10.352 1 93.19 253 GLU B CA 1
ATOM 4450 C C . GLU B 1 253 ? 3.666 13.906 -10.688 1 93.19 253 GLU B C 1
ATOM 4452 O O . GLU B 1 253 ? 3.771 12.68 -10.672 1 93.19 253 GLU B O 1
ATOM 4457 N N . ARG B 1 254 ? 4.637 14.703 -10.914 1 92.25 254 ARG B N 1
ATOM 4458 C CA . ARG B 1 254 ? 5.953 14.195 -11.281 1 92.25 254 ARG B CA 1
ATOM 4459 C C . ARG B 1 254 ? 6.559 13.375 -10.148 1 92.25 254 ARG B C 1
ATOM 4461 O O . ARG B 1 254 ? 7.152 12.32 -10.391 1 92.25 254 ARG B O 1
ATOM 4468 N N . ALA B 1 255 ? 6.461 13.852 -8.945 1 92.88 255 ALA B N 1
ATOM 4469 C CA . ALA B 1 255 ? 6.996 13.141 -7.785 1 92.88 255 ALA B CA 1
ATOM 4470 C C . ALA B 1 255 ? 6.379 11.75 -7.664 1 92.88 255 ALA B C 1
ATOM 4472 O O . ALA B 1 255 ? 7.094 10.766 -7.492 1 92.88 255 ALA B O 1
ATOM 4473 N N . TYR B 1 256 ? 5.074 11.672 -7.836 1 96.12 256 TYR B N 1
ATOM 4474 C CA . TYR B 1 256 ? 4.379 10.398 -7.723 1 96.12 256 TYR B CA 1
ATOM 4475 C C . TYR B 1 256 ? 4.734 9.477 -8.891 1 96.12 256 TYR B C 1
ATOM 4477 O O . TYR B 1 256 ? 4.934 8.273 -8.695 1 96.12 256 TYR B O 1
ATOM 4485 N N . SER B 1 257 ? 4.828 10.023 -10.07 1 95.75 257 SER B N 1
ATOM 4486 C CA . SER B 1 257 ? 5.113 9.219 -11.25 1 95.75 257 SER B CA 1
ATOM 4487 C C . SER B 1 257 ? 6.492 8.57 -11.164 1 95.75 257 SER B C 1
ATOM 4489 O O . SER B 1 257 ? 6.699 7.469 -11.664 1 95.75 257 SER B O 1
ATOM 4491 N N . GLN B 1 258 ? 7.406 9.164 -10.461 1 96.56 258 GLN B N 1
ATOM 4492 C CA . GLN B 1 258 ? 8.766 8.641 -10.422 1 96.56 258 GLN B CA 1
ATOM 4493 C C . GLN B 1 258 ? 8.984 7.762 -9.195 1 96.56 258 GLN B C 1
ATOM 4495 O O . GLN B 1 258 ? 9.961 7.008 -9.133 1 96.56 258 GLN B O 1
ATOM 4500 N N . ALA B 1 259 ? 8.117 7.84 -8.195 1 97.81 259 ALA B N 1
ATOM 4501 C CA . ALA B 1 259 ? 8.305 7.207 -6.895 1 97.81 259 ALA B CA 1
ATOM 4502 C C . ALA B 1 259 ? 8.562 5.711 -7.043 1 97.81 259 ALA B C 1
ATOM 4504 O O . ALA B 1 259 ? 9.484 5.164 -6.43 1 97.81 259 ALA B O 1
ATOM 4505 N N . PRO B 1 260 ? 7.836 4.973 -7.949 1 97.31 260 PRO B N 1
ATOM 4506 C CA . PRO B 1 260 ? 8.047 3.527 -8.062 1 97.31 260 PRO B CA 1
ATOM 4507 C C . PRO B 1 260 ? 9.438 3.168 -8.562 1 97.31 260 PRO B C 1
ATOM 4509 O O . PRO B 1 260 ? 9.938 2.072 -8.281 1 97.31 260 PRO B O 1
ATOM 4512 N N . ASP B 1 261 ? 10.078 4.047 -9.258 1 97.69 261 ASP B N 1
ATOM 4513 C CA . ASP B 1 261 ? 11.398 3.783 -9.828 1 97.69 261 ASP B CA 1
ATOM 4514 C C . ASP B 1 261 ? 12.492 4.047 -8.797 1 97.69 261 ASP B C 1
ATOM 4516 O O . ASP B 1 261 ? 13.656 3.721 -9.031 1 97.69 261 ASP B O 1
ATOM 4520 N N . LEU B 1 262 ? 12.148 4.621 -7.676 1 98.62 262 LEU B N 1
ATOM 4521 C CA . LEU B 1 262 ? 13.141 5.023 -6.688 1 98.62 262 LEU B CA 1
ATOM 4522 C C . LEU B 1 262 ? 13.266 3.975 -5.586 1 98.62 262 LEU B C 1
ATOM 4524 O O . LEU B 1 262 ? 14.203 4.016 -4.789 1 98.62 262 LEU B O 1
ATOM 4528 N N . VAL B 1 263 ? 12.344 3.076 -5.527 1 98.44 263 VAL B N 1
ATOM 4529 C CA . VAL B 1 263 ? 12.312 2.123 -4.426 1 98.44 263 VAL B CA 1
ATOM 4530 C C . VAL B 1 263 ? 12.719 0.738 -4.926 1 98.44 263 VAL B C 1
ATOM 4532 O O . VAL B 1 263 ? 12.484 0.403 -6.09 1 98.44 263 VAL B O 1
ATOM 4535 N N . ARG B 1 264 ? 13.305 -0.026 -4.094 1 98.38 264 ARG B N 1
ATOM 4536 C CA . ARG B 1 264 ? 13.703 -1.398 -4.395 1 98.38 264 ARG B CA 1
ATOM 4537 C C . ARG B 1 264 ? 12.5 -2.338 -4.348 1 98.38 264 ARG B C 1
ATOM 4539 O O . ARG B 1 264 ? 11.406 -1.935 -3.945 1 98.38 264 ARG B O 1
ATOM 4546 N N . ASN B 1 265 ? 12.633 -3.596 -4.816 1 98.38 265 ASN B N 1
ATOM 4547 C CA . ASN B 1 265 ? 11.586 -4.594 -4.629 1 98.38 265 ASN B CA 1
ATOM 4548 C C . ASN B 1 265 ? 11.234 -4.77 -3.152 1 98.38 265 ASN B C 1
ATOM 4550 O O . ASN B 1 265 ? 12.117 -4.742 -2.293 1 98.38 265 ASN B O 1
ATOM 4554 N N . SER B 1 266 ? 9.953 -4.898 -2.895 1 97.88 266 SER B N 1
ATOM 4555 C CA . SER B 1 266 ? 9.398 -4.988 -1.549 1 97.88 266 SER B CA 1
ATOM 4556 C C . SER B 1 266 ? 9.539 -3.668 -0.8 1 97.88 266 SER B C 1
ATOM 4558 O O . SER B 1 266 ? 9.5 -3.641 0.432 1 97.88 266 SER B O 1
ATOM 4560 N N . GLY B 1 267 ? 9.812 -2.609 -1.517 1 98.38 267 GLY B N 1
ATOM 4561 C CA . GLY B 1 267 ? 9.93 -1.294 -0.909 1 98.38 267 GLY B CA 1
ATOM 4562 C C . GLY B 1 267 ? 8.586 -0.67 -0.576 1 98.38 267 GLY B C 1
ATOM 4563 O O . GLY B 1 267 ? 7.539 -1.199 -0.955 1 98.38 267 GLY B O 1
ATOM 4564 N N . VAL B 1 268 ? 8.648 0.48 0.156 1 98.75 268 VAL B N 1
ATOM 4565 C CA . VAL B 1 268 ? 7.449 1.148 0.652 1 98.75 268 VAL B CA 1
ATOM 4566 C C . VAL B 1 268 ? 7.355 2.551 0.053 1 98.75 268 VAL B C 1
ATOM 4568 O O . VAL B 1 268 ? 8.359 3.264 -0.036 1 98.75 268 VAL B O 1
ATOM 4571 N N . ILE B 1 269 ? 6.23 2.895 -0.418 1 98.81 269 ILE B N 1
ATOM 4572 C CA . ILE B 1 269 ? 5.93 4.254 -0.854 1 98.81 269 ILE B CA 1
ATOM 4573 C C . ILE B 1 269 ? 4.828 4.848 0.023 1 98.81 269 ILE B C 1
ATOM 4575 O O . ILE B 1 269 ? 3.746 4.27 0.145 1 98.81 269 ILE B O 1
ATOM 4579 N N . VAL B 1 270 ? 5.078 5.953 0.652 1 98.81 270 VAL B N 1
ATOM 4580 C CA . VAL B 1 270 ? 4.098 6.586 1.524 1 98.81 270 VAL B CA 1
ATOM 4581 C C . VAL B 1 270 ? 3.574 7.863 0.87 1 98.81 270 VAL B C 1
ATOM 4583 O O . VAL B 1 270 ? 4.352 8.75 0.511 1 98.81 270 VAL B O 1
ATOM 4586 N N . CYS B 1 271 ? 2.281 7.957 0.725 1 98.5 271 CYS B N 1
ATOM 4587 C CA . CYS B 1 271 ? 1.614 9.125 0.162 1 98.5 271 CYS B CA 1
ATOM 4588 C C . CYS B 1 271 ? 1.318 10.156 1.242 1 98.5 271 CYS B C 1
ATOM 4590 O O . CYS B 1 271 ? 0.545 9.891 2.164 1 98.5 271 CYS B O 1
ATOM 4592 N N . VAL B 1 272 ? 1.905 11.359 1.079 1 97.38 272 VAL B N 1
ATOM 4593 C CA . VAL B 1 272 ? 1.698 12.43 2.047 1 97.38 272 VAL B CA 1
ATOM 4594 C C . VAL B 1 272 ? 1.183 13.68 1.335 1 97.38 272 VAL B C 1
ATOM 4596 O O . VAL B 1 272 ? 0.054 14.117 1.572 1 97.38 272 VAL B O 1
ATOM 4599 N N . GLY B 1 273 ? 2.059 14.211 0.422 1 93.38 273 GLY B N 1
ATOM 4600 C CA . GLY B 1 273 ? 1.628 15.344 -0.379 1 93.38 273 GLY B CA 1
ATOM 4601 C C . GLY B 1 273 ? 0.49 15.008 -1.324 1 93.38 273 GLY B C 1
ATOM 4602 O O . GLY B 1 273 ? 0.437 13.906 -1.875 1 93.38 273 GLY B O 1
ATOM 4603 N N . LEU B 1 274 ? -0.419 15.945 -1.552 1 89.88 274 LEU B N 1
ATOM 4604 C CA . LEU B 1 274 ? -1.638 15.594 -2.271 1 89.88 274 LEU B CA 1
ATOM 4605 C C . LEU B 1 274 ? -1.729 16.344 -3.592 1 89.88 274 LEU B C 1
ATOM 4607 O O . LEU B 1 274 ? -1.89 17.578 -3.6 1 89.88 274 LEU B O 1
ATOM 4611 N N . PRO B 1 275 ? -1.62 15.578 -4.613 1 89.06 275 PRO B N 1
ATOM 4612 C CA . PRO B 1 275 ? -1.886 16.172 -5.922 1 89.06 275 PRO B CA 1
ATOM 4613 C C . PRO B 1 275 ? -3.363 16.5 -6.137 1 89.06 275 PRO B C 1
ATOM 4615 O O . PRO B 1 275 ? -4.188 16.25 -5.25 1 89.06 275 PRO B O 1
ATOM 4618 N N . PRO B 1 276 ? -3.621 17.109 -7.293 1 86.19 276 PRO B N 1
ATOM 4619 C CA . PRO B 1 276 ? -5.031 17.375 -7.586 1 86.19 276 PRO B CA 1
ATOM 4620 C C . PRO B 1 276 ? -5.895 16.109 -7.523 1 86.19 276 PRO B C 1
ATOM 4622 O O . PRO B 1 276 ? -5.402 15.008 -7.773 1 86.19 276 PRO B O 1
ATOM 4625 N N . ASP B 1 277 ? -7.125 16.312 -7.312 1 86.81 277 ASP B N 1
ATOM 4626 C CA . ASP B 1 277 ? -8.055 15.211 -7.051 1 86.81 277 ASP B CA 1
ATOM 4627 C C . ASP B 1 277 ? -8.203 14.312 -8.273 1 86.81 277 ASP B C 1
ATOM 4629 O O . ASP B 1 277 ? -8.555 13.133 -8.141 1 86.81 277 ASP B O 1
ATOM 4633 N N . ASN B 1 278 ? -7.969 14.836 -9.414 1 89.44 278 ASN B N 1
ATOM 4634 C CA . ASN B 1 278 ? -8.164 14.055 -10.625 1 89.44 278 ASN B CA 1
ATOM 4635 C C . ASN B 1 278 ? -6.934 13.219 -10.969 1 89.44 278 ASN B C 1
ATOM 4637 O O . ASN B 1 278 ? -6.969 12.391 -11.875 1 89.44 278 ASN B O 1
ATOM 4641 N N . PHE B 1 279 ? -5.934 13.438 -10.203 1 92.81 279 PHE B N 1
ATOM 4642 C CA . PHE B 1 279 ? -4.727 12.656 -10.445 1 92.81 279 PHE B CA 1
ATOM 4643 C C . PHE B 1 279 ? -4.828 11.273 -9.805 1 92.81 279 PHE B C 1
ATOM 4645 O O . PHE B 1 279 ? -5.199 11.164 -8.633 1 92.81 279 PHE B O 1
ATOM 4652 N N . MET B 1 280 ? -4.559 10.273 -10.656 1 94.62 280 MET B N 1
ATOM 4653 C CA . MET B 1 280 ? -4.484 8.898 -10.18 1 94.62 280 MET B CA 1
ATOM 4654 C C . MET B 1 280 ? -3.041 8.414 -10.141 1 94.62 280 MET B C 1
ATOM 4656 O O . MET B 1 280 ? -2.295 8.594 -11.109 1 94.62 280 MET B O 1
ATOM 4660 N N . PHE B 1 281 ? -2.664 7.844 -8.969 1 94.56 281 PHE B N 1
ATOM 4661 C CA . PHE B 1 281 ? -1.308 7.324 -8.844 1 94.56 281 PHE B CA 1
ATOM 4662 C C . PHE B 1 281 ? -1.024 6.281 -9.914 1 94.56 281 PHE B C 1
ATOM 4664 O O . PHE B 1 281 ? -1.643 5.215 -9.93 1 94.56 281 PHE B O 1
ATOM 4671 N N . PRO B 1 282 ? -0.134 6.562 -10.82 1 93.88 282 PRO B N 1
ATOM 4672 C CA . PRO B 1 282 ? 0.057 5.66 -11.961 1 93.88 282 PRO B CA 1
ATOM 4673 C C . PRO B 1 282 ? 0.847 4.406 -11.594 1 93.88 282 PRO B C 1
ATOM 4675 O O . PRO B 1 282 ? 2.039 4.312 -11.898 1 93.88 282 PRO B O 1
ATOM 4678 N N . MET B 1 283 ? 0.203 3.463 -11.031 1 94.69 283 MET B N 1
ATOM 4679 C CA . MET B 1 283 ? 0.829 2.191 -10.672 1 94.69 283 MET B CA 1
ATOM 4680 C C . MET B 1 283 ? 0.046 1.019 -11.25 1 94.69 283 MET B C 1
ATOM 4682 O O . MET B 1 283 ? -1.136 0.846 -10.953 1 94.69 283 MET B O 1
ATOM 4686 N N . CYS B 1 284 ? 0.755 0.313 -12.031 1 95 284 CYS B N 1
ATOM 4687 C CA . CYS B 1 284 ? 0.2 -0.913 -12.594 1 95 284 CYS B CA 1
ATOM 4688 C C . CYS B 1 284 ? 0.156 -2.021 -11.547 1 95 284 CYS B C 1
ATOM 4690 O O . CYS B 1 284 ? 1.166 -2.318 -10.906 1 95 284 CYS B O 1
ATOM 4692 N N . PRO B 1 285 ? -1.031 -2.705 -11.398 1 96.19 285 PRO B N 1
ATOM 4693 C CA . PRO B 1 285 ? -1.101 -3.801 -10.43 1 96.19 285 PRO B CA 1
ATOM 4694 C C . PRO B 1 285 ? -0.041 -4.871 -10.672 1 96.19 285 PRO B C 1
ATOM 4696 O O . PRO B 1 285 ? 0.474 -5.465 -9.719 1 96.19 285 PRO B O 1
ATOM 4699 N N . LYS B 1 286 ? 0.284 -5.125 -11.93 1 93.75 286 LYS B N 1
ATOM 4700 C CA . LYS B 1 286 ? 1.319 -6.098 -12.266 1 93.75 286 LYS B CA 1
ATOM 4701 C C . LYS B 1 286 ? 2.656 -5.715 -11.633 1 93.75 286 LYS B C 1
ATOM 4703 O O . LYS B 1 286 ? 3.35 -6.566 -11.07 1 93.75 286 LYS B O 1
ATOM 4708 N N . VAL B 1 287 ? 2.986 -4.449 -11.672 1 96 287 VAL B N 1
ATOM 4709 C CA . VAL B 1 287 ? 4.238 -3.961 -11.102 1 96 287 VAL B CA 1
ATOM 4710 C C . VAL B 1 287 ? 4.191 -4.062 -9.578 1 96 287 VAL B C 1
ATOM 4712 O O . VAL B 1 287 ? 5.148 -4.523 -8.953 1 96 287 VAL B O 1
ATOM 4715 N N . ILE B 1 288 ? 3.061 -3.664 -8.977 1 98.06 288 ILE B N 1
ATOM 4716 C CA . ILE B 1 288 ? 2.895 -3.742 -7.531 1 98.06 288 ILE B CA 1
ATOM 4717 C C . ILE B 1 288 ? 3.072 -5.188 -7.07 1 98.06 288 ILE B C 1
ATOM 4719 O O . ILE B 1 288 ? 3.818 -5.453 -6.125 1 98.06 288 ILE B O 1
ATOM 4723 N N . ALA B 1 289 ? 2.455 -6.109 -7.73 1 97.38 289 ALA B N 1
ATOM 4724 C CA . ALA B 1 289 ? 2.475 -7.52 -7.352 1 97.38 289 ALA B CA 1
ATOM 4725 C C . ALA B 1 289 ? 3.855 -8.133 -7.578 1 97.38 289 ALA B C 1
ATOM 4727 O O . ALA B 1 289 ? 4.43 -8.734 -6.672 1 97.38 289 ALA B O 1
ATOM 4728 N N . ASN B 1 290 ? 4.441 -7.953 -8.797 1 95.94 290 ASN B N 1
ATOM 4729 C CA . ASN B 1 290 ? 5.699 -8.594 -9.164 1 95.94 290 ASN B CA 1
ATOM 4730 C C . ASN B 1 290 ? 6.852 -8.125 -8.281 1 95.94 290 ASN B C 1
ATOM 4732 O O . ASN B 1 290 ? 7.75 -8.898 -7.961 1 95.94 290 ASN B O 1
ATOM 4736 N N . ARG B 1 291 ? 6.766 -6.867 -7.852 1 97.94 291 ARG B N 1
ATOM 4737 C CA . ARG B 1 291 ? 7.863 -6.305 -7.07 1 97.94 291 ARG B CA 1
ATOM 4738 C C . ARG B 1 291 ? 7.574 -6.402 -5.574 1 97.94 291 ARG B C 1
ATOM 4740 O O . ARG B 1 291 ? 8.43 -6.062 -4.75 1 97.94 291 ARG B O 1
ATOM 4747 N N . GLY B 1 292 ? 6.363 -6.844 -5.219 1 98.25 292 GLY B N 1
ATOM 4748 C CA . GLY B 1 292 ? 5.996 -6.887 -3.812 1 98.25 292 GLY B CA 1
ATOM 4749 C C . GLY B 1 292 ? 5.992 -5.52 -3.152 1 98.25 292 GLY B C 1
ATOM 4750 O O . GLY B 1 292 ? 6.434 -5.375 -2.012 1 98.25 292 GLY B O 1
ATOM 4751 N N . LEU B 1 293 ? 5.535 -4.496 -3.852 1 98.56 293 LEU B N 1
ATOM 4752 C CA . LEU B 1 293 ? 5.562 -3.131 -3.336 1 98.56 293 LEU B CA 1
ATOM 4753 C C . LEU B 1 293 ? 4.473 -2.926 -2.287 1 98.56 293 LEU B C 1
ATOM 4755 O O . LEU B 1 293 ? 3.488 -3.666 -2.256 1 98.56 293 LEU B O 1
ATOM 4759 N N . VAL B 1 294 ? 4.703 -1.982 -1.42 1 98.69 294 VAL B N 1
ATOM 4760 C CA . VAL B 1 294 ? 3.73 -1.53 -0.431 1 98.69 294 VAL B CA 1
ATOM 4761 C C . VAL B 1 294 ? 3.477 -0.034 -0.6 1 98.69 294 VAL B C 1
ATOM 4763 O O . VAL B 1 294 ? 4.422 0.758 -0.659 1 98.69 294 VAL B O 1
ATOM 4766 N N . VAL B 1 295 ? 2.26 0.335 -0.753 1 98.75 295 VAL B N 1
ATOM 4767 C CA . VAL B 1 295 ? 1.854 1.737 -0.772 1 98.75 295 VAL B CA 1
ATOM 4768 C C . VAL B 1 295 ? 0.992 2.043 0.45 1 98.75 295 VAL B C 1
ATOM 4770 O O . VAL B 1 295 ? 0.029 1.326 0.733 1 98.75 295 VAL B O 1
ATOM 4773 N N . ARG B 1 296 ? 1.379 3.059 1.198 1 98.69 296 ARG B N 1
ATOM 4774 C CA . ARG B 1 296 ? 0.62 3.467 2.375 1 98.69 296 ARG B CA 1
ATOM 4775 C C . ARG B 1 296 ? 0.256 4.945 2.307 1 98.69 296 ARG B C 1
ATOM 4777 O O . ARG B 1 296 ? 1.009 5.75 1.754 1 98.69 296 ARG B O 1
ATOM 4784 N N . GLY B 1 297 ? -0.866 5.207 2.809 1 98.5 297 GLY B N 1
ATOM 4785 C CA . GLY B 1 297 ? -1.248 6.602 2.969 1 98.5 297 GLY B CA 1
ATOM 4786 C C . GLY B 1 297 ? -1.024 7.125 4.375 1 98.5 297 GLY B C 1
ATOM 4787 O O . GLY B 1 297 ? -1.203 6.391 5.352 1 98.5 297 GLY B O 1
ATOM 4788 N N . SER B 1 298 ? -0.695 8.383 4.48 1 98.06 298 SER B N 1
ATOM 4789 C CA . SER B 1 298 ? -0.53 9.008 5.785 1 98.06 298 SER B CA 1
ATOM 4790 C C . SER B 1 298 ? -1.162 10.398 5.816 1 98.06 298 SER B C 1
ATOM 4792 O O . SER B 1 298 ? -0.857 11.242 4.969 1 98.06 298 SER B O 1
ATOM 4794 N N . SER B 1 299 ? -2.078 10.531 6.695 1 96.12 299 SER B N 1
ATOM 4795 C CA . SER B 1 299 ? -2.68 11.836 6.973 1 96.12 299 SER B CA 1
ATOM 4796 C C . SER B 1 299 ? -2.373 12.297 8.391 1 96.12 299 SER B C 1
ATOM 4798 O O . SER B 1 299 ? -3.061 11.898 9.336 1 96.12 299 SER B O 1
ATOM 4800 N N . THR B 1 300 ? -1.433 13.148 8.5 1 97.06 300 THR B N 1
ATOM 4801 C CA . THR B 1 300 ? -0.906 13.641 9.766 1 97.06 300 THR B CA 1
ATOM 4802 C C . THR B 1 300 ? -0.483 12.477 10.664 1 97.06 300 THR B C 1
ATOM 4804 O O . THR B 1 300 ? 0.153 11.531 10.195 1 97.06 300 THR B O 1
ATOM 4807 N N . GLY B 1 301 ? -0.551 12.656 12.008 1 97.38 301 GLY B N 1
ATOM 4808 C CA . GLY B 1 301 ? -0.123 11.641 12.961 1 97.38 301 GLY B CA 1
ATOM 4809 C C . GLY B 1 301 ? -1.029 11.539 14.172 1 97.38 301 GLY B C 1
ATOM 4810 O O . GLY B 1 301 ? -2.109 12.133 14.203 1 97.38 301 GLY B O 1
ATOM 4811 N N . THR B 1 302 ? -0.678 10.758 15.094 1 96.31 302 THR B N 1
ATOM 4812 C CA . THR B 1 302 ? -1.44 10.5 16.312 1 96.31 302 THR B CA 1
ATOM 4813 C C . THR B 1 302 ? -1.079 11.508 17.406 1 96.31 302 THR B C 1
ATOM 4815 O O . THR B 1 302 ? -0.13 12.281 17.25 1 96.31 302 THR B O 1
ATOM 4818 N N . ASN B 1 303 ? -1.868 11.523 18.438 1 95.5 303 ASN B N 1
ATOM 4819 C CA . ASN B 1 303 ? -1.572 12.375 19.578 1 95.5 303 ASN B CA 1
ATOM 4820 C C . ASN B 1 303 ? -0.233 12.016 20.219 1 95.5 303 ASN B C 1
ATOM 4822 O O . ASN B 1 303 ? 0.502 12.898 20.656 1 95.5 303 ASN B O 1
ATOM 4826 N N . GLU B 1 304 ? 0.042 10.703 20.25 1 96.56 304 GLU B N 1
ATOM 4827 C CA . GLU B 1 304 ? 1.314 10.266 20.812 1 96.56 304 GLU B CA 1
ATOM 4828 C C . GLU B 1 304 ? 2.492 10.797 20.016 1 96.56 304 GLU B C 1
ATOM 4830 O O . GLU B 1 304 ? 3.512 11.203 20.578 1 96.56 304 GLU B O 1
ATOM 4835 N N . GLN B 1 305 ? 2.318 10.82 18.766 1 97.56 305 GLN B N 1
ATOM 4836 C CA . GLN B 1 305 ? 3.367 11.328 17.891 1 97.56 305 GLN B CA 1
ATOM 4837 C C . GLN B 1 305 ? 3.527 12.836 18.031 1 97.56 305 GLN B C 1
ATOM 4839 O O . GLN B 1 305 ? 4.641 13.359 17.938 1 97.56 305 GLN B O 1
ATOM 4844 N N . MET B 1 306 ? 2.426 13.508 18.281 1 98.12 306 MET B N 1
ATOM 4845 C CA . MET B 1 306 ? 2.49 14.945 18.531 1 98.12 306 MET B CA 1
ATOM 4846 C C . MET B 1 306 ? 3.273 15.242 19.812 1 98.12 306 MET B C 1
ATOM 4848 O O . MET B 1 306 ? 4.121 16.141 19.828 1 98.12 306 MET B O 1
ATOM 4852 N N . ASP B 1 307 ? 2.984 14.469 20.844 1 97.81 307 ASP B N 1
ATOM 4853 C CA . ASP B 1 307 ? 3.697 14.633 22.109 1 97.81 307 ASP B CA 1
ATOM 4854 C C . ASP B 1 307 ? 5.195 14.406 21.922 1 97.81 307 ASP B C 1
ATOM 4856 O O . ASP B 1 307 ? 6.012 15.164 22.453 1 97.81 307 ASP B O 1
ATOM 4860 N N . GLU B 1 308 ? 5.473 13.414 21.156 1 98.12 308 GLU B N 1
ATOM 4861 C CA . GLU B 1 308 ? 6.875 13.117 20.891 1 98.12 308 GLU B CA 1
ATOM 4862 C C . GLU B 1 308 ? 7.555 14.266 20.156 1 98.12 308 GLU B C 1
ATOM 4864 O O . GLU B 1 308 ? 8.68 14.648 20.484 1 98.12 308 GLU B O 1
ATOM 4869 N N . LEU B 1 309 ? 6.906 14.773 19.188 1 98.06 309 LEU B N 1
ATOM 4870 C CA . LEU B 1 309 ? 7.457 15.867 18.391 1 98.06 309 LEU B CA 1
ATOM 4871 C C . LEU B 1 309 ? 7.746 17.078 19.266 1 98.06 309 LEU B C 1
ATOM 4873 O O . LEU B 1 309 ? 8.797 17.703 19.141 1 98.06 309 LEU B O 1
ATOM 4877 N N . LEU B 1 310 ? 6.836 17.391 20.141 1 98.56 310 LEU B N 1
ATOM 4878 C CA . LEU B 1 310 ? 7.008 18.547 21 1 98.56 310 LEU B CA 1
ATOM 4879 C C . LEU B 1 310 ? 8.133 18.312 22 1 98.56 310 LEU B C 1
ATOM 4881 O O . LEU B 1 310 ? 8.859 19.25 22.359 1 98.56 310 LEU B O 1
ATOM 4885 N N . GLN B 1 311 ? 8.227 17.094 22.469 1 98.5 311 GLN B N 1
ATOM 4886 C CA . GLN B 1 311 ? 9.336 16.766 23.359 1 98.5 311 GLN B CA 1
ATOM 4887 C C . GLN B 1 311 ? 10.68 16.906 22.656 1 98.5 311 GLN B C 1
ATOM 4889 O O . GLN B 1 311 ? 11.641 17.422 23.219 1 98.5 311 GLN B O 1
ATOM 4894 N N . LEU B 1 312 ? 10.742 16.453 21.438 1 98.5 312 LEU B N 1
ATOM 4895 C CA . LEU B 1 312 ? 11.953 16.594 20.641 1 98.5 312 LEU B CA 1
ATOM 4896 C C . LEU B 1 312 ? 12.289 18.062 20.406 1 98.5 312 LEU B C 1
ATOM 4898 O O . LEU B 1 312 ? 13.461 18.453 20.438 1 98.5 312 LEU B O 1
ATOM 4902 N N . ALA B 1 313 ? 11.258 18.828 20.156 1 98.19 313 ALA B N 1
ATOM 4903 C CA . ALA B 1 313 ? 11.469 20.266 19.984 1 98.19 313 ALA B CA 1
ATOM 4904 C C . ALA B 1 313 ? 11.984 20.906 21.266 1 98.19 313 ALA B C 1
ATOM 4906 O O . ALA B 1 313 ? 12.891 21.734 21.234 1 98.19 313 ALA B O 1
ATOM 4907 N N . LEU B 1 314 ? 11.406 20.5 22.375 1 98.19 314 LEU B N 1
ATOM 4908 C CA . LEU B 1 314 ? 11.82 21 23.672 1 98.19 314 LEU B CA 1
ATOM 4909 C C . LEU B 1 314 ? 13.289 20.688 23.938 1 98.19 314 LEU B C 1
ATOM 4911 O O . LEU B 1 314 ? 14.008 21.5 24.516 1 98.19 314 LEU B O 1
ATOM 4915 N N . GLU B 1 315 ? 13.75 19.562 23.453 1 97.94 315 GLU B N 1
ATOM 4916 C CA . GLU B 1 315 ? 15.125 19.094 23.656 1 97.94 315 GLU B CA 1
ATOM 4917 C C . GLU B 1 315 ? 16.062 19.688 22.609 1 97.94 315 GLU B C 1
ATOM 4919 O O . GLU B 1 315 ? 17.281 19.469 22.656 1 97.94 315 GLU B O 1
ATOM 4924 N N . GLY B 1 316 ? 15.539 20.359 21.656 1 96.5 316 GLY B N 1
ATOM 4925 C CA . GLY B 1 316 ? 16.344 20.969 20.609 1 96.5 316 GLY B CA 1
ATOM 4926 C C . GLY B 1 316 ? 16.781 20 19.531 1 96.5 316 GLY B C 1
ATOM 4927 O O . GLY B 1 316 ? 17.672 20.281 18.75 1 96.5 316 GLY B O 1
ATOM 4928 N N . LYS B 1 317 ? 16.109 18.891 19.5 1 97.19 317 LYS B N 1
ATOM 4929 C CA . LYS B 1 317 ? 16.484 17.844 18.547 1 97.19 317 LYS B CA 1
ATOM 4930 C C . LYS B 1 317 ? 15.805 18.062 17.188 1 97.19 317 LYS B C 1
ATOM 4932 O O . LYS B 1 317 ? 16.297 17.609 16.156 1 97.19 317 LYS B O 1
ATOM 4937 N N . ILE B 1 318 ? 14.625 18.719 17.234 1 97.12 318 ILE B N 1
ATOM 4938 C CA . ILE B 1 318 ? 13.945 19.094 16 1 97.12 318 ILE B CA 1
ATOM 4939 C C . ILE B 1 318 ? 13.648 20.594 16.016 1 97.12 318 ILE B C 1
ATOM 4941 O O . ILE B 1 318 ? 13.273 21.141 17.062 1 97.12 318 ILE B O 1
ATOM 4945 N N . THR B 1 319 ? 13.945 21.188 14.93 1 94.81 319 THR B N 1
ATOM 4946 C CA . THR B 1 319 ? 13.68 22.609 14.797 1 94.81 319 THR B CA 1
ATOM 4947 C C . THR B 1 319 ? 13.273 22.953 13.359 1 94.81 319 THR B C 1
ATOM 4949 O O . THR B 1 319 ? 14.102 22.891 12.453 1 94.81 319 THR B O 1
ATOM 4952 N N . PRO B 1 320 ? 12.039 23.297 13.188 1 96.62 320 PRO B N 1
ATOM 4953 C CA . PRO B 1 320 ? 11.672 23.75 11.852 1 96.62 320 PRO B CA 1
ATOM 4954 C C . PRO B 1 320 ? 12.32 25.094 11.484 1 96.62 320 PRO B C 1
ATOM 4956 O O . PRO B 1 320 ? 12.477 25.969 12.344 1 96.62 320 PRO B O 1
ATOM 4959 N N . LYS B 1 321 ? 12.727 25.156 10.242 1 96.81 321 LYS B N 1
ATOM 4960 C CA . LYS B 1 321 ? 13.094 26.469 9.727 1 96.81 321 LYS B CA 1
ATOM 4961 C C . LYS B 1 321 ? 11.859 27.359 9.555 1 96.81 321 LYS B C 1
ATOM 4963 O O . LYS B 1 321 ? 10.992 27.062 8.734 1 96.81 321 LYS B O 1
ATOM 4968 N N . VAL B 1 322 ? 11.828 28.438 10.367 1 96.88 322 VAL B N 1
ATOM 4969 C CA . VAL B 1 322 ? 10.617 29.25 10.398 1 96.88 322 VAL B CA 1
ATOM 4970 C C . VAL B 1 322 ? 10.969 30.703 10.102 1 96.88 322 VAL B C 1
ATOM 4972 O O . VAL B 1 322 ? 12 31.203 10.547 1 96.88 322 VAL B O 1
ATOM 4975 N N . GLU B 1 323 ? 10.188 31.312 9.32 1 97.12 323 GLU B N 1
ATOM 4976 C CA . GLU B 1 323 ? 10.156 32.75 9.188 1 97.12 323 GLU B CA 1
ATOM 4977 C C . GLU B 1 323 ? 8.844 33.344 9.719 1 97.12 323 GLU B C 1
ATOM 4979 O O . GLU B 1 323 ? 7.766 32.844 9.406 1 97.12 323 GLU B O 1
ATOM 4984 N N . VAL B 1 324 ? 8.992 34.375 10.539 1 98.25 324 VAL B N 1
ATOM 4985 C CA . VAL B 1 324 ? 7.812 34.969 11.188 1 98.25 324 VAL B CA 1
ATOM 4986 C C . VAL B 1 324 ? 7.449 36.281 10.508 1 98.25 324 VAL B C 1
ATOM 4988 O O . VAL B 1 324 ? 8.32 37.125 10.242 1 98.25 324 VAL B O 1
ATOM 4991 N N . TYR B 1 325 ? 6.203 36.406 10.227 1 98.5 325 TYR B N 1
ATOM 4992 C CA . TYR B 1 325 ? 5.688 37.594 9.547 1 98.5 325 TYR B CA 1
ATOM 4993 C C . TYR B 1 325 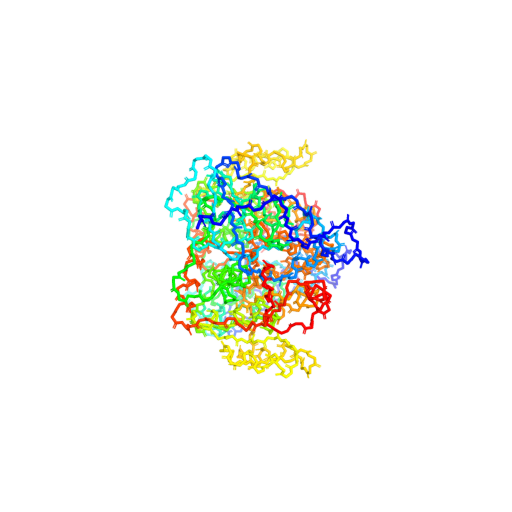? 4.531 38.219 10.32 1 98.5 325 TYR B C 1
ATOM 4995 O O . TYR B 1 325 ? 4.074 37.656 11.32 1 98.5 325 TYR B O 1
ATOM 5003 N N . ASP B 1 326 ? 4.113 39.406 9.852 1 98.31 326 ASP B N 1
ATOM 5004 C CA . ASP B 1 326 ? 2.9 40 10.391 1 98.31 326 ASP B CA 1
ATOM 5005 C C . ASP B 1 326 ? 1.652 39.344 9.812 1 98.31 326 ASP B C 1
ATOM 5007 O O . ASP B 1 326 ? 1.677 38.812 8.695 1 98.31 326 ASP B O 1
ATOM 5011 N N . PHE B 1 327 ? 0.616 39.438 10.625 1 98.31 327 PHE B N 1
ATOM 5012 C CA . PHE B 1 327 ? -0.648 38.812 10.227 1 98.31 327 PHE B CA 1
ATOM 5013 C C . PHE B 1 327 ? -1.081 39.312 8.852 1 98.31 327 PHE B C 1
ATOM 5015 O O . PHE B 1 327 ? -1.609 38.562 8.047 1 98.31 327 PHE B O 1
ATOM 5022 N N . ALA B 1 328 ? -0.842 40.531 8.539 1 97.5 328 ALA B N 1
ATOM 5023 C CA . ALA B 1 328 ? -1.279 41.188 7.316 1 97.5 328 ALA B CA 1
ATOM 5024 C C . ALA B 1 328 ? -0.563 40.594 6.098 1 97.5 328 ALA B C 1
ATOM 5026 O O . ALA B 1 328 ? -0.985 40.844 4.957 1 97.5 328 ALA B O 1
ATOM 5027 N N . ASP B 1 329 ? 0.479 39.844 6.277 1 97.81 329 ASP B N 1
ATOM 5028 C CA . ASP B 1 329 ? 1.257 39.281 5.191 1 97.81 329 ASP B CA 1
ATOM 5029 C C . ASP B 1 329 ? 0.655 37.938 4.734 1 97.81 329 ASP B C 1
ATOM 5031 O O . ASP B 1 329 ? 1.109 37.344 3.75 1 97.81 329 ASP B O 1
ATOM 5035 N N . ALA B 1 330 ? -0.418 37.469 5.426 1 97.94 330 ALA B N 1
ATOM 5036 C CA . ALA B 1 330 ? -0.998 36.156 5.156 1 97.94 330 ALA B CA 1
ATOM 5037 C C . ALA B 1 330 ? -1.367 36 3.684 1 97.94 330 ALA B C 1
ATOM 5039 O O . ALA B 1 330 ? -1.046 35 3.053 1 97.94 330 ALA B O 1
ATOM 5040 N N . PRO B 1 331 ? -1.951 37.031 3.027 1 97.12 331 PRO B N 1
ATOM 5041 C CA . PRO B 1 331 ? -2.277 36.906 1.606 1 97.12 331 PRO B CA 1
ATOM 5042 C C . PRO B 1 331 ? -1.041 36.688 0.734 1 97.12 331 PRO B C 1
ATOM 5044 O O . PRO B 1 331 ? -1.054 35.875 -0.173 1 97.12 331 PRO B O 1
ATOM 5047 N N . LYS B 1 332 ? -0.018 37.406 1.013 1 96.69 332 LYS B N 1
ATOM 5048 C CA . LYS B 1 332 ? 1.226 37.281 0.258 1 96.69 332 LYS B CA 1
ATOM 5049 C C . LYS B 1 332 ? 1.838 35.906 0.429 1 96.69 332 LYS B C 1
ATOM 5051 O O . LYS B 1 332 ? 2.342 35.312 -0.532 1 96.69 332 LYS B O 1
ATOM 5056 N N . ILE B 1 333 ? 1.776 35.406 1.638 1 96.88 333 ILE B N 1
ATOM 5057 C CA . ILE B 1 333 ? 2.35 34.125 1.945 1 96.88 333 ILE B CA 1
ATOM 5058 C C . ILE B 1 333 ? 1.601 33.031 1.179 1 96.88 333 ILE B C 1
ATOM 5060 O O . ILE B 1 333 ? 2.215 32.094 0.64 1 96.88 333 ILE B O 1
ATOM 5064 N N . ILE B 1 334 ? 0.263 33.125 1.087 1 96.69 334 ILE B N 1
ATOM 5065 C CA . ILE B 1 334 ? -0.554 32.156 0.338 1 96.69 334 ILE B CA 1
ATOM 5066 C C . ILE B 1 334 ? -0.105 32.156 -1.121 1 96.69 334 ILE B C 1
ATOM 5068 O O . ILE B 1 334 ? 0.042 31.062 -1.712 1 96.69 334 ILE B O 1
ATOM 5072 N N . GLN B 1 335 ? 0.228 33.25 -1.685 1 94.69 335 GLN B N 1
ATOM 5073 C CA . GLN B 1 335 ? 0.669 33.344 -3.072 1 94.69 335 GLN B CA 1
ATOM 5074 C C . GLN B 1 335 ? 2.037 32.688 -3.254 1 94.69 335 GLN B C 1
ATOM 5076 O O . GLN B 1 335 ? 2.27 31.984 -4.242 1 94.69 335 GLN B O 1
ATOM 5081 N N . GLU B 1 336 ? 2.881 32.906 -2.318 1 93.31 336 GLU B N 1
ATOM 5082 C CA . GLU B 1 336 ? 4.219 32.344 -2.381 1 93.31 336 GLU B CA 1
ATOM 5083 C C . GLU B 1 336 ? 4.16 30.812 -2.279 1 93.31 336 GLU B C 1
ATOM 5085 O O . GLU B 1 336 ? 4.902 30.109 -2.967 1 93.31 336 GLU B O 1
ATOM 5090 N N . LEU B 1 337 ? 3.297 30.328 -1.417 1 92.19 337 LEU B N 1
ATOM 5091 C CA . LEU B 1 337 ? 3.123 28.891 -1.253 1 92.19 337 LEU B CA 1
ATOM 5092 C C . LEU B 1 337 ? 2.553 28.266 -2.521 1 92.19 337 LEU B C 1
ATOM 5094 O O . LEU B 1 337 ? 2.955 27.172 -2.91 1 92.19 337 LEU B O 1
ATOM 5098 N N . GLU B 1 338 ? 1.637 28.953 -3.111 1 88.94 338 GLU B N 1
ATOM 5099 C CA . GLU B 1 338 ? 1.032 28.469 -4.348 1 88.94 338 GLU B CA 1
ATOM 5100 C C . GLU B 1 338 ? 2.088 28.219 -5.422 1 88.94 338 GLU B C 1
ATOM 5102 O O . GLU B 1 338 ? 1.969 27.281 -6.219 1 88.94 338 GLU B O 1
ATOM 5107 N N . ARG B 1 339 ? 3.168 29 -5.352 1 85.19 339 ARG B N 1
ATOM 5108 C CA . ARG B 1 339 ? 4.211 28.938 -6.367 1 85.19 339 ARG B CA 1
ATOM 5109 C C . ARG B 1 339 ? 5.359 28.047 -5.91 1 85.19 339 ARG B C 1
ATOM 5111 O O . ARG B 1 339 ? 6.402 27.984 -6.566 1 85.19 339 ARG B O 1
ATOM 5118 N N . PHE B 1 340 ? 5.246 27.375 -4.836 1 79.88 340 PHE B N 1
ATOM 5119 C CA . PHE B 1 340 ? 6.246 26.469 -4.289 1 79.88 340 PHE B CA 1
ATOM 5120 C C . PHE B 1 340 ? 7.586 27.172 -4.121 1 79.88 340 PHE B C 1
ATOM 5122 O O . PHE B 1 340 ? 8.641 26.594 -4.391 1 79.88 340 PHE B O 1
ATOM 5129 N N . GLU B 1 341 ? 7.555 28.391 -3.615 1 80.44 341 GLU B N 1
ATOM 5130 C CA . GLU B 1 341 ? 8.75 29.234 -3.486 1 80.44 341 GLU B CA 1
ATOM 5131 C C . GLU B 1 341 ? 9.227 29.281 -2.041 1 80.44 341 GLU B C 1
ATOM 5133 O O . GLU B 1 341 ? 10.266 29.891 -1.749 1 80.44 341 GLU B O 1
ATOM 5138 N N . VAL B 1 342 ? 8.539 28.688 -1.215 1 85 342 VAL B N 1
ATOM 5139 C CA . VAL B 1 342 ? 8.82 28.828 0.209 1 85 342 VAL B CA 1
ATOM 5140 C C . VAL B 1 342 ? 9.773 27.734 0.667 1 85 342 VAL B C 1
ATOM 5142 O O . VAL B 1 342 ? 9.57 26.562 0.355 1 85 342 VAL B O 1
ATOM 5145 N N . THR B 1 343 ? 10.836 28.094 1.242 1 88.31 343 THR B N 1
ATOM 5146 C CA . THR B 1 343 ? 11.758 27.219 1.947 1 88.31 343 THR B CA 1
ATOM 5147 C C . THR B 1 343 ? 11.414 27.156 3.434 1 88.31 343 THR B C 1
ATOM 5149 O O . THR B 1 343 ? 11.25 28.188 4.082 1 88.31 343 THR B O 1
ATOM 5152 N N . GLY B 1 344 ? 11.211 26 3.951 1 92.75 344 GLY B N 1
ATOM 5153 C CA . GLY B 1 344 ? 10.805 25.875 5.34 1 92.75 344 GLY B CA 1
ATOM 5154 C C . GLY B 1 344 ? 9.344 26.234 5.566 1 92.75 344 GLY B C 1
ATOM 5155 O O . GLY B 1 344 ? 8.469 25.828 4.805 1 92.75 344 GLY B O 1
ATOM 5156 N N . ARG B 1 345 ? 9.141 26.938 6.707 1 95.56 345 ARG B N 1
ATOM 5157 C CA . ARG B 1 345 ? 7.766 27.266 7.086 1 95.56 345 ARG B CA 1
ATOM 5158 C C . ARG B 1 345 ? 7.613 28.75 7.387 1 95.56 345 ARG B C 1
ATOM 5160 O O . ARG B 1 345 ? 8.523 29.375 7.934 1 95.56 345 ARG B O 1
ATOM 5167 N N . LYS B 1 346 ? 6.477 29.281 7.039 1 97.56 346 LYS B N 1
ATOM 5168 C CA . LYS B 1 346 ? 6.141 30.656 7.379 1 97.56 346 LYS B CA 1
ATOM 5169 C C . LYS B 1 346 ? 5.039 30.703 8.43 1 97.56 346 LYS B C 1
ATOM 5171 O O . LYS B 1 346 ? 4.07 29.953 8.367 1 97.56 346 LYS B O 1
ATOM 5176 N N . VAL B 1 347 ? 5.258 31.531 9.445 1 98.56 347 VAL B N 1
ATOM 5177 C CA . VAL B 1 347 ? 4.34 31.719 10.562 1 98.56 347 VAL B CA 1
ATOM 5178 C C . VAL B 1 347 ? 3.93 33.188 10.648 1 98.56 347 VAL B C 1
ATOM 5180 O O . VAL B 1 347 ? 4.742 34.094 10.406 1 98.56 347 VAL B O 1
ATOM 5183 N N . VAL B 1 348 ? 2.633 33.438 10.93 1 98.81 348 VAL B N 1
ATOM 5184 C CA . VAL B 1 348 ? 2.184 34.812 11.102 1 98.81 348 VAL B CA 1
ATOM 5185 C C . VAL B 1 348 ? 1.793 35.031 12.555 1 98.81 348 VAL B C 1
ATOM 5187 O O . VAL B 1 348 ? 1.201 34.188 13.203 1 98.81 348 VAL B O 1
ATOM 5190 N N . ARG B 1 349 ? 2.092 36.188 13.055 1 98.38 349 ARG B N 1
ATOM 5191 C CA . ARG B 1 349 ? 1.688 36.625 14.398 1 98.38 349 ARG B CA 1
ATOM 5192 C C . ARG B 1 349 ? 0.24 37.094 14.414 1 98.38 349 ARG B C 1
ATOM 5194 O O . ARG B 1 349 ? -0.16 37.906 13.578 1 98.38 349 ARG B O 1
ATOM 5201 N N . ALA B 1 350 ? -0.451 36.531 15.32 1 96.62 350 ALA B N 1
ATOM 5202 C CA . ALA B 1 350 ? -1.827 37 15.453 1 96.62 350 ALA B CA 1
ATOM 5203 C C . ALA B 1 350 ? -1.866 38.5 15.789 1 96.62 350 ALA B C 1
ATOM 5205 O O . ALA B 1 350 ? -1.014 39 16.531 1 96.62 350 ALA B O 1
ATOM 5206 N N . PRO B 1 351 ? -2.854 39.219 15.297 1 91.62 351 PRO B N 1
ATOM 5207 C CA . PRO B 1 351 ? -2.924 40.656 15.57 1 91.62 351 PRO B CA 1
ATOM 5208 C C . PRO B 1 351 ? -3.029 40.969 17.062 1 91.62 351 PRO B C 1
ATOM 5210 O O . PRO B 1 351 ? -3.551 40.156 17.828 1 91.62 351 PRO B O 1
#

Sequence (702 aa):
MPDQIPTSQTVAWIENPSPSCTLQIRKNAIVQSPGPHELLVKLECSGICHSDVMNVLGRGKYTEIPGHEGVGTVVQLGAGAAQSLLGKRVGVKWLWSACGQCSVCKKGFINYCPRQRNTGRTDLGTLQQYCLAHADYVTEIPEGVRSEVAAPLLCAGLSLAGAVSRLAPEVQPGDSVVILGAGGGLGHIGVQYASIKGLKVIAIDSGAEKEKLCEEMGAVAFIDYAKQDVAQAVRDLTEGEGAHAVICVAGSERAYSQAPDLVRNSGVIVCVGLPPDNFMFPMCPKVIANRGLVVRGSSTGTNEQMDELLQLALEGKITPKVEVYDFADAPKIIQELERFEVTGRKVVRAPMPDQIPTSQTVAWIENPSPSCTLQIRKNAIVQSPGPHELLVKLECSGICHSDVMNVLGRGKYTEIPGHEGVGTVVQLGAGAAQSLLGKRVGVKWLWSACGQCSVCKKGFINYCPRQRNTGRTDLGTLQQYCLAHADYVTEIPEGVRSEVAAPLLCAGLSLAGAVSRLAPEVQPGDSVVILGAGGGLGHIGVQYASIKGLKVIAIDSGAEKEKLCEEMGAVAFIDYAKQDVAQAVRDLTEGEGAHAVICVAGSERAYSQAPDLVRNSGVIVCVGLPPDNFMFPMCPKVIANRGLVVRGSSTGTNEQMDELLQLALEGKITPKVEVYDFADAPKIIQELERFEVTGRKVVRAP

InterPro domains:
  IPR002328 Alcohol dehydrogenase, zinc-type, conserved site [PS00059] (67-81)
  IPR011032 GroES-like superfamily [SSF50129] (29-179)
  IPR013149 Alcohol dehydrogenase-like, C-terminal [PF00107] (185-313)
  IPR013154 Alcohol dehydrogenase-like, N-terminal [PF08240] (35-143)
  IPR020843 Enoylreductase domain [SM00829] (20-348)
  IPR036291 NAD(P)-binding domain superfamily [SSF51735] (145-318)

Secondary structure (DSSP, 8-state):
---PPPSEEEEEE-SS-STT---EEEEEEEPPPP-TTEEEEEEEEEEE-HHHHHHHHT-S---SS---EEEEEEEEE-TTS-GGGTT-EEEE-SEEE--S-SHHHHTT-GGG-TT-EEBTTTB--SSBSEEEEETTT-EEPPTTS-HHHHHHIIIIIHHHHHHHHTTTTT--TT-EEEEETTTSTTHHHHHHHHHHTT-EEEEEE-SHHHHHHHHHHT-SEEEETTTS-HHHHHHHHTTTS-EEEEEE-S--HHHHHHHHHHEEEEEEEEE-S---TT------HHHHHHHT-EEEE-S---HHHHHHHHHHHHTTS----EEEEEGGGHHHHHHHHHTT---SEEEEE--/---PPPSEEEEEE-SS-STT---EEEEEEEPPPP-TTEEEEEEEEEEE-HHHHHHHHT-S---SS---EEEEEEEEE-TTS-GGGTT-EEEE-SEEE--S-SHHHHTT-GGG-TT-EEBTTTB--SSBSEEEEETTT-EEPPTTS-HHHHHHIIIIIHHHHHHHHTTTTT--TT-EEEEETTTSTTHHHHHHHHHHTT-EEEEEE-SHHHHHHHHHHT-SEEEETTTS-HHHHHHHHTTTS-EEEEEE-S--HHHHHHHHHHEEEEEEEEE-S---TT------HHHHHHHT-EEEE--S--HHHHHHHHHHHHTTS----EEEEEGGGHHHHHHHHHTT---SEEEEE--

Solvent-accessible surface area (backbone atoms only — not comparable to full-atom values): 34048 Å² total; per-residue (Å²): 120,84,76,75,78,62,66,52,30,47,30,41,35,48,88,61,53,27,88,83,45,68,59,37,83,41,67,74,41,74,48,78,78,45,48,75,35,14,23,24,26,44,32,52,27,20,22,65,54,67,69,41,37,34,37,36,37,46,68,65,73,46,36,47,23,34,24,26,12,18,20,24,32,28,75,44,74,12,58,84,32,64,73,82,48,61,66,35,44,33,30,43,27,38,60,34,42,53,72,66,70,50,75,41,27,69,70,57,40,41,64,30,31,91,66,43,36,28,30,14,35,73,37,62,15,32,40,29,26,58,30,68,45,34,53,88,47,50,38,78,54,57,89,82,50,51,56,75,56,47,13,46,38,44,39,36,38,21,24,32,51,24,39,57,59,62,44,52,87,82,49,53,67,69,37,40,33,33,30,38,32,16,32,26,51,38,19,35,41,32,35,28,53,42,31,73,62,41,32,39,28,37,30,27,38,66,58,70,68,31,45,53,49,30,49,74,34,47,27,77,41,72,45,42,60,86,77,47,61,56,50,61,54,41,16,70,76,36,85,65,52,21,22,49,20,33,38,34,47,36,36,42,69,66,55,58,64,46,46,73,64,37,27,20,65,54,12,38,39,34,32,53,30,54,44,62,85,86,46,52,48,78,42,32,46,49,57,32,9,51,27,30,27,32,38,35,23,22,59,34,36,39,71,69,50,42,53,50,50,52,50,34,35,59,71,65,73,44,74,68,54,64,46,81,43,55,45,86,45,50,43,60,51,42,54,39,47,70,66,70,68,53,70,28,36,50,26,25,35,34,116,120,85,76,75,81,61,66,54,31,47,31,41,34,50,89,60,52,27,88,83,46,64,60,36,83,41,68,74,41,74,48,76,76,44,48,76,34,14,22,25,27,44,32,51,27,21,24,65,54,67,68,40,38,33,37,37,38,46,68,66,74,48,35,47,22,34,24,26,12,17,22,23,31,27,75,44,74,12,58,84,33,64,73,82,47,60,66,36,46,30,29,43,26,38,60,33,42,54,73,66,71,49,75,40,28,69,70,59,40,41,56,31,32,94,67,44,36,30,30,14,34,73,36,61,15,32,40,30,28,57,30,68,44,33,54,89,46,50,39,76,54,58,90,80,50,51,57,74,55,48,12,45,40,44,39,37,38,20,27,31,51,24,40,58,59,62,45,53,87,83,50,53,69,69,37,39,31,33,30,37,33,15,31,27,51,40,19,34,41,32,34,28,53,41,31,75,62,41,31,39,28,37,29,27,37,65,57,69,68,32,44,52,50,31,48,74,33,47,29,76,41,72,46,40,59,85,77,46,62,58,49,60,55,41,16,70,74,35,86,66,51,22,21,50,22,34,37,33,46,36,36,42,67,66,52,60,63,47,47,74,64,36,28,19,66,53,13,38,38,33,31,56,28,53,42,63,84,86,46,53,47,76,42,32,45,52,58,32,9,50,28,31,28,33,38,35,22,25,40,35,38,40,71,68,50,43,52,49,51,52,51,34,36,59,72,64,75,45,78,66,56,65,46,81,44,55,48,86,46,52,42,60,51,43,56,38,46,72,67,70,68,54,68,28,34,48,28,26,34,34,115